Protein 1QE3 (pdb70)

Sequence (467 aa):
THQIVTTQYGKVKGTTENGVHKWKGIPYAKPPVGQWRFKAPEPPEVWEDVLDATAYGPICPQPSLPRQSEDCLYVNVFAPDTPSQNLPVMVWIHGGAFYLGAGSEPLYDGSKLAAQGEVIVVTLNYRLGPFGFLHLSSFDEAYSDNLGLLDQAAALKWVRENISAFGGDPDNVTVFGESAGGMSIAALLAMPAAKGLFQKAIMESGASRTMTKEQAASTAAAFLQVLGINESQLDRLHTVAAEDLLKAADQLRIAEKENIFQLFFQPALDPKTLPEEPEKSIAEGAASGIPLLIGTTRDEGYLFFTPDSDVHSQETLDAALEYLLGKPLAEKAADLYPRSLESQIHMMTDLLFWRPAVAYASAQSHYAPVWMYRFDWHPEKPPYNKAFHALELPFVFGNLDGLITDEVKQLSHTIQSAWITFAKTGNPSTEAVNWPAYHEETRETVILDSEITIENDPESEKRQKLF

Nearest PDB structures (foldseek):
  1qe3-assembly1_A  TM=1.002E+00  e=0.000E+00  Bacillus subtilis
  2ogt-assembly1_A  TM=9.017E-01  e=2.718E-53  Geobacillus stearothermophilus
  8s9j-assembly4_D  TM=8.820E-01  e=5.298E-42  Staphylococcus aureus USA300-CA-263
  5tym-assembly1_A  TM=8.853E-01  e=9.869E-39  Lucilia cuprina
  4fnm-assembly1_A  TM=8.679E-01  e=2.146E-38  Lucilia cuprina

Structure (mmCIF, N/CA/C/O backbone):
data_1QE3
#
_entry.id   1QE3
#
_cell.length_a   67.241
_cell.length_b   80.714
_cell.length_c   99.575
_cell.angle_alpha   90.00
_cell.angle_beta   90.00
_cell.angle_gamma   90.00
#
_symmetry.space_group_name_H-M   'P 21 21 21'
#
loop_
_entity.id
_entity.type
_entity.pdbx_description
1 polymer 'PARA-NITROBENZYL ESTERASE'
2 non-polymer 'SULFATE ION'
3 non-polymer 'ZINC ION'
4 water water
#
loop_
_atom_site.group_PDB
_atom_site.id
_atom_site.type_symbol
_atom_site.label_atom_id
_atom_site.label_alt_id
_atom_site.label_comp_id
_atom_site.label_asym_id
_atom_site.label_entity_id
_atom_site.label_seq_id
_atom_site.pdbx_PDB_ins_code
_atom_site.Cartn_x
_atom_site.Cartn_y
_atom_site.Cartn_z
_atom_site.occupancy
_atom_site.B_iso_or_equiv
_atom_site.auth_seq_id
_atom_site.auth_comp_id
_atom_site.auth_asym_id
_atom_site.auth_atom_id
_atom_site.pdbx_PDB_model_num
ATOM 1 N N . THR A 1 2 ? 19.108 37.695 20.470 1.00 16.39 2 THR A N 1
ATOM 2 C CA . THR A 1 2 ? 19.101 38.331 21.820 1.00 16.33 2 THR A CA 1
ATOM 3 C C . THR A 1 2 ? 18.117 39.505 22.062 1.00 16.38 2 THR A C 1
ATOM 4 O O . THR A 1 2 ? 18.214 40.163 23.090 1.00 16.54 2 THR A O 1
ATOM 8 N N . HIS A 1 3 ? 17.176 39.773 21.152 1.00 16.49 3 HIS A N 1
ATOM 9 C CA . HIS A 1 3 ? 16.227 40.873 21.343 1.00 16.53 3 HIS A CA 1
ATOM 10 C C . HIS A 1 3 ? 15.024 40.524 22.218 1.00 16.58 3 HIS A C 1
ATOM 11 O O . HIS A 1 3 ? 14.090 41.308 22.364 1.00 16.70 3 HIS A O 1
ATOM 18 N N . GLN A 1 4 ? 15.075 39.334 22.802 1.00 16.68 4 GLN A N 1
ATOM 19 C CA . GLN A 1 4 ? 14.074 38.863 23.758 1.00 16.54 4 GLN A CA 1
ATOM 20 C C . GLN A 1 4 ? 12.590 38.746 23.409 1.00 16.41 4 GLN A C 1
ATOM 21 O O . GLN A 1 4 ? 11.721 39.094 24.221 1.00 16.09 4 GLN A O 1
ATOM 27 N N . ILE A 1 5 ? 12.285 38.270 22.208 1.00 16.24 5 ILE A N 1
ATOM 28 C CA . ILE A 1 5 ? 10.893 38.049 21.859 1.00 16.19 5 ILE A CA 1
ATOM 29 C C . ILE A 1 5 ? 10.648 36.610 22.280 1.00 16.23 5 ILE A C 1
ATOM 30 O O . ILE A 1 5 ? 11.391 35.707 21.896 1.00 16.17 5 ILE A O 1
ATOM 35 N N . VAL A 1 6 ? 9.628 36.408 23.104 1.00 16.44 6 VAL A N 1
ATOM 36 C CA . VAL A 1 6 ? 9.295 35.080 23.599 1.00 16.46 6 VAL A CA 1
ATOM 37 C C . VAL A 1 6 ? 7.836 34.789 23.306 1.00 16.64 6 VAL A C 1
ATOM 38 O O . VAL A 1 6 ? 6.974 35.643 23.499 1.00 16.68 6 VAL A O 1
ATOM 42 N N . THR A 1 7 ? 7.556 33.580 22.840 1.00 16.91 7 THR A N 1
ATOM 43 C CA . THR A 1 7 ? 6.186 33.209 22.532 1.00 17.30 7 THR A CA 1
ATOM 44 C C . THR A 1 7 ? 5.506 32.543 23.720 1.00 17.48 7 THR A C 1
ATOM 45 O O . THR A 1 7 ? 5.914 31.461 24.142 1.00 17.66 7 THR A O 1
ATOM 49 N N . THR A 1 8 ? 4.486 33.199 24.265 1.00 17.71 8 THR A N 1
ATOM 50 C CA . THR A 1 8 ? 3.725 32.624 25.371 1.00 18.02 8 THR A CA 1
ATOM 51 C C . THR A 1 8 ? 2.571 31.892 24.701 1.00 18.43 8 THR A C 1
ATOM 52 O O . THR A 1 8 ? 2.331 32.071 23.503 1.00 18.58 8 THR A O 1
ATOM 56 N N . GLN A 1 9 ? 1.843 31.087 25.465 1.00 18.81 9 GLN A N 1
ATOM 57 C CA . GLN A 1 9 ? 0.730 30.326 24.906 1.00 19.27 9 GLN A CA 1
ATOM 58 C C . GLN A 1 9 ? -0.393 31.197 24.343 1.00 19.37 9 GLN A C 1
ATOM 59 O O . GLN A 1 9 ? -1.288 30.693 23.659 1.00 19.42 9 GLN A O 1
ATOM 65 N N . TYR A 1 10 ? -0.347 32.498 24.617 1.00 19.42 10 TYR A N 1
ATOM 66 C CA . TYR A 1 10 ? -1.380 33.409 24.129 1.00 19.61 10 TYR A CA 1
ATOM 67 C C . TYR A 1 10 ? -0.861 34.445 23.139 1.00 19.40 10 TYR A C 1
ATOM 68 O O . TYR A 1 10 ? -1.635 35.248 22.610 1.00 19.63 10 TYR A O 1
ATOM 77 N N . GLY A 1 11 ? 0.444 34.439 22.897 1.00 19.11 11 GLY A N 1
ATOM 78 C CA . GLY A 1 11 ? 1.010 35.397 21.963 1.00 18.86 11 GLY A CA 1
ATOM 79 C C . GLY A 1 11 ? 2.414 35.841 22.325 1.00 18.77 11 GLY A C 1
ATOM 80 O O . GLY A 1 11 ? 2.888 35.602 23.437 1.00 18.62 11 GLY A O 1
ATOM 81 N N . LYS A 1 12 ? 3.073 36.506 21.383 1.00 18.56 12 LYS A N 1
ATOM 82 C CA . LYS A 1 12 ? 4.439 36.982 21.574 1.00 18.47 12 LYS A CA 1
ATOM 83 C C . LYS A 1 12 ? 4.577 38.213 22.464 1.00 18.23 12 LYS A C 1
ATOM 84 O O . LYS A 1 12 ? 3.740 39.117 22.438 1.00 18.15 12 LYS A O 1
ATOM 90 N N . VAL A 1 13 ? 5.652 38.241 23.247 1.00 18.06 13 VAL A N 1
ATOM 91 C CA . VAL A 1 13 ? 5.945 39.375 24.119 1.00 17.84 13 VAL A CA 1
ATOM 92 C C . VAL A 1 13 ? 7.422 39.715 23.928 1.00 18.02 13 VAL A C 1
ATOM 93 O O . VAL A 1 13 ? 8.246 38.822 23.718 1.00 18.09 13 VAL A O 1
ATOM 97 N N . LYS A 1 14 ? 7.757 40.999 23.976 1.00 18.16 14 LYS A N 1
ATOM 98 C CA . LYS A 1 14 ? 9.147 41.403 23.816 1.00 18.30 14 LYS A CA 1
ATOM 99 C C . LYS A 1 14 ? 9.610 42.171 25.041 1.00 18.37 14 LYS A C 1
ATOM 100 O O . LYS A 1 14 ? 9.025 43.189 25.412 1.00 18.30 14 LYS A O 1
ATOM 106 N N . GLY A 1 15 ? 10.662 41.670 25.674 1.00 18.47 15 GLY A N 1
ATOM 107 C CA . GLY A 1 15 ? 11.177 42.331 26.852 1.00 18.60 15 GLY A CA 1
ATOM 108 C C . GLY A 1 15 ? 12.401 43.144 26.508 1.00 18.84 15 GLY A C 1
ATOM 109 O O . GLY A 1 15 ? 12.573 43.580 25.370 1.00 18.88 15 GLY A O 1
ATOM 110 N N . THR A 1 16 ? 13.252 43.354 27.501 1.00 19.06 16 THR A N 1
ATOM 111 C CA . THR A 1 16 ? 14.471 44.111 27.301 1.00 19.42 16 THR A CA 1
ATOM 112 C C . THR A 1 16 ? 15.577 43.551 28.183 1.00 19.64 16 THR A C 1
ATOM 113 O O . THR A 1 16 ? 15.327 42.721 29.057 1.00 19.59 16 THR A O 1
ATOM 117 N N . THR A 1 17 ? 16.802 43.999 27.942 1.00 19.85 17 THR A N 1
ATOM 118 C CA . THR A 1 17 ? 17.941 43.536 28.716 1.00 20.21 17 THR A CA 1
ATOM 119 C C . THR A 1 17 ? 18.649 44.728 29.347 1.00 20.69 17 THR A C 1
ATOM 120 O O . THR A 1 17 ? 18.980 45.697 28.666 1.00 20.71 17 THR A O 1
ATOM 124 N N . GLU A 1 18 ? 18.867 44.660 30.655 1.00 21.13 18 GLU A N 1
ATOM 125 C CA . GLU A 1 18 ? 19.550 45.739 31.346 1.00 21.73 18 GLU A CA 1
ATOM 126 C C . GLU A 1 18 ? 20.352 45.244 32.534 1.00 21.77 18 GLU A C 1
ATOM 127 O O . GLU A 1 18 ? 19.867 44.465 33.358 1.00 21.61 18 GLU A O 1
ATOM 133 N N . ASN A 1 19 ? 21.598 45.697 32.598 1.00 21.90 19 ASN A N 1
ATOM 134 C CA . ASN A 1 19 ? 22.516 45.330 33.666 1.00 21.80 19 ASN A CA 1
ATOM 135 C C . ASN A 1 19 ? 22.582 43.818 33.888 1.00 21.27 19 ASN A C 1
ATOM 136 O O . ASN A 1 19 ? 22.546 43.343 35.024 1.00 21.28 19 ASN A O 1
ATOM 141 N N . GLY A 1 20 ? 22.666 43.072 32.790 1.00 20.57 20 GLY A N 1
ATOM 142 C CA . GLY A 1 20 ? 22.775 41.624 32.860 1.00 19.65 20 GLY A CA 1
ATOM 143 C C . GLY A 1 20 ? 21.522 40.835 33.192 1.00 18.99 20 GLY A C 1
ATOM 144 O O . GLY A 1 20 ? 21.609 39.662 33.551 1.00 18.91 20 GLY A O 1
ATOM 145 N N . VAL A 1 21 ? 20.360 41.461 33.061 1.00 18.18 21 VAL A N 1
ATOM 146 C CA . VAL A 1 21 ? 19.102 40.788 33.365 1.00 17.57 21 VAL A CA 1
ATOM 147 C C . VAL A 1 21 ? 18.060 41.022 32.273 1.00 17.31 21 VAL A C 1
ATOM 148 O O . VAL A 1 21 ? 17.827 42.159 31.870 1.00 17.18 21 VAL A O 1
ATOM 152 N N . HIS A 1 22 ? 17.452 39.945 31.781 1.00 16.75 22 HIS A N 1
ATOM 153 C CA . HIS A 1 22 ? 16.403 40.066 30.770 1.00 16.57 22 HIS A CA 1
ATOM 154 C C . HIS A 1 22 ? 15.126 40.318 31.559 1.00 16.28 22 HIS A C 1
ATOM 155 O O . HIS A 1 22 ? 14.881 39.657 32.569 1.00 15.95 22 HIS A O 1
ATOM 162 N N . LYS A 1 23 ? 14.311 41.264 31.100 1.00 15.96 23 LYS A N 1
ATOM 163 C CA . LYS A 1 23 ? 13.087 41.605 31.809 1.00 16.00 23 LYS A CA 1
ATOM 164 C C . LYS A 1 23 ? 11.860 41.719 30.919 1.00 15.82 23 LYS A C 1
ATOM 165 O O . LYS A 1 23 ? 11.912 42.302 29.837 1.00 15.80 23 LYS A O 1
ATOM 171 N N . TRP A 1 24 ? 10.762 41.138 31.389 1.00 15.55 24 TRP A N 1
ATOM 172 C CA . TRP A 1 24 ? 9.481 41.190 30.695 1.00 15.49 24 TRP A CA 1
ATOM 173 C C . TRP A 1 24 ? 8.499 41.637 31.764 1.00 15.59 24 TRP A C 1
ATOM 174 O O . TRP A 1 24 ? 8.371 40.995 32.808 1.00 15.54 24 TRP A O 1
ATOM 185 N N . LYS A 1 25 ? 7.821 42.749 31.516 1.00 15.47 25 LYS A N 1
ATOM 186 C CA . LYS A 1 25 ? 6.865 43.270 32.480 1.00 15.54 25 LYS A CA 1
ATOM 187 C C . LYS A 1 25 ? 5.489 43.412 31.849 1.00 15.41 25 LYS A C 1
ATOM 188 O O . LYS A 1 25 ? 5.371 43.711 30.663 1.00 15.51 25 LYS A O 1
ATOM 194 N N . GLY A 1 26 ? 4.450 43.161 32.641 1.00 15.36 26 GLY A N 1
ATOM 195 C CA . GLY A 1 26 ? 3.094 43.309 32.143 1.00 15.16 26 GLY A CA 1
ATOM 196 C C . GLY A 1 26 ? 2.584 42.249 31.186 1.00 14.99 26 GLY A C 1
ATOM 197 O O . GLY A 1 26 ? 1.852 42.563 30.248 1.00 15.11 26 GLY A O 1
ATOM 198 N N . ILE A 1 27 ? 2.962 40.997 31.414 1.00 14.90 27 ILE A N 1
ATOM 199 C CA . ILE A 1 27 ? 2.499 39.899 30.573 1.00 14.72 27 ILE A CA 1
ATOM 200 C C . ILE A 1 27 ? 1.151 39.449 31.128 1.00 14.76 27 ILE A C 1
ATOM 201 O O . ILE A 1 27 ? 1.049 39.100 32.302 1.00 14.57 27 ILE A O 1
ATOM 206 N N . PRO A 1 28 ? 0.093 39.471 30.300 1.00 14.76 28 PRO A N 1
ATOM 207 C CA . PRO A 1 28 ? -1.231 39.049 30.771 1.00 14.81 28 PRO A CA 1
ATOM 208 C C . PRO A 1 28 ? -1.246 37.542 31.009 1.00 14.82 28 PRO A C 1
ATOM 209 O O . PRO A 1 28 ? -0.731 36.786 30.190 1.00 14.77 28 PRO A O 1
ATOM 213 N N . TYR A 1 29 ? -1.810 37.098 32.130 1.00 14.74 29 TYR A N 1
ATOM 214 C CA . TYR A 1 29 ? -1.879 35.661 32.371 1.00 14.75 29 TYR A CA 1
ATOM 215 C C . TYR A 1 29 ? -3.327 35.206 32.498 1.00 14.95 29 TYR A C 1
ATOM 216 O O . TYR A 1 29 ? -3.606 34.018 32.655 1.00 14.95 29 TYR A O 1
ATOM 225 N N . ALA A 1 30 ? -4.247 36.158 32.412 1.00 15.26 30 ALA A N 1
ATOM 226 C CA . ALA A 1 30 ? -5.665 35.857 32.514 1.00 15.87 30 ALA A CA 1
ATOM 227 C C . ALA A 1 30 ? -6.473 36.979 31.880 1.00 16.27 30 ALA A C 1
ATOM 228 O O . ALA A 1 30 ? -5.973 38.086 31.689 1.00 16.41 30 ALA A O 1
ATOM 230 N N . LYS A 1 31 ? -7.721 36.680 31.540 1.00 16.83 31 LYS A N 1
ATOM 231 C CA . LYS A 1 31 ? -8.604 37.677 30.950 1.00 17.19 31 LYS A CA 1
ATOM 232 C C . LYS A 1 31 ? -8.890 38.720 32.025 1.00 17.19 31 LYS A C 1
ATOM 233 O O . LYS A 1 31 ? -9.101 38.372 33.187 1.00 17.15 31 LYS A O 1
ATOM 239 N N . PRO A 1 32 ? -8.889 40.015 31.664 1.00 17.18 32 PRO A N 1
ATOM 240 C CA . PRO A 1 32 ? -9.169 41.029 32.686 1.00 17.18 32 PRO A CA 1
ATOM 241 C C . PRO A 1 32 ? -10.478 40.674 33.402 1.00 17.21 32 PRO A C 1
ATOM 242 O O . PRO A 1 32 ? -11.527 40.549 32.765 1.00 17.28 32 PRO A O 1
ATOM 246 N N . PRO A 1 33 ? -10.430 40.495 34.734 1.00 17.12 33 PRO A N 1
ATOM 247 C CA . PRO A 1 33 ? -11.627 40.145 35.511 1.00 17.18 33 PRO A CA 1
ATOM 248 C C . PRO A 1 33 ? -12.567 41.327 35.721 1.00 17.35 33 PRO A C 1
ATOM 249 O O . PRO A 1 33 ? -12.850 41.725 36.851 1.00 17.36 33 PRO A O 1
ATOM 253 N N . VAL A 1 34 ? -13.052 41.880 34.616 1.00 17.67 34 VAL A N 1
ATOM 254 C CA . VAL A 1 34 ? -13.947 43.030 34.654 1.00 18.18 34 VAL A CA 1
ATOM 255 C C . VAL A 1 34 ? -15.339 42.665 34.138 1.00 18.32 34 VAL A C 1
ATOM 256 O O . VAL A 1 34 ? -15.509 41.657 33.458 1.00 18.24 34 VAL A O 1
ATOM 260 N N . GLY A 1 35 ? -16.328 43.487 34.478 1.00 18.52 35 GLY A N 1
ATOM 261 C CA . GLY A 1 35 ? -17.688 43.248 34.024 1.00 18.84 35 GLY A CA 1
ATOM 262 C C . GLY A 1 35 ? -18.255 41.911 34.450 1.00 19.00 35 GLY A C 1
ATOM 263 O O . GLY A 1 35 ? -18.307 41.601 35.637 1.00 18.88 35 GLY A O 1
ATOM 264 N N . GLN A 1 36 ? -18.678 41.116 33.475 1.00 19.50 36 GLN A N 1
ATOM 265 C CA . GLN A 1 36 ? -19.250 39.810 33.760 1.00 19.90 36 GLN A CA 1
ATOM 266 C C . GLN A 1 36 ? -18.227 38.830 34.320 1.00 19.83 36 GLN A C 1
ATOM 267 O O . GLN A 1 36 ? -18.602 37.789 34.850 1.00 19.86 36 GLN A O 1
ATOM 273 N N . TRP A 1 37 ? -16.943 39.154 34.198 1.00 19.75 37 TRP A N 1
ATOM 274 C CA . TRP A 1 37 ? -15.902 38.264 34.702 1.00 19.58 37 TRP A CA 1
ATOM 275 C C . TRP A 1 37 ? -15.510 38.581 36.137 1.00 19.38 37 TRP A C 1
ATOM 276 O O . TRP A 1 37 ? -14.697 37.887 36.754 1.00 19.05 37 TRP A O 1
ATOM 287 N N . ARG A 1 38 ? -16.107 39.637 36.670 1.00 19.10 38 ARG A N 1
ATOM 288 C CA . ARG A 1 38 ? -15.874 40.014 38.049 1.00 18.94 38 ARG A CA 1
ATOM 289 C C . ARG A 1 38 ? -16.518 38.896 38.878 1.00 18.80 38 ARG A C 1
ATOM 290 O O . ARG A 1 38 ? -17.560 38.354 38.499 1.00 18.79 38 ARG A O 1
ATOM 298 N N . PHE A 1 39 ? -15.878 38.536 39.986 1.00 18.45 39 PHE A N 1
ATOM 299 C CA . PHE A 1 39 ? -16.361 37.497 40.892 1.00 18.17 39 PHE A CA 1
ATOM 300 C C . PHE A 1 39 ? -16.366 36.083 40.322 1.00 18.08 39 PHE A C 1
ATOM 301 O O . PHE A 1 39 ? -16.984 35.178 40.891 1.00 18.05 39 PHE A O 1
ATOM 309 N N . LYS A 1 40 ? -15.673 35.890 39.206 1.00 17.90 40 LYS A N 1
ATOM 310 C CA . LYS A 1 40 ? -15.588 34.575 38.600 1.00 17.81 40 LYS A CA 1
ATOM 311 C C . LYS A 1 40 ? -14.134 34.136 38.510 1.00 17.55 40 LYS A C 1
ATOM 312 O O . LYS A 1 40 ? -13.222 34.969 38.482 1.00 17.26 40 LYS A O 1
ATOM 318 N N . ALA A 1 41 ? -13.925 32.825 38.494 1.00 17.12 41 ALA A N 1
ATOM 319 C CA . ALA A 1 41 ? -12.588 32.258 38.420 1.00 17.03 41 ALA A CA 1
ATOM 320 C C . ALA A 1 41 ? -11.831 32.828 37.229 1.00 17.00 41 ALA A C 1
ATOM 321 O O . ALA A 1 41 ? -12.429 33.171 36.208 1.00 16.78 41 ALA A O 1
ATOM 323 N N . PRO A 1 42 ? -10.499 32.930 37.341 1.00 17.11 42 PRO A N 1
ATOM 324 C CA . PRO A 1 42 ? -9.702 33.472 36.238 1.00 17.47 42 PRO A CA 1
ATOM 325 C C . PRO A 1 42 ? -9.815 32.650 34.963 1.00 17.86 42 PRO A C 1
ATOM 326 O O . PRO A 1 42 ? -9.788 31.421 35.002 1.00 17.79 42 PRO A O 1
ATOM 330 N N . GLU A 1 43 ? -9.946 33.349 33.840 1.00 18.47 43 GLU A N 1
ATOM 331 C CA . GLU A 1 43 ? -10.065 32.731 32.521 1.00 19.23 43 GLU A CA 1
ATOM 332 C C . GLU A 1 43 ? -8.844 33.067 31.680 1.00 19.57 43 GLU A C 1
ATOM 333 O O . GLU A 1 43 ? -8.114 34.012 31.980 1.00 19.37 43 GLU A O 1
ATOM 339 N N . PRO A 1 44 ? -8.600 32.288 30.616 1.00 19.85 44 PRO A N 1
ATOM 340 C CA . PRO A 1 44 ? -7.447 32.555 29.753 1.00 20.23 44 PRO A CA 1
ATOM 341 C C . PRO A 1 44 ? -7.667 33.879 29.030 1.00 20.50 44 PRO A C 1
ATOM 342 O O . PRO A 1 44 ? -8.796 34.212 28.663 1.00 20.56 44 PRO A O 1
ATOM 346 N N . PRO A 1 45 ? -6.598 34.660 28.824 1.00 20.80 45 PRO A N 1
ATOM 347 C CA . PRO A 1 45 ? -6.786 35.931 28.124 1.00 21.15 45 PRO A CA 1
ATOM 348 C C . PRO A 1 45 ? -6.962 35.642 26.636 1.00 21.54 45 PRO A C 1
ATOM 349 O O . PRO A 1 45 ? -6.602 34.563 26.165 1.00 21.68 45 PRO A O 1
ATOM 353 N N . GLU A 1 46 ? -7.529 36.591 25.901 1.00 22.04 46 GLU A N 1
ATOM 354 C CA . GLU A 1 46 ? -7.702 36.409 24.465 1.00 22.64 46 GLU A CA 1
ATOM 355 C C . GLU A 1 46 ? -6.320 36.442 23.820 1.00 22.76 46 GLU A C 1
ATOM 356 O O . GLU A 1 46 ? -5.465 37.241 24.208 1.00 22.81 46 GLU A O 1
ATOM 362 N N . VAL A 1 47 ? -6.095 35.573 22.842 1.00 22.88 47 VAL A N 1
ATOM 363 C CA . VAL A 1 47 ? -4.802 35.529 22.173 1.00 23.13 47 VAL A CA 1
ATOM 364 C C . VAL A 1 47 ? -4.582 36.776 21.323 1.00 23.26 47 VAL A C 1
ATOM 365 O O . VAL A 1 47 ? -5.537 37.407 20.872 1.00 23.28 47 VAL A O 1
ATOM 369 N N . TRP A 1 48 ? -3.320 37.141 21.128 1.00 23.39 48 TRP A N 1
ATOM 370 C CA . TRP A 1 48 ? -2.977 38.291 20.301 1.00 23.63 48 TRP A CA 1
ATOM 371 C C . TRP A 1 48 ? -1.988 37.817 19.240 1.00 23.90 48 TRP A C 1
ATOM 372 O O . TRP A 1 48 ? -1.208 36.892 19.477 1.00 23.79 48 TRP A O 1
ATOM 383 N N . GLU A 1 49 ? -2.034 38.446 18.069 1.00 24.35 49 GLU A N 1
ATOM 384 C CA . GLU A 1 49 ? -1.180 38.056 16.952 1.00 24.78 49 GLU A CA 1
ATOM 385 C C . GLU A 1 49 ? 0.080 38.893 16.755 1.00 24.75 49 GLU A C 1
ATOM 386 O O . GLU A 1 49 ? 0.987 38.489 16.028 1.00 24.78 49 GLU A O 1
ATOM 392 N N . ASP A 1 50 ? 0.132 40.057 17.387 1.00 24.64 50 ASP A N 1
ATOM 393 C CA . ASP A 1 50 ? 1.286 40.940 17.252 1.00 24.62 50 ASP A CA 1
ATOM 394 C C . ASP A 1 50 ? 2.295 40.695 18.371 1.00 24.36 50 ASP A C 1
ATOM 395 O O . ASP A 1 50 ? 2.216 39.690 19.077 1.00 24.29 50 ASP A O 1
ATOM 400 N N . VAL A 1 51 ? 3.244 41.611 18.528 1.00 24.05 51 VAL A N 1
ATOM 401 C CA . VAL A 1 51 ? 4.254 41.475 19.571 1.00 23.79 51 VAL A CA 1
ATOM 402 C C . VAL A 1 51 ? 4.013 42.506 20.668 1.00 23.71 51 VAL A C 1
ATOM 403 O O . VAL A 1 51 ? 4.105 43.711 20.438 1.00 23.67 51 VAL A O 1
ATOM 407 N N . LEU A 1 52 ? 3.691 42.021 21.862 1.00 23.62 52 LEU A N 1
ATOM 408 C CA . LEU A 1 52 ? 3.429 42.898 22.999 1.00 23.61 52 LEU A CA 1
ATOM 409 C C . LEU A 1 52 ? 4.710 43.481 23.572 1.00 23.52 52 LEU A C 1
ATOM 410 O O . LEU A 1 52 ? 5.631 42.744 23.921 1.00 23.49 52 LEU A O 1
ATOM 415 N N . ASP A 1 53 ? 4.764 44.806 23.670 1.00 23.29 53 ASP A N 1
ATOM 416 C CA . ASP A 1 53 ? 5.928 45.487 24.225 1.00 23.14 53 ASP A CA 1
ATOM 417 C C . ASP A 1 53 ? 5.846 45.313 25.739 1.00 22.65 53 ASP A C 1
ATOM 418 O O . ASP A 1 53 ? 5.231 46.120 26.432 1.00 22.77 53 ASP A O 1
ATOM 423 N N . ALA A 1 54 ? 6.464 44.251 26.244 1.00 21.87 54 ALA A N 1
ATOM 424 C CA . ALA A 1 54 ? 6.434 43.952 27.672 1.00 21.18 54 ALA A CA 1
ATOM 425 C C . ALA A 1 54 ? 7.562 44.633 28.443 1.00 20.69 54 ALA A C 1
ATOM 426 O O . ALA A 1 54 ? 8.414 43.967 29.028 1.00 20.51 54 ALA A O 1
ATOM 428 N N . THR A 1 55 ? 7.561 45.961 28.453 1.00 20.28 55 THR A N 1
ATOM 429 C CA . THR A 1 55 ? 8.603 46.699 29.154 1.00 19.93 55 THR A CA 1
ATOM 430 C C . THR A 1 55 ? 8.035 47.634 30.213 1.00 19.51 55 THR A C 1
ATOM 431 O O . THR A 1 55 ? 8.747 48.482 30.749 1.00 19.43 55 THR A O 1
ATOM 435 N N . ALA A 1 56 ? 6.752 47.474 30.512 1.00 19.00 56 ALA A N 1
ATOM 436 C CA . ALA A 1 56 ? 6.101 48.302 31.519 1.00 18.48 56 ALA A CA 1
ATOM 437 C C . ALA A 1 56 ? 5.109 47.483 32.332 1.00 18.08 56 ALA A C 1
ATOM 438 O O . ALA A 1 56 ? 4.376 46.658 31.786 1.00 17.88 56 ALA A O 1
ATOM 440 N N . TYR A 1 57 ? 5.092 47.718 33.638 1.00 17.76 57 TYR A N 1
ATOM 441 C CA . TYR A 1 57 ? 4.182 47.008 34.526 1.00 17.51 57 TYR A CA 1
ATOM 442 C C . TYR A 1 57 ? 2.727 47.304 34.208 1.00 17.42 57 TYR A C 1
ATOM 443 O O . TYR A 1 57 ? 2.376 48.414 33.803 1.00 17.29 57 TYR A O 1
ATOM 452 N N . GLY A 1 58 ? 1.873 46.305 34.400 1.00 17.08 58 GLY A N 1
ATOM 453 C CA . GLY A 1 58 ? 0.462 46.511 34.161 1.00 17.10 58 GLY A CA 1
ATOM 454 C C . GLY A 1 58 ? -0.132 47.200 35.374 1.00 16.94 58 GLY A C 1
ATOM 455 O O . GLY A 1 58 ? 0.577 47.440 36.358 1.00 16.82 58 GLY A O 1
ATOM 456 N N . PRO A 1 59 ? -1.426 47.547 35.338 1.00 16.91 59 PRO A N 1
ATOM 457 C CA . PRO A 1 59 ? -2.069 48.209 36.476 1.00 16.91 59 PRO A CA 1
ATOM 458 C C . PRO A 1 59 ? -2.091 47.268 37.679 1.00 16.90 59 PRO A C 1
ATOM 459 O O . PRO A 1 59 ? -2.016 46.046 37.516 1.00 16.57 59 PRO A O 1
ATOM 463 N N . ILE A 1 60 ? -2.179 47.836 38.876 1.00 16.94 60 ILE A N 1
ATOM 464 C CA . ILE A 1 60 ? -2.251 47.031 40.085 1.00 16.95 60 ILE A CA 1
ATOM 465 C C . ILE A 1 60 ? -3.718 46.975 40.486 1.00 17.12 60 ILE A C 1
ATOM 466 O O . ILE A 1 60 ? -4.523 47.799 40.041 1.00 16.97 60 ILE A O 1
ATOM 471 N N . CYS A 1 61 ? -4.075 46.004 41.319 1.00 17.12 61 CYS A N 1
ATOM 472 C CA . CYS A 1 61 ? -5.461 45.867 41.732 1.00 17.46 61 CYS A CA 1
ATOM 473 C C . CYS A 1 61 ? -5.900 47.069 42.563 1.00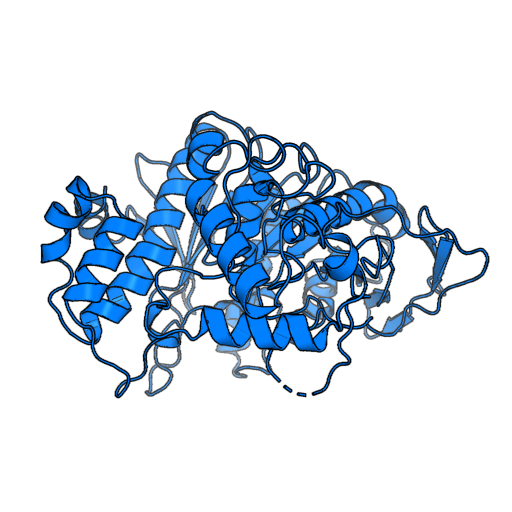 17.64 61 CYS A C 1
ATOM 474 O O . CYS A 1 61 ? -5.147 47.551 43.408 1.00 17.61 61 CYS A O 1
ATOM 477 N N . PRO A 1 62 ? -7.122 47.577 42.321 1.00 18.04 62 PRO A N 1
ATOM 478 C CA . PRO A 1 62 ? -7.629 48.730 43.073 1.00 18.48 62 PRO A CA 1
ATOM 479 C C . PRO A 1 62 ? -7.495 48.493 44.575 1.00 18.93 62 PRO A C 1
ATOM 480 O O . PRO A 1 62 ? -7.827 47.416 45.076 1.00 18.81 62 PRO A O 1
ATOM 484 N N . GLN A 1 63 ? -7.007 49.502 45.287 1.00 19.47 63 GLN A N 1
ATOM 485 C CA . GLN A 1 63 ? -6.786 49.386 46.720 1.00 20.27 63 GLN A CA 1
ATOM 486 C C . GLN A 1 63 ? -6.633 50.753 47.380 1.00 21.19 63 GLN A C 1
ATOM 487 O O . GLN A 1 63 ? -6.316 51.742 46.713 1.00 21.20 63 GLN A O 1
ATOM 493 N N . PRO A 1 64 ? -6.852 50.826 48.704 1.00 22.16 64 PRO A N 1
ATOM 494 C CA . PRO A 1 64 ? -6.722 52.098 49.420 1.00 23.16 64 PRO A CA 1
ATOM 495 C C . PRO A 1 64 ? -5.300 52.626 49.256 1.00 24.02 64 PRO A C 1
ATOM 496 O O . PRO A 1 64 ? -4.345 51.849 49.213 1.00 24.19 64 PRO A O 1
ATOM 500 N N . SER A 1 65 ? -5.162 53.943 49.159 1.00 25.03 65 SER A N 1
ATOM 501 C CA . SER A 1 65 ? -3.854 54.558 48.994 1.00 26.00 65 SER A CA 1
ATOM 502 C C . SER A 1 65 ? -3.532 55.495 50.153 1.00 26.36 65 SER A C 1
ATOM 503 O O . SER A 1 65 ? -3.516 56.723 49.931 1.00 26.87 65 SER A O 1
ATOM 506 N N . LEU A 1 75 ? 1.482 55.986 43.486 1.00 29.22 75 LEU A N 1
ATOM 507 C CA . LEU A 1 75 ? 1.441 56.631 42.145 1.00 29.08 75 LEU A CA 1
ATOM 508 C C . LEU A 1 75 ? 1.147 55.675 40.984 1.00 28.78 75 LEU A C 1
ATOM 509 O O . LEU A 1 75 ? 0.705 56.113 39.921 1.00 28.94 75 LEU A O 1
ATOM 514 N N . PRO A 1 76 ? 1.379 54.358 41.166 1.00 28.42 76 PRO A N 1
ATOM 515 C CA . PRO A 1 76 ? 1.104 53.427 40.067 1.00 27.96 76 PRO A CA 1
ATOM 516 C C . PRO A 1 76 ? -0.381 53.359 39.720 1.00 27.52 76 PRO A C 1
ATOM 517 O O . PRO A 1 76 ? -1.236 53.486 40.596 1.00 27.49 76 PRO A O 1
ATOM 521 N N . ARG A 1 77 ? -0.680 53.149 38.443 1.00 26.95 77 ARG A N 1
ATOM 522 C CA . ARG A 1 77 ? -2.062 53.069 37.994 1.00 26.40 77 ARG A CA 1
ATOM 523 C C . ARG A 1 77 ? -2.792 51.862 38.574 1.00 25.70 77 ARG A C 1
ATOM 524 O O . ARG A 1 77 ? -2.207 50.787 38.743 1.00 25.49 77 ARG A O 1
ATOM 532 N N . GLN A 1 78 ? -4.075 52.054 38.868 1.00 24.82 78 GLN A N 1
ATOM 533 C CA . GLN A 1 78 ? -4.922 50.999 39.419 1.00 23.97 78 GLN A CA 1
ATOM 534 C C . GLN A 1 78 ? -6.053 50.648 38.458 1.00 23.28 78 GLN A C 1
ATOM 535 O O . GLN A 1 78 ? -6.583 51.517 37.764 1.00 23.28 78 GLN A O 1
ATOM 541 N N . SER A 1 79 ? -6.423 49.371 38.426 1.00 22.31 79 SER A N 1
ATOM 542 C CA . SER A 1 79 ? -7.498 48.898 37.562 1.00 21.31 79 SER A CA 1
ATOM 543 C C . SER A 1 79 ? -7.806 47.435 37.856 1.00 20.74 79 SER A C 1
ATOM 544 O O . SER A 1 79 ? -6.909 46.673 38.213 1.00 20.41 79 SER A O 1
ATOM 547 N N . GLU A 1 80 ? -9.071 47.047 37.720 1.00 20.19 80 GLU A N 1
ATOM 548 C CA . GLU A 1 80 ? -9.445 45.655 37.941 1.00 19.59 80 GLU A CA 1
ATOM 549 C C . GLU A 1 80 ? -8.698 44.813 36.913 1.00 19.01 80 GLU A C 1
ATOM 550 O O . GLU A 1 80 ? -8.511 43.610 37.094 1.00 18.99 80 GLU A O 1
ATOM 556 N N . ASP A 1 81 ? -8.287 45.460 35.826 1.00 18.38 81 ASP A N 1
ATOM 557 C CA . ASP A 1 81 ? -7.517 44.824 34.760 1.00 17.78 81 ASP A CA 1
ATOM 558 C C . ASP A 1 81 ? -6.102 44.848 35.332 1.00 17.14 81 ASP A C 1
ATOM 559 O O . ASP A 1 81 ? -5.307 45.737 35.019 1.00 17.04 81 ASP A O 1
ATOM 564 N N . CYS A 1 82 ? -5.801 43.867 36.176 1.00 16.40 82 CYS A N 1
ATOM 565 C CA . CYS A 1 82 ? -4.513 43.813 36.858 1.00 15.72 82 CYS A CA 1
ATOM 566 C C . CYS A 1 82 ? -3.821 42.455 36.869 1.00 15.23 82 CYS A C 1
ATOM 567 O O . CYS A 1 82 ? -2.795 42.299 37.531 1.00 15.00 82 CYS A O 1
ATOM 570 N N . LEU A 1 83 ? -4.362 41.473 36.161 1.00 14.72 83 LEU A N 1
ATOM 571 C CA . LEU A 1 83 ? -3.750 40.150 36.202 1.00 14.36 83 LEU A CA 1
ATOM 572 C C . LEU A 1 83 ? -2.563 39.992 35.257 1.00 14.11 83 LEU A C 1
ATOM 573 O O . LEU A 1 83 ? -2.685 39.505 34.130 1.00 14.11 83 LEU A O 1
ATOM 578 N N . TYR A 1 84 ? -1.401 40.412 35.749 1.00 13.94 84 TYR A N 1
ATOM 579 C CA . TYR A 1 84 ? -0.166 40.361 34.982 1.00 14.00 84 TYR A CA 1
ATOM 580 C C . TYR A 1 84 ? 0.979 39.753 35.764 1.00 13.66 84 TYR A C 1
ATOM 581 O O . TYR A 1 84 ? 1.018 39.844 36.992 1.00 13.73 84 TYR A O 1
ATOM 590 N N . VAL A 1 85 ? 1.902 39.128 35.036 1.00 13.65 85 VAL A N 1
ATOM 591 C CA . VAL A 1 85 ? 3.099 38.542 35.623 1.00 13.47 85 VAL A CA 1
ATOM 592 C C . VAL A 1 85 ? 4.290 39.281 35.032 1.00 13.38 85 VAL A C 1
ATOM 593 O O . VAL A 1 85 ? 4.198 39.853 33.937 1.00 13.09 85 VAL A O 1
ATOM 597 N N . ASN A 1 86 ? 5.402 39.267 35.760 1.00 13.23 86 ASN A N 1
ATOM 598 C CA . ASN A 1 86 ? 6.638 39.915 35.327 1.00 13.16 86 ASN A CA 1
ATOM 599 C C . ASN A 1 86 ? 7.737 38.876 35.469 1.00 13.28 86 ASN A C 1
ATOM 600 O O . ASN A 1 86 ? 7.747 38.113 36.437 1.00 13.45 86 ASN A O 1
ATOM 605 N N . VAL A 1 87 ? 8.659 38.849 34.513 1.00 13.25 87 VAL A N 1
ATOM 606 C CA . VAL A 1 87 ? 9.739 37.874 34.533 1.00 13.43 87 VAL A CA 1
ATOM 607 C C . VAL A 1 87 ? 11.122 38.507 34.507 1.00 13.64 87 VAL A C 1
ATOM 608 O O . VAL A 1 87 ? 11.396 39.387 33.690 1.00 13.52 87 VAL A O 1
ATOM 612 N N . PHE A 1 88 ? 11.984 38.059 35.417 1.00 13.82 88 PHE A N 1
ATOM 613 C CA . PHE A 1 88 ? 13.363 38.538 35.487 1.00 14.22 88 PHE A CA 1
ATOM 614 C C . PHE A 1 88 ? 14.255 37.318 35.317 1.00 14.67 88 PHE A C 1
ATOM 615 O O . PHE A 1 88 ? 14.156 36.369 36.093 1.00 14.58 88 PHE A O 1
ATOM 623 N N . ALA A 1 89 ? 15.123 37.339 34.310 1.00 15.20 89 ALA A N 1
ATOM 624 C CA . ALA A 1 89 ? 16.024 36.216 34.057 1.00 16.14 89 ALA A CA 1
ATOM 625 C C . ALA A 1 89 ? 17.450 36.710 33.832 1.00 16.79 89 ALA A C 1
ATOM 626 O O . ALA A 1 89 ? 17.666 37.752 33.215 1.00 16.82 89 ALA A O 1
ATOM 628 N N . PRO A 1 90 ? 18.446 35.966 34.334 1.00 17.54 90 PRO A N 1
ATOM 629 C CA . PRO A 1 90 ? 19.842 36.374 34.160 1.00 18.39 90 PRO A CA 1
ATOM 630 C C . PRO A 1 90 ? 20.298 36.209 32.714 1.00 19.35 90 PRO A C 1
ATOM 631 O O . PRO A 1 90 ? 19.929 35.240 32.053 1.00 19.36 90 PRO A O 1
ATOM 635 N N . ASP A 1 91 ? 21.099 37.155 32.232 1.00 20.55 91 ASP A N 1
ATOM 636 C CA . ASP A 1 91 ? 21.609 37.089 30.867 1.00 21.92 91 ASP A CA 1
ATOM 637 C C . ASP A 1 91 ? 22.858 36.223 30.884 1.00 22.81 91 ASP A C 1
ATOM 638 O O . ASP A 1 91 ? 23.984 36.723 30.951 1.00 23.11 91 ASP A O 1
ATOM 643 N N . THR A 1 92 ? 22.638 34.918 30.832 1.00 23.86 92 THR A N 1
ATOM 644 C CA . THR A 1 92 ? 23.716 33.945 30.866 1.00 24.95 92 THR A CA 1
ATOM 645 C C . THR A 1 92 ? 23.360 32.799 29.925 1.00 25.41 92 THR A C 1
ATOM 646 O O . THR A 1 92 ? 22.190 32.590 29.612 1.00 25.60 92 THR A O 1
ATOM 650 N N . PRO A 1 93 ? 24.371 32.063 29.433 1.00 25.91 93 PRO A N 1
ATOM 651 C CA . PRO A 1 93 ? 24.112 30.940 28.526 1.00 26.17 93 PRO A CA 1
ATOM 652 C C . PRO A 1 93 ? 23.417 29.758 29.210 1.00 26.30 93 PRO A C 1
ATOM 653 O O . PRO A 1 93 ? 22.914 28.854 28.544 1.00 26.54 93 PRO A O 1
ATOM 657 N N . SER A 1 94 ? 23.388 29.772 30.538 1.00 26.40 94 SER A N 1
ATOM 658 C CA . SER A 1 94 ? 22.764 28.692 31.304 1.00 26.36 94 SER A CA 1
ATOM 659 C C . SER A 1 94 ? 21.269 28.536 31.013 1.00 26.17 94 SER A C 1
ATOM 660 O O . SER A 1 94 ? 20.519 29.512 31.028 1.00 26.25 94 SER A O 1
ATOM 663 N N . GLN A 1 95 ? 20.844 27.299 30.760 1.00 25.91 95 GLN A N 1
ATOM 664 C CA . GLN A 1 95 ? 19.443 26.993 30.462 1.00 25.44 95 GLN A CA 1
ATOM 665 C C . GLN A 1 95 ? 18.758 26.194 31.582 1.00 24.68 95 GLN A C 1
ATOM 666 O O . GLN A 1 95 ? 19.408 25.755 32.533 1.00 24.65 95 GLN A O 1
ATOM 672 N N . ASN A 1 96 ? 17.444 26.016 31.451 1.00 23.67 96 ASN A N 1
ATOM 673 C CA . ASN A 1 96 ? 16.634 25.264 32.413 1.00 22.51 96 ASN A CA 1
ATOM 674 C C . ASN A 1 96 ? 16.913 25.687 33.856 1.00 21.25 96 ASN A C 1
ATOM 675 O O . ASN A 1 96 ? 17.268 24.872 34.708 1.00 20.98 96 ASN A O 1
ATOM 680 N N . LEU A 1 97 ? 16.716 26.972 34.121 1.00 19.65 97 LEU A N 1
ATOM 681 C CA . LEU A 1 97 ? 16.983 27.548 35.434 1.00 18.29 97 LEU A CA 1
ATOM 682 C C . LEU A 1 97 ? 15.883 27.385 36.470 1.00 17.26 97 LEU A C 1
ATOM 683 O O . LEU A 1 97 ? 14.703 27.278 36.133 1.00 16.90 97 LEU A O 1
ATOM 688 N N . PRO A 1 98 ? 16.263 27.361 37.759 1.00 16.43 98 PRO A N 1
ATOM 689 C CA . PRO A 1 98 ? 15.264 27.228 38.822 1.00 15.69 98 PRO A CA 1
ATOM 690 C C . PRO A 1 98 ? 14.406 28.482 38.699 1.00 14.89 98 PRO A C 1
ATOM 691 O O . PRO A 1 98 ? 14.909 29.529 38.288 1.00 14.79 98 PRO A O 1
ATOM 695 N N . VAL A 1 99 ? 13.131 28.378 39.054 1.00 13.91 99 VAL A N 1
ATOM 696 C CA . VAL A 1 99 ? 12.212 29.507 38.961 1.00 13.24 99 VAL A CA 1
ATOM 697 C C . VAL A 1 99 ? 11.627 29.824 40.330 1.00 12.87 99 VAL A C 1
ATOM 698 O O . VAL A 1 99 ? 11.119 28.939 40.998 1.00 12.75 99 VAL A O 1
ATOM 702 N N . MET A 1 100 ? 11.700 31.088 40.742 1.00 12.42 100 MET A N 1
ATOM 703 C CA . MET A 1 100 ? 11.160 31.503 42.039 1.00 11.95 100 MET A CA 1
ATOM 704 C C . MET A 1 100 ? 9.980 32.440 41.789 1.00 11.69 100 MET A C 1
ATOM 705 O O . MET A 1 100 ? 10.142 33.505 41.204 1.00 11.76 100 MET A O 1
ATOM 710 N N . VAL A 1 101 ? 8.798 32.035 42.234 1.00 11.17 101 VAL A N 1
ATOM 711 C CA . VAL A 1 101 ? 7.577 32.818 42.019 1.00 10.83 101 VAL A CA 1
ATOM 712 C C . VAL A 1 101 ? 7.133 33.513 43.301 1.00 10.80 101 VAL A C 1
ATOM 713 O O . VAL A 1 101 ? 6.816 32.865 44.298 1.00 10.35 101 VAL A O 1
ATOM 717 N N . TRP A 1 102 ? 7.087 34.842 43.251 1.00 10.73 102 TRP A N 1
ATOM 718 C CA . TRP A 1 102 ? 6.741 35.656 44.412 1.00 11.01 102 TRP A CA 1
ATOM 719 C C . TRP A 1 102 ? 5.271 36.029 44.565 1.00 11.00 102 TRP A C 1
ATOM 720 O O . TRP A 1 102 ? 4.639 36.502 43.625 1.00 11.46 102 TRP A O 1
ATOM 731 N N . ILE A 1 103 ? 4.742 35.825 45.770 1.00 11.35 103 ILE A N 1
ATOM 732 C CA . ILE A 1 103 ? 3.363 36.191 46.073 1.00 11.63 103 ILE A CA 1
ATOM 733 C C . ILE A 1 103 ? 3.441 37.223 47.197 1.00 11.96 103 ILE A C 1
ATOM 734 O O . ILE A 1 103 ? 3.759 36.895 48.350 1.00 11.56 103 ILE A O 1
ATOM 739 N N . HIS A 1 104 ? 3.152 38.475 46.851 1.00 12.15 104 HIS A N 1
ATOM 740 C CA . HIS A 1 104 ? 3.224 39.576 47.807 1.00 12.55 104 HIS A CA 1
ATOM 741 C C . HIS A 1 104 ? 2.169 39.540 48.901 1.00 12.88 104 HIS A C 1
ATOM 742 O O . HIS A 1 104 ? 1.104 38.932 48.747 1.00 12.89 104 HIS A O 1
ATOM 749 N N . GLY A 1 105 ? 2.481 40.214 50.003 1.00 13.15 105 GLY A N 1
ATOM 750 C CA . GLY A 1 105 ? 1.570 40.293 51.128 1.00 13.65 105 GLY A CA 1
ATOM 751 C C . GLY A 1 105 ? 0.801 41.599 51.104 1.00 13.79 105 GLY A C 1
ATOM 752 O O . GLY A 1 105 ? 0.821 42.310 50.104 1.00 14.01 105 GLY A O 1
ATOM 753 N N . GLY A 1 106 ? 0.134 41.921 52.207 1.00 14.05 106 GLY A N 1
ATOM 754 C CA . GLY A 1 106 ? -0.643 43.147 52.265 1.00 14.26 106 GLY A CA 1
ATOM 755 C C . GLY A 1 106 ? -2.042 42.928 52.820 1.00 14.35 106 GLY A C 1
ATOM 756 O O . GLY A 1 106 ? -3.004 43.561 52.378 1.00 14.39 106 GLY A O 1
ATOM 757 N N . ALA A 1 107 ? -2.153 42.012 53.778 1.00 14.60 107 ALA A N 1
ATOM 758 C CA . ALA A 1 107 ? -3.420 41.704 54.444 1.00 14.61 107 ALA A CA 1
ATOM 759 C C . ALA A 1 107 ? -4.590 41.404 53.511 1.00 14.61 107 ALA A C 1
ATOM 760 O O . ALA A 1 107 ? -5.754 41.597 53.874 1.00 14.58 107 ALA A O 1
ATOM 762 N N . PHE A 1 108 ? -4.270 40.933 52.311 1.00 14.60 108 PHE A N 1
ATOM 763 C CA . PHE A 1 108 ? -5.264 40.566 51.309 1.00 14.51 108 PHE A CA 1
ATOM 764 C C . PHE A 1 108 ? -6.053 41.707 50.670 1.00 14.77 108 PHE A C 1
ATOM 765 O O . PHE A 1 108 ? -7.041 41.462 49.983 1.00 14.88 108 PHE A O 1
ATOM 773 N N . TYR A 1 109 ? -5.624 42.950 50.889 1.00 15.16 109 TYR A N 1
ATOM 774 C CA . TYR A 1 109 ? -6.298 44.083 50.248 1.00 15.42 109 TYR A CA 1
ATOM 775 C C . TYR A 1 109 ? -5.316 45.151 49.769 1.00 15.34 109 TYR A C 1
ATOM 776 O O . TYR A 1 109 ? -5.723 46.148 49.171 1.00 15.51 109 TYR A O 1
ATOM 785 N N . LEU A 1 110 ? -4.025 44.926 50.010 1.00 15.18 110 LEU A N 1
ATOM 786 C CA . LEU A 1 110 ? -2.977 45.862 49.596 1.00 14.98 110 LEU A CA 1
ATOM 787 C C . LEU A 1 110 ? -1.822 45.152 48.889 1.00 14.76 110 LEU A C 1
ATOM 788 O O . LEU A 1 110 ? -1.642 43.943 49.034 1.00 14.53 110 LEU A O 1
ATOM 793 N N . GLY A 1 111 ? -1.045 45.915 48.126 1.00 14.24 111 GLY A N 1
ATOM 794 C CA . GLY A 1 111 ? 0.114 45.353 47.456 1.00 13.90 111 GLY A CA 1
ATOM 795 C C . GLY A 1 111 ? 0.050 45.100 45.964 1.00 13.76 111 GLY A C 1
ATOM 796 O O . GLY A 1 111 ? -0.989 45.234 45.321 1.00 13.61 111 GLY A O 1
ATOM 797 N N . ALA A 1 112 ? 1.201 44.720 45.422 1.00 13.70 112 ALA A N 1
ATOM 798 C CA . ALA A 1 112 ? 1.335 44.418 44.005 1.00 13.76 112 ALA A CA 1
ATOM 799 C C . ALA A 1 112 ? 2.673 43.727 43.806 1.00 13.76 112 ALA A C 1
ATOM 800 O O . ALA A 1 112 ? 3.618 43.967 44.554 1.00 13.67 112 ALA A O 1
ATOM 802 N N . GLY A 1 113 ? 2.755 42.861 42.804 1.00 13.84 113 GLY A N 1
ATOM 803 C CA . GLY A 1 113 ? 4.006 42.176 42.558 1.00 14.02 113 GLY A CA 1
ATOM 804 C C . GLY A 1 113 ? 5.022 43.130 41.965 1.00 14.27 113 GLY A C 1
ATOM 805 O O . GLY A 1 113 ? 6.224 42.862 41.969 1.00 14.20 113 GLY A O 1
ATOM 806 N N . SER A 1 114 ? 4.526 44.260 41.470 1.00 14.58 114 SER A N 1
ATOM 807 C CA . SER A 1 114 ? 5.373 45.259 40.838 1.00 15.03 114 SER A CA 1
ATOM 808 C C . SER A 1 114 ? 5.907 46.337 41.769 1.00 15.26 114 SER A C 1
ATOM 809 O O . SER A 1 114 ? 6.475 47.325 41.303 1.00 15.43 114 SER A O 1
ATOM 812 N N . GLU A 1 115 ? 5.727 46.174 43.077 1.00 15.64 115 GLU A N 1
ATOM 813 C CA . GLU A 1 115 ? 6.262 47.164 44.003 1.00 16.00 115 GLU A CA 1
ATOM 814 C C . GLU A 1 115 ? 7.785 47.115 43.882 1.00 16.03 115 GLU A C 1
ATOM 815 O O . GLU A 1 115 ? 8.361 46.049 43.662 1.00 16.04 115 GLU A O 1
ATOM 821 N N . PRO A 1 116 ? 8.459 48.269 44.017 1.00 15.97 116 PRO A N 1
ATOM 822 C CA . PRO A 1 116 ? 9.921 48.339 43.918 1.00 15.74 116 PRO A CA 1
ATOM 823 C C . PRO A 1 116 ? 10.682 47.334 44.788 1.00 15.39 116 PRO A C 1
ATO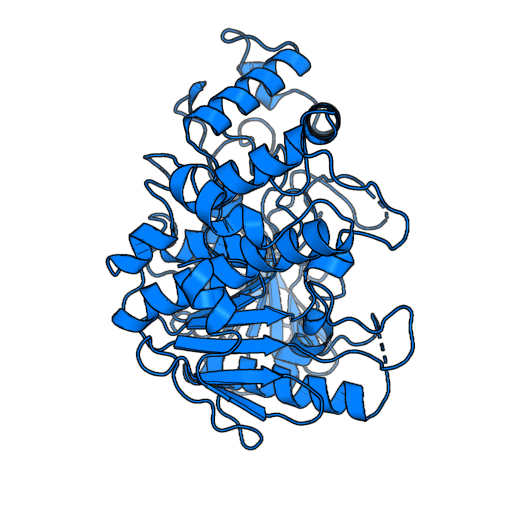M 824 O O . PRO A 1 116 ? 11.716 46.796 44.380 1.00 15.27 116 PRO A O 1
ATOM 828 N N . LEU A 1 117 ? 10.169 47.087 45.987 1.00 15.09 117 LEU A N 1
ATOM 829 C CA . LEU A 1 117 ? 10.804 46.156 46.909 1.00 14.74 117 LEU A CA 1
ATOM 830 C C . LEU A 1 117 ? 10.945 44.763 46.305 1.00 14.60 117 LEU A C 1
ATOM 831 O O . LEU A 1 117 ? 11.882 44.033 46.627 1.00 14.29 117 LEU A O 1
ATOM 836 N N . TYR A 1 118 ? 10.024 44.405 45.414 1.00 14.40 118 TYR A N 1
ATOM 837 C CA . TYR A 1 118 ? 10.048 43.078 44.808 1.00 14.32 118 TYR A CA 1
ATOM 838 C C . TYR A 1 118 ? 10.706 42.990 43.435 1.00 14.52 118 TYR A C 1
ATOM 839 O O . TYR A 1 118 ? 10.548 41.991 42.734 1.00 14.73 118 TYR A O 1
ATOM 848 N N . ASP A 1 119 ? 11.428 44.029 43.030 1.00 14.48 119 ASP A N 1
ATOM 849 C CA . ASP A 1 119 ? 12.097 43.971 41.740 1.00 14.61 119 ASP A CA 1
ATOM 850 C C . ASP A 1 119 ? 13.039 42.772 41.815 1.00 14.59 119 ASP A C 1
ATOM 851 O O . ASP A 1 119 ? 13.891 42.701 42.697 1.00 14.46 119 ASP A O 1
ATOM 856 N N . GLY A 1 120 ? 12.887 41.829 40.892 1.00 14.58 120 GLY A N 1
ATOM 857 C CA . GLY A 1 120 ? 13.704 40.627 40.949 1.00 14.71 120 GLY A CA 1
ATOM 858 C C . GLY A 1 120 ? 15.029 40.598 40.220 1.00 14.74 120 GLY A C 1
ATOM 859 O O . GLY A 1 120 ? 15.638 39.534 40.106 1.00 14.63 120 GLY A O 1
ATOM 860 N N . SER A 1 121 ? 15.492 41.749 39.747 1.00 14.95 121 SER A N 1
ATOM 861 C CA . SER A 1 121 ? 16.753 41.815 39.012 1.00 15.06 121 SER A CA 1
ATOM 862 C C . SER A 1 121 ? 17.976 41.347 39.791 1.00 15.16 121 SER A C 1
ATOM 863 O O . SER A 1 121 ? 18.758 40.547 39.287 1.00 15.13 121 SER A O 1
ATOM 866 N N . LYS A 1 122 ? 18.150 41.839 41.014 1.00 15.36 122 LYS A N 1
ATOM 867 C CA . LYS A 1 122 ? 19.312 41.443 41.804 1.00 15.64 122 LYS A CA 1
ATOM 868 C C . LYS A 1 122 ? 19.316 39.960 42.157 1.00 15.46 122 LYS A C 1
ATOM 869 O O . LYS A 1 122 ? 20.351 39.301 42.083 1.00 15.40 122 LYS A O 1
ATOM 875 N N . LEU A 1 123 ? 18.155 39.434 42.528 1.00 15.21 123 LEU A N 1
ATOM 876 C CA . LEU A 1 123 ? 18.034 38.022 42.871 1.00 15.15 123 LEU A CA 1
ATOM 877 C C . LEU A 1 123 ? 18.313 37.160 41.643 1.00 15.27 123 LEU A C 1
ATOM 878 O O . LEU A 1 123 ? 19.014 36.148 41.720 1.00 14.84 123 LEU A O 1
ATOM 883 N N . ALA A 1 124 ? 17.764 37.566 40.504 1.00 15.54 124 ALA A N 1
ATOM 884 C CA . ALA A 1 124 ? 17.963 36.826 39.266 1.00 15.96 124 ALA A CA 1
ATOM 885 C C . ALA A 1 124 ? 19.439 36.760 38.879 1.00 16.36 124 ALA A C 1
ATOM 886 O O . ALA A 1 124 ? 19.960 35.685 38.576 1.00 16.52 124 ALA A O 1
ATOM 888 N N . ALA A 1 125 ? 20.112 37.907 38.902 1.00 16.80 125 ALA A N 1
ATOM 889 C CA . ALA A 1 125 ? 21.522 37.965 38.529 1.00 17.27 125 ALA A CA 1
ATOM 890 C C . ALA A 1 125 ? 22.434 37.233 39.507 1.00 17.62 125 ALA A C 1
ATOM 891 O O . ALA A 1 125 ? 23.297 36.452 39.103 1.00 17.85 125 ALA A O 1
ATOM 893 N N . GLN A 1 126 ? 22.238 37.479 40.795 1.00 17.94 126 GLN A N 1
ATOM 894 C CA . GLN A 1 126 ? 23.072 36.859 41.818 1.00 18.44 126 GLN A CA 1
ATOM 895 C C . GLN A 1 126 ? 22.893 35.348 41.924 1.00 18.37 126 GLN A C 1
ATOM 896 O O . GLN A 1 126 ? 23.871 34.606 42.032 1.00 18.53 126 GLN A O 1
ATOM 902 N N . GLY A 1 127 ? 21.648 34.886 41.882 1.00 18.30 127 GLY A N 1
ATOM 903 C CA . GLY A 1 127 ? 21.413 33.460 42.007 1.00 18.19 127 GLY A CA 1
ATOM 904 C C . GLY A 1 127 ? 21.354 32.684 40.709 1.00 18.20 127 GLY A C 1
ATOM 905 O O . GLY A 1 127 ? 21.369 31.450 40.720 1.00 18.19 127 GLY A O 1
ATOM 906 N N . GLU A 1 128 ? 21.312 33.404 39.592 1.00 18.12 128 GLU A N 1
ATOM 907 C CA . GLU A 1 128 ? 21.207 32.795 38.274 1.00 18.12 128 GLU A CA 1
ATOM 908 C C . GLU A 1 128 ? 19.956 31.924 38.278 1.00 17.45 128 GLU A C 1
ATOM 909 O O . GLU A 1 128 ? 19.985 30.735 37.954 1.00 17.46 128 GLU A O 1
ATOM 915 N N . VAL A 1 129 ? 18.857 32.543 38.688 1.00 16.62 129 VAL A N 1
ATOM 916 C CA . VAL A 1 129 ? 17.558 31.893 38.742 1.00 15.81 129 VAL A CA 1
ATOM 917 C C . VAL A 1 129 ? 16.577 32.855 38.093 1.00 15.31 129 VAL A C 1
ATOM 918 O O . VAL A 1 129 ? 16.881 34.033 37.910 1.00 15.34 129 VAL A O 1
ATOM 922 N N . ILE A 1 130 ? 15.412 32.356 37.719 1.00 14.69 130 ILE A N 1
ATOM 923 C CA . ILE A 1 130 ? 14.408 33.220 37.121 1.00 14.26 130 ILE A CA 1
ATOM 924 C C . ILE A 1 130 ? 13.443 33.611 38.231 1.00 13.89 130 ILE A C 1
ATOM 925 O O . ILE A 1 130 ? 13.047 32.775 39.041 1.00 13.81 130 ILE A O 1
ATOM 930 N N . VAL A 1 131 ? 13.092 34.891 38.280 1.00 13.20 131 VAL A N 1
ATOM 931 C CA . VAL A 1 131 ? 12.176 35.397 39.292 1.00 12.98 131 VAL A CA 1
ATOM 932 C C . VAL A 1 131 ? 10.917 35.907 38.613 1.00 12.74 131 VAL A C 1
ATOM 933 O O . VAL A 1 131 ? 10.984 36.683 37.663 1.00 12.85 131 VAL A O 1
ATOM 937 N N . VAL A 1 132 ? 9.770 35.453 39.105 1.00 12.50 132 VAL A N 1
ATOM 938 C CA . VAL A 1 132 ? 8.485 35.854 38.564 1.00 12.18 132 VAL A CA 1
ATOM 939 C C . VAL A 1 132 ? 7.683 36.573 39.645 1.00 12.11 132 VAL A C 1
ATOM 940 O O . VAL A 1 132 ? 7.558 36.071 40.758 1.00 12.25 132 VAL A O 1
ATOM 944 N N . THR A 1 133 ? 7.175 37.760 39.334 1.00 12.02 133 THR A N 1
ATOM 945 C CA . THR A 1 133 ? 6.333 38.477 40.288 1.00 12.06 133 THR A CA 1
ATOM 946 C C . THR A 1 133 ? 4.965 38.597 39.631 1.00 11.98 133 THR A C 1
ATOM 947 O O . THR A 1 133 ? 4.847 38.465 38.406 1.00 11.90 133 THR A O 1
ATOM 951 N N . LEU A 1 134 ? 3.931 38.838 40.426 1.00 11.95 134 LEU A N 1
ATOM 952 C CA . LEU A 1 134 ? 2.583 38.870 39.871 1.00 11.99 134 LEU A CA 1
ATOM 953 C C . LEU A 1 134 ? 1.573 39.595 40.743 1.00 12.07 134 LEU A C 1
ATOM 954 O O . LEU A 1 134 ? 1.821 39.857 41.918 1.00 12.19 134 LEU A O 1
ATOM 959 N N . ASN A 1 135 ? 0.428 39.912 40.147 1.00 12.22 135 ASN A N 1
ATOM 960 C CA . ASN A 1 135 ? -0.663 40.539 40.881 1.00 12.14 135 ASN A CA 1
ATOM 961 C C . ASN A 1 135 ? -1.795 39.528 40.926 1.00 12.07 135 ASN A C 1
ATOM 962 O O . ASN A 1 135 ? -1.936 38.701 40.019 1.00 12.13 135 ASN A O 1
ATOM 967 N N . TYR A 1 136 ? -2.585 39.595 41.990 1.00 11.84 136 TYR A N 1
ATOM 968 C CA . TYR A 1 136 ? -3.753 38.735 42.144 1.00 11.85 136 TYR A CA 1
ATOM 969 C C . TYR A 1 136 ? -4.864 39.622 42.701 1.00 12.21 136 TYR A C 1
ATOM 970 O O . TYR A 1 136 ? -4.583 40.625 43.350 1.00 12.14 136 TYR A O 1
ATOM 979 N N . ARG A 1 137 ? -6.120 39.270 42.448 1.00 12.33 137 ARG A N 1
ATOM 980 C CA . ARG A 1 137 ? -7.217 40.096 42.941 1.00 12.79 137 ARG A CA 1
ATOM 981 C C . ARG A 1 137 ? -7.199 40.276 44.452 1.00 13.03 137 ARG A C 1
ATOM 982 O O . ARG A 1 137 ? -7.021 39.322 45.206 1.00 12.96 137 ARG A O 1
ATOM 990 N N . LEU A 1 138 ? -7.409 41.519 44.877 1.00 13.42 138 LEU A N 1
ATOM 991 C CA . LEU A 1 138 ? -7.382 41.898 46.287 1.00 13.94 138 LEU A CA 1
ATOM 992 C C . LEU A 1 138 ? -8.703 42.464 46.797 1.00 14.05 138 LEU A C 1
ATOM 993 O O . LEU A 1 138 ? -9.597 42.792 46.021 1.00 13.97 138 LEU A O 1
ATOM 998 N N . GLY A 1 139 ? -8.786 42.594 48.118 1.00 14.36 139 GLY A N 1
ATOM 999 C CA . GLY A 1 139 ? -9.955 43.170 48.756 1.00 14.67 139 GLY A CA 1
ATOM 1000 C C . GLY A 1 139 ? -11.297 42.684 48.262 1.00 14.94 139 GLY A C 1
ATOM 1001 O O . GLY A 1 139 ? -11.534 41.484 48.200 1.00 14.90 139 GLY A O 1
ATOM 1002 N N . PRO A 1 140 ? -12.206 43.603 47.900 1.00 15.09 140 PRO A N 1
ATOM 1003 C CA . PRO A 1 140 ? -13.531 43.214 47.419 1.00 15.12 140 PRO A CA 1
ATOM 1004 C C . PRO A 1 140 ? -13.523 42.508 46.068 1.00 15.11 140 PRO A C 1
ATOM 1005 O O . PRO A 1 140 ? -14.528 41.917 45.667 1.00 15.44 140 PRO A O 1
ATOM 1009 N N . PHE A 1 141 ? -12.393 42.558 45.367 1.00 14.96 141 PHE A N 1
ATOM 1010 C CA . PHE A 1 141 ? -12.311 41.913 44.066 1.00 14.88 141 PHE A CA 1
ATOM 1011 C C . PHE A 1 141 ? -11.824 40.478 44.173 1.00 14.78 141 PHE A C 1
ATOM 1012 O O . PHE A 1 141 ? -12.231 39.620 43.390 1.00 14.73 141 PHE A O 1
ATOM 1020 N N . GLY A 1 142 ? -10.965 40.216 45.152 1.00 14.56 142 GLY A N 1
ATOM 1021 C CA . GLY A 1 142 ? -10.418 38.879 45.298 1.00 14.51 142 GLY A CA 1
ATOM 1022 C C . GLY A 1 142 ? -10.751 38.121 46.565 1.00 14.55 142 GLY A C 1
ATOM 1023 O O . GLY A 1 142 ? -10.611 36.896 46.595 1.00 14.47 142 GLY A O 1
ATOM 1024 N N . PHE A 1 143 ? -11.191 38.817 47.609 1.00 14.45 143 PHE A N 1
ATOM 1025 C CA . PHE A 1 143 ? -11.499 38.117 48.845 1.00 14.61 143 PHE A CA 1
ATOM 1026 C C . PHE A 1 143 ? -12.848 38.407 49.470 1.00 14.87 143 PHE A C 1
ATOM 1027 O O . PHE A 1 143 ? -13.003 38.403 50.689 1.00 14.89 143 PHE A O 1
ATOM 1035 N N . LEU A 1 144 ? -13.813 38.659 48.593 1.00 15.29 144 LEU A N 1
ATOM 1036 C CA . LEU A 1 144 ? -15.207 38.875 48.956 1.00 15.84 144 LEU A CA 1
ATOM 1037 C C . LEU A 1 144 ? -15.789 37.591 48.370 1.00 16.01 144 LEU A C 1
ATOM 1038 O O . LEU A 1 144 ? -15.855 37.428 47.151 1.00 15.99 144 LEU A O 1
ATOM 1043 N N . HIS A 1 145 ? -16.188 36.678 49.246 1.00 16.20 145 HIS A N 1
ATOM 1044 C CA . HIS A 1 145 ? -16.690 35.369 48.841 1.00 16.42 145 HIS A CA 1
ATOM 1045 C C . HIS A 1 145 ? -18.206 35.348 48.653 1.00 16.66 145 HIS A C 1
ATOM 1046 O O . HIS A 1 145 ? -18.956 35.285 49.622 1.00 16.74 145 HIS A O 1
ATOM 1053 N N . LEU A 1 146 ? -18.641 35.380 47.392 1.00 17.01 146 LEU A N 1
ATOM 1054 C CA . LEU A 1 146 ? -20.064 35.416 47.056 1.00 17.50 146 LEU A CA 1
ATOM 1055 C C . LEU A 1 146 ? -20.713 34.096 46.624 1.00 17.88 146 LEU A C 1
ATOM 1056 O O . LEU A 1 146 ? -21.811 34.103 46.062 1.00 17.86 146 LEU A O 1
ATOM 1061 N N . SER A 1 147 ? -20.056 32.972 46.885 1.00 18.31 147 SER A N 1
ATOM 1062 C CA . SER A 1 147 ? -20.606 31.675 46.492 1.00 18.84 147 SER A CA 1
ATOM 1063 C C . SER A 1 147 ? -22.022 31.437 47.019 1.00 19.14 147 SER A C 1
ATOM 1064 O O . SER A 1 147 ? -22.850 30.818 46.342 1.00 19.30 147 SER A O 1
ATOM 1067 N N . SER A 1 148 ? -22.294 31.924 48.226 1.00 19.51 148 SER A N 1
ATOM 1068 C CA . SER A 1 148 ? -23.606 31.745 48.840 1.00 19.88 148 SER A CA 1
ATOM 1069 C C . SER A 1 148 ? -24.717 32.450 48.067 1.00 20.06 148 SER A C 1
ATOM 1070 O O . SER A 1 148 ? -25.895 32.159 48.271 1.00 20.11 148 SER A O 1
ATOM 1073 N N . PHE A 1 149 ? -24.351 33.367 47.176 1.00 20.20 149 PHE A N 1
ATOM 1074 C CA . PHE A 1 149 ? -25.357 34.079 46.390 1.00 20.32 149 PHE A CA 1
ATOM 1075 C C . PHE A 1 149 ? -25.544 33.531 44.981 1.00 20.16 149 PHE A C 1
ATOM 1076 O O . PHE A 1 149 ? -26.637 33.619 44.411 1.00 20.24 149 PHE A O 1
ATOM 1084 N N . ASP A 1 150 ? -24.485 32.966 44.414 1.00 19.93 150 ASP A N 1
ATOM 1085 C CA . ASP A 1 150 ? -24.561 32.409 43.072 1.00 19.77 150 ASP A CA 1
ATOM 1086 C C . ASP A 1 150 ? -23.467 31.368 42.900 1.00 19.48 150 ASP A C 1
ATOM 1087 O O . ASP A 1 150 ? -22.288 31.661 43.096 1.00 19.20 150 ASP A O 1
ATOM 1092 N N . GLU A 1 151 ? -23.859 30.152 42.532 1.00 19.18 151 GLU A N 1
ATOM 1093 C CA . GLU A 1 151 ? -22.889 29.082 42.336 1.00 18.97 151 GLU A CA 1
ATOM 1094 C C . GLU A 1 151 ? -21.932 29.386 41.192 1.00 18.78 151 GLU A C 1
ATOM 1095 O O . GLU A 1 151 ? -20.895 28.740 41.059 1.00 18.78 151 GLU A O 1
ATOM 1101 N N . ALA A 1 152 ? -22.286 30.359 40.358 1.00 18.42 152 ALA A N 1
ATOM 1102 C CA . ALA A 1 152 ? -21.441 30.730 39.228 1.00 18.07 152 ALA A CA 1
ATOM 1103 C C . ALA A 1 152 ? -20.211 31.480 39.722 1.00 17.66 152 ALA A C 1
ATOM 1104 O O . ALA A 1 152 ? -19.183 31.522 39.049 1.00 17.82 152 ALA A O 1
ATOM 1106 N N . TYR A 1 153 ? -20.326 32.078 40.902 1.00 17.23 153 TYR A N 1
ATOM 1107 C CA . TYR A 1 153 ? -19.214 32.823 41.474 1.00 16.75 153 TYR A CA 1
ATOM 1108 C C . TYR A 1 153 ? -18.283 31.873 42.196 1.00 16.42 153 TYR A C 1
ATOM 1109 O O . TYR A 1 153 ? -18.696 30.807 42.647 1.00 16.33 153 TYR A O 1
ATOM 1118 N N . SER A 1 154 ? -17.020 32.265 42.303 1.00 15.83 154 SER A N 1
ATOM 1119 C CA . SER A 1 154 ? -16.042 31.450 43.006 1.00 15.36 154 SER A CA 1
ATOM 1120 C C . SER A 1 154 ? -15.534 32.198 44.221 1.00 15.02 154 SER A C 1
ATOM 1121 O O . SER A 1 154 ? -15.408 33.425 44.205 1.00 14.78 154 SER A O 1
ATOM 1124 N N . ASP A 1 155 ? -15.266 31.453 45.287 1.00 14.58 155 ASP A N 1
ATOM 1125 C CA . ASP A 1 155 ? -14.715 32.041 46.497 1.00 14.24 155 ASP A CA 1
ATOM 1126 C C . ASP A 1 155 ? -13.198 31.978 46.341 1.00 13.66 155 ASP A C 1
ATOM 1127 O O . ASP A 1 155 ? -12.693 31.328 45.423 1.00 13.51 155 ASP A O 1
ATOM 1132 N N . ASN A 1 156 ? -12.479 32.666 47.220 1.00 13.15 156 ASN A N 1
ATOM 1133 C CA . ASN A 1 156 ? -11.015 32.675 47.184 1.00 12.58 156 ASN A CA 1
ATOM 1134 C C . ASN A 1 156 ? -10.446 33.031 45.817 1.00 12.43 156 ASN A C 1
ATOM 1135 O O . ASN A 1 156 ? -9.455 32.454 45.373 1.00 12.41 156 ASN A O 1
ATOM 1140 N N . LEU A 1 157 ? -11.067 34.006 45.164 1.00 12.29 157 LEU A N 1
ATOM 1141 C CA . LEU A 1 157 ? -10.635 34.434 43.840 1.00 12.21 157 LEU A CA 1
ATOM 1142 C C . LEU A 1 157 ? -9.159 34.812 43.759 1.00 12.06 157 LEU A C 1
ATOM 1143 O O . LEU A 1 157 ? -8.479 34.460 42.800 1.00 11.93 157 LEU A O 1
ATOM 1148 N N . GLY A 1 158 ? -8.664 35.518 44.770 1.00 11.93 158 GLY A N 1
ATOM 1149 C CA . GLY A 1 158 ? -7.266 35.914 44.772 1.00 11.81 158 GLY A CA 1
ATOM 1150 C C . GLY A 1 158 ? -6.345 34.707 44.735 1.00 11.62 158 GLY A C 1
ATOM 1151 O O . GLY A 1 158 ? -5.302 34.727 44.078 1.00 11.80 158 GLY A O 1
ATOM 1152 N N . LEU A 1 159 ? -6.725 33.653 45.450 1.00 11.45 159 LEU A N 1
ATOM 1153 C CA . LEU A 1 159 ? -5.919 32.442 45.480 1.00 11.42 159 LEU A CA 1
ATOM 1154 C C . LEU A 1 159 ? -6.010 31.725 44.133 1.00 11.35 159 LEU A C 1
ATOM 1155 O O . LEU A 1 159 ? -5.026 31.154 43.664 1.00 11.18 159 LEU A O 1
ATOM 1160 N N . LEU A 1 160 ? -7.189 31.757 43.513 1.00 11.30 160 LEU A N 1
ATOM 1161 C CA . LEU A 1 160 ? -7.362 31.128 42.205 1.00 11.61 160 LEU A CA 1
ATOM 1162 C C . LEU A 1 160 ? -6.494 31.862 41.184 1.00 11.64 160 LEU A C 1
ATOM 1163 O O . LEU A 1 160 ? -5.939 31.245 40.269 1.00 11.69 160 LEU A O 1
ATOM 1168 N N . ASP A 1 161 ? -6.378 33.181 41.340 1.00 11.63 161 ASP A N 1
ATOM 1169 C CA . ASP A 1 161 ? -5.542 33.965 40.440 1.00 11.68 161 ASP A CA 1
ATOM 1170 C C . ASP A 1 161 ? -4.095 33.523 40.607 1.00 11.47 161 ASP A C 1
ATOM 1171 O O 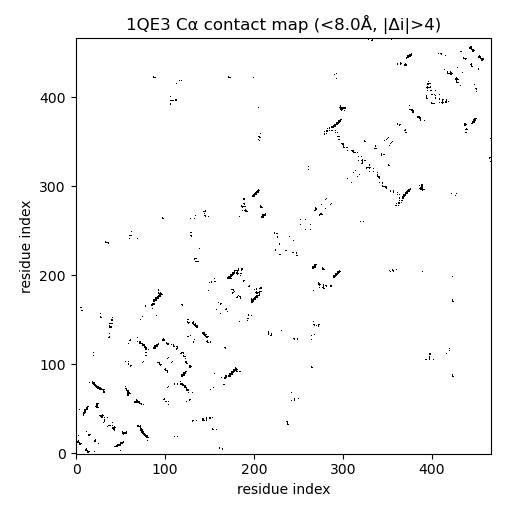. ASP A 1 161 ? -3.397 33.303 39.627 1.00 11.53 161 ASP A O 1
ATOM 1176 N N . GLN A 1 162 ? -3.650 33.386 41.851 1.00 11.17 162 GLN A N 1
ATOM 1177 C CA . GLN A 1 162 ? -2.287 32.950 42.107 1.00 11.16 162 GLN A CA 1
ATOM 1178 C C . GLN A 1 162 ? -2.054 31.596 41.458 1.00 11.20 162 GLN A C 1
ATOM 1179 O O . GLN A 1 162 ? -1.017 31.370 40.840 1.00 11.17 162 GLN A O 1
ATOM 1185 N N . ALA A 1 163 ? -3.029 30.698 41.592 1.00 11.25 163 ALA A N 1
ATOM 1186 C CA . ALA A 1 163 ? -2.894 29.368 41.008 1.00 11.20 163 ALA A CA 1
ATOM 1187 C C . ALA A 1 163 ? -2.805 29.453 39.493 1.00 11.19 163 ALA A C 1
ATOM 1188 O O . ALA A 1 163 ? -2.030 28.726 38.872 1.00 11.55 163 ALA A O 1
ATOM 1190 N N . ALA A 1 164 ? -3.603 30.337 38.900 1.00 11.33 164 ALA A N 1
ATOM 1191 C CA . ALA A 1 164 ? -3.588 30.520 37.452 1.00 11.51 164 ALA A CA 1
ATOM 1192 C C . ALA A 1 164 ? -2.229 31.064 37.007 1.00 11.61 164 ALA A C 1
ATOM 1193 O O . ALA A 1 164 ? -1.738 30.726 35.928 1.00 11.74 164 ALA A O 1
ATOM 1195 N N . ALA A 1 165 ? -1.627 31.917 37.831 1.00 11.83 165 ALA A N 1
ATOM 1196 C CA . ALA A 1 165 ? -0.319 32.470 37.509 1.00 11.72 165 ALA A CA 1
ATOM 1197 C C . ALA A 1 165 ? 0.720 31.353 37.565 1.00 11.86 165 ALA A C 1
ATOM 1198 O O . ALA A 1 165 ? 1.627 31.286 36.732 1.00 11.59 165 ALA A O 1
ATOM 1200 N N . LEU A 1 166 ? 0.584 30.471 38.555 1.00 12.01 166 LEU A N 1
ATOM 1201 C CA . LEU A 1 166 ? 1.511 29.355 38.694 1.00 12.45 166 LEU A CA 1
ATOM 1202 C C . LEU A 1 166 ? 1.348 28.393 37.522 1.00 12.83 166 LEU A C 1
ATOM 1203 O O . LEU A 1 166 ? 2.321 27.802 37.059 1.00 12.53 166 LEU A O 1
ATOM 1208 N N . LYS A 1 167 ? 0.117 28.241 37.044 1.00 13.24 167 LYS A N 1
ATOM 1209 C CA . LYS A 1 167 ? -0.139 27.371 35.902 1.00 13.94 167 LYS A CA 1
ATOM 1210 C C . LYS A 1 167 ? 0.492 28.019 34.671 1.00 13.96 167 LYS A C 1
ATOM 1211 O O . LYS A 1 167 ? 1.032 27.334 33.809 1.00 14.10 167 LYS A O 1
ATOM 1217 N N . TRP A 1 168 ? 0.415 29.344 34.593 1.00 13.83 168 TRP A N 1
ATOM 1218 C CA . TRP A 1 168 ? 1.021 30.066 33.480 1.00 13.88 168 TRP A CA 1
ATOM 1219 C C . TRP A 1 168 ? 2.528 29.795 33.504 1.00 13.84 168 TRP A C 1
ATOM 1220 O O . TRP A 1 168 ? 3.146 29.555 32.471 1.00 13.87 168 TRP A O 1
ATOM 1231 N N . VAL A 1 169 ? 3.122 29.834 34.692 1.00 13.98 169 VAL A N 1
ATOM 1232 C CA . VAL A 1 169 ? 4.550 29.576 34.806 1.00 14.12 169 VAL A CA 1
ATOM 1233 C C . VAL A 1 169 ? 4.873 28.160 34.326 1.00 14.68 169 VAL A C 1
ATOM 1234 O O . VAL A 1 169 ? 5.817 27.954 33.566 1.00 14.51 169 VAL A O 1
ATOM 1238 N N . ARG A 1 170 ? 4.080 27.185 34.759 1.00 15.22 170 ARG A N 1
ATOM 1239 C CA . ARG A 1 170 ? 4.310 25.803 34.348 1.00 15.88 170 ARG A CA 1
ATOM 1240 C C . ARG A 1 170 ? 4.271 25.641 32.825 1.00 16.00 170 ARG A C 1
ATOM 1241 O O . ARG A 1 170 ? 5.094 24.934 32.243 1.00 16.01 170 ARG A O 1
ATOM 1249 N N . GLU A 1 171 ? 3.315 26.306 32.186 1.00 16.15 171 GLU A N 1
ATOM 1250 C CA . GLU A 1 171 ? 3.135 26.197 30.742 1.00 16.46 171 GLU A CA 1
ATOM 1251 C C . GLU A 1 171 ? 4.003 27.098 29.872 1.00 16.21 171 GLU A C 1
ATOM 1252 O O . GLU A 1 171 ? 4.191 26.814 28.686 1.00 16.44 171 GLU A O 1
ATOM 1258 N N . ASN A 1 172 ? 4.550 28.163 30.450 1.00 15.71 172 ASN A N 1
ATOM 1259 C CA . ASN A 1 172 ? 5.328 29.116 29.660 1.00 15.34 172 ASN A CA 1
ATOM 1260 C C . ASN A 1 172 ? 6.764 29.414 30.046 1.00 15.10 172 ASN A C 1
ATOM 1261 O O . ASN A 1 172 ? 7.535 29.887 29.214 1.00 14.93 172 ASN A O 1
ATOM 1266 N N . ILE A 1 173 ? 7.142 29.144 31.287 1.00 14.83 173 ILE A N 1
ATOM 1267 C CA . ILE A 1 173 ? 8.482 29.510 31.709 1.00 14.66 173 ILE A CA 1
ATOM 1268 C C . ILE A 1 173 ? 9.658 28.893 30.951 1.00 14.83 173 ILE A C 1
ATOM 1269 O O . ILE A 1 173 ? 10.744 29.474 30.917 1.00 14.69 173 ILE A O 1
ATOM 1274 N N . SER A 1 174 ? 9.453 27.741 30.324 1.00 15.09 174 SER A N 1
ATOM 1275 C CA . SER A 1 174 ? 10.540 27.121 29.578 1.00 15.60 174 SER A CA 1
ATOM 1276 C C . SER A 1 174 ? 10.945 28.029 28.415 1.00 15.59 174 SER A C 1
ATOM 1277 O O . SER A 1 174 ? 12.111 28.063 28.027 1.00 15.70 174 SER A O 1
ATOM 1280 N N . ALA A 1 175 ? 9.985 28.782 27.880 1.00 15.65 175 ALA A N 1
ATOM 1281 C CA . ALA A 1 175 ? 10.260 29.689 26.763 1.00 15.67 175 ALA A CA 1
ATOM 1282 C C . ALA A 1 175 ? 11.109 30.880 27.207 1.00 15.64 175 ALA A C 1
ATOM 1283 O O . ALA A 1 175 ? 11.694 31.585 26.379 1.00 15.74 175 ALA A O 1
ATOM 1285 N N . PHE A 1 176 ? 11.168 31.104 28.516 1.00 15.58 176 PHE A N 1
ATOM 1286 C CA . PHE A 1 176 ? 11.960 32.194 29.077 1.00 15.57 176 PHE A CA 1
ATOM 1287 C C . PHE A 1 176 ? 13.262 31.653 29.656 1.00 15.78 176 PHE A C 1
ATOM 1288 O O . PHE A 1 176 ? 14.046 32.396 30.253 1.00 15.98 176 PHE A O 1
ATOM 1296 N N . GLY A 1 177 ? 13.481 30.353 29.483 1.00 15.88 177 GLY A N 1
ATOM 1297 C CA . GLY A 1 177 ? 14.699 29.732 29.971 1.00 16.01 177 GLY A CA 1
ATOM 1298 C C . GLY A 1 177 ? 14.611 29.087 31.342 1.00 16.05 177 GLY A C 1
ATOM 1299 O O . GLY A 1 177 ? 15.639 28.762 31.934 1.00 16.33 177 GLY A O 1
ATOM 1300 N N . GLY A 1 178 ? 13.396 28.893 31.846 1.00 15.90 178 GLY A N 1
ATOM 1301 C CA . GLY A 1 178 ? 13.241 28.283 33.156 1.00 15.79 178 GLY A CA 1
ATOM 1302 C C . GLY A 1 178 ? 12.853 26.813 33.127 1.00 15.84 178 GLY A C 1
ATOM 1303 O O . GLY A 1 178 ? 12.432 26.283 32.103 1.00 15.93 178 GLY A O 1
ATOM 1304 N N . ASP A 1 179 ? 13.009 26.158 34.269 1.00 15.88 179 ASP A N 1
ATOM 1305 C CA . ASP A 1 179 ? 12.671 24.746 34.429 1.00 16.17 179 ASP A CA 1
ATOM 1306 C C . ASP A 1 179 ? 11.307 24.691 35.127 1.00 16.05 179 ASP A C 1
ATOM 1307 O O . ASP A 1 179 ? 11.203 24.970 36.319 1.00 15.92 179 ASP A O 1
ATOM 1312 N N . PRO A 1 180 ? 10.243 24.337 34.391 1.00 16.03 180 PRO A N 1
ATOM 1313 C CA . PRO A 1 180 ? 8.899 24.262 34.976 1.00 16.18 180 PRO A CA 1
ATOM 1314 C C . PRO A 1 180 ? 8.757 23.177 36.040 1.00 16.43 180 PRO A C 1
ATOM 1315 O O . PRO A 1 180 ? 7.751 23.121 36.749 1.00 16.44 180 PRO A O 1
ATOM 1319 N N . ASP A 1 181 ? 9.764 22.314 36.147 1.00 16.81 181 ASP A N 1
ATOM 1320 C CA . ASP A 1 181 ? 9.734 21.247 37.136 1.00 17.18 181 ASP A CA 1
ATOM 1321 C C . ASP A 1 181 ? 10.545 21.562 38.385 1.00 16.88 181 ASP A C 1
ATOM 1322 O O . ASP A 1 181 ? 10.697 20.712 39.264 1.00 16.98 181 ASP A O 1
ATOM 1327 N N . ASN A 1 182 ? 11.080 22.777 38.454 1.00 16.29 182 ASN A N 1
ATOM 1328 C CA . ASN A 1 182 ? 11.817 23.214 39.634 1.00 15.71 182 ASN A CA 1
ATOM 1329 C C . ASN A 1 182 ? 11.339 24.620 39.965 1.00 14.88 182 ASN A C 1
ATOM 1330 O O . ASN A 1 182 ? 12.095 25.586 39.862 1.00 14.73 182 ASN A O 1
ATOM 1335 N N . VAL A 1 183 ? 10.072 24.722 40.345 1.00 14.15 183 VAL A N 1
ATOM 1336 C CA . VAL A 1 183 ? 9.471 26.001 40.694 1.00 13.48 183 VAL A CA 1
ATOM 1337 C C . VAL A 1 183 ? 9.318 26.126 42.206 1.00 13.15 183 VAL A C 1
ATOM 1338 O O . VAL A 1 183 ? 8.758 25.243 42.855 1.00 13.07 183 VAL A O 1
ATOM 1342 N N . THR A 1 184 ? 9.835 27.219 42.755 1.00 12.77 184 THR A N 1
ATOM 1343 C CA . THR A 1 184 ? 9.728 27.488 44.185 1.00 12.56 184 THR A CA 1
ATOM 1344 C C . THR A 1 184 ? 8.808 28.681 44.342 1.00 12.51 184 THR A C 1
ATOM 1345 O O . THR A 1 184 ? 9.061 29.736 43.766 1.00 12.82 184 THR A O 1
ATOM 1349 N N . VAL A 1 185 ? 7.730 28.515 45.096 1.00 12.11 185 VAL A N 1
ATOM 1350 C CA . VAL A 1 185 ? 6.832 29.633 45.324 1.00 11.85 185 VAL A CA 1
ATOM 1351 C C . VAL A 1 185 ? 7.239 30.226 46.665 1.00 11.86 185 VAL A C 1
ATOM 1352 O O . VAL A 1 185 ? 7.468 29.488 47.622 1.00 12.00 185 VAL A O 1
ATOM 1356 N N . PHE A 1 186 ? 7.396 31.546 46.730 1.00 11.37 186 PHE A N 1
ATOM 1357 C CA . PHE A 1 186 ? 7.749 32.171 48.000 1.00 11.27 186 PHE A CA 1
ATOM 1358 C C . PHE A 1 186 ? 6.905 33.421 48.202 1.00 11.07 186 PHE A C 1
ATOM 1359 O O . PHE A 1 186 ? 6.460 34.042 47.244 1.00 11.23 186 PHE A O 1
ATOM 1367 N N . GLY A 1 187 ? 6.638 33.757 49.455 1.00 11.10 187 GLY A N 1
ATOM 1368 C CA . GLY A 1 187 ? 5.803 34.914 49.721 1.00 11.05 187 GLY A CA 1
ATOM 1369 C C . GLY A 1 187 ? 5.866 35.285 51.182 1.00 11.22 187 GLY A C 1
ATOM 1370 O O . GLY A 1 187 ? 6.274 34.475 52.020 1.00 11.24 187 GLY A O 1
ATOM 1371 N N . GLU A 1 188 ? 5.433 36.499 51.501 1.00 11.35 188 GLU A N 1
ATOM 1372 C CA . GLU A 1 188 ? 5.504 36.979 52.873 1.00 11.68 188 GLU A CA 1
ATOM 1373 C C . GLU A 1 188 ? 4.177 37.569 53.341 1.00 11.72 188 GLU A C 1
ATOM 1374 O O . GLU A 1 188 ? 3.420 38.111 52.543 1.00 11.87 188 GLU A O 1
ATOM 1380 N N . SER A 1 189 ? 3.907 37.451 54.639 1.00 12.08 189 SER A N 1
ATOM 1381 C CA . SER A 1 189 ? 2.669 37.957 55.229 1.00 12.21 189 SER A CA 1
ATOM 1382 C C . SER A 1 189 ? 1.472 37.313 54.525 1.00 12.16 189 SER A C 1
ATOM 1383 O O . SER A 1 189 ? 1.370 36.095 54.506 1.00 12.00 189 SER A O 1
ATOM 1386 N N . ALA A 1 190 ? 0.566 38.104 53.952 1.00 12.00 190 ALA A N 1
ATOM 1387 C CA . ALA A 1 190 ? -0.584 37.517 53.263 1.00 11.85 190 ALA A CA 1
ATOM 1388 C C . ALA A 1 190 ? -0.110 36.575 52.158 1.00 11.81 190 ALA A C 1
ATOM 1389 O O . ALA A 1 190 ? -0.821 35.641 51.775 1.00 11.73 190 ALA A O 1
ATOM 1391 N N . GLY A 1 191 ? 1.094 36.820 51.651 1.00 11.63 191 GLY A N 1
ATOM 1392 C CA . GLY A 1 191 ? 1.641 35.960 50.617 1.00 11.62 191 GLY A CA 1
ATOM 1393 C C . GLY A 1 191 ? 2.020 34.612 51.209 1.00 11.51 191 GLY A C 1
ATOM 1394 O O . GLY A 1 191 ? 1.898 33.580 50.546 1.00 11.52 191 GLY A O 1
ATOM 1395 N N . GLY A 1 192 ? 2.492 34.621 52.453 1.00 11.65 192 GLY A N 1
ATOM 1396 C CA . GLY A 1 192 ? 2.859 33.379 53.115 1.00 11.69 192 GLY A CA 1
ATOM 1397 C C . GLY A 1 192 ? 1.599 32.597 53.446 1.00 11.61 192 GLY A C 1
ATOM 1398 O O . GLY A 1 192 ? 1.550 31.374 53.313 1.00 11.47 192 GLY A O 1
ATOM 1399 N N . MET A 1 193 ? 0.567 33.319 53.870 1.00 11.57 193 MET A N 1
ATOM 1400 C CA . MET A 1 193 ? -0.713 32.717 54.223 1.00 11.61 193 MET A CA 1
ATOM 1401 C C . MET A 1 193 ? -1.370 32.150 52.964 1.00 11.41 193 MET A C 1
ATOM 1402 O O . MET A 1 193 ? -2.101 31.160 53.022 1.00 11.27 193 MET A O 1
ATOM 1407 N N . SER A 1 194 ? -1.111 32.785 51.824 1.00 11.28 194 SER A N 1
ATOM 1408 C CA . SER A 1 194 ? -1.655 32.319 50.552 1.00 11.10 194 SER A CA 1
ATOM 1409 C C . SER A 1 194 ? -0.982 30.999 50.193 1.00 11.07 194 SER A C 1
ATOM 1410 O O . SER A 1 194 ? -1.643 30.040 49.795 1.00 10.97 194 SER A O 1
ATOM 1413 N N . ILE A 1 195 ? 0.338 30.957 50.333 1.00 11.06 195 ILE A N 1
ATOM 1414 C CA . ILE A 1 195 ? 1.074 29.743 50.029 1.00 11.13 195 ILE A CA 1
ATOM 1415 C C . ILE A 1 195 ? 0.616 28.603 50.942 1.00 11.29 195 ILE A C 1
ATOM 1416 O O . ILE A 1 195 ? 0.515 27.455 50.499 1.00 11.28 195 ILE A O 1
ATOM 1421 N N . ALA A 1 196 ? 0.304 28.912 52.198 1.00 11.23 196 ALA A N 1
ATOM 1422 C CA . ALA A 1 196 ? -0.167 27.881 53.121 1.00 11.56 196 ALA A CA 1
ATOM 1423 C C . ALA A 1 196 ? -1.377 27.187 52.504 1.00 11.71 196 ALA A C 1
ATOM 1424 O O . ALA A 1 196 ? -1.521 25.966 52.587 1.00 11.88 196 ALA A O 1
ATOM 1426 N N . ALA A 1 197 ? -2.241 27.980 51.875 1.00 11.93 197 ALA A N 1
ATOM 1427 C CA . ALA A 1 197 ? -3.438 27.459 51.229 1.00 12.26 197 ALA A CA 1
ATOM 1428 C C . ALA A 1 197 ? -3.104 26.781 49.898 1.00 12.52 197 ALA A C 1
ATOM 1429 O O . ALA A 1 197 ? -3.620 25.708 49.597 1.00 12.79 197 ALA A O 1
ATOM 1431 N N . LEU A 1 198 ? -2.241 27.399 49.099 1.00 12.75 198 LEU A N 1
ATOM 1432 C CA . LEU A 1 198 ? -1.894 26.816 47.805 1.00 13.12 198 LEU A CA 1
ATOM 1433 C C . LEU A 1 198 ? -1.281 25.428 47.942 1.00 13.66 198 LEU A C 1
ATOM 1434 O O . LEU A 1 198 ? -1.436 24.584 47.057 1.00 14.20 198 LEU A O 1
ATOM 1439 N N . LEU A 1 199 ? -0.582 25.192 49.046 1.00 14.21 199 LEU A N 1
ATOM 1440 C CA . LEU A 1 199 ? 0.048 23.895 49.277 1.00 14.79 199 LEU A CA 1
ATOM 1441 C C . LEU A 1 199 ? -0.982 22.792 49.485 1.00 15.30 199 LEU A C 1
ATOM 1442 O O . LEU A 1 199 ? -0.639 21.610 49.448 1.00 15.43 199 LEU A O 1
ATOM 1447 N N . ALA A 1 200 ? -2.239 23.175 49.693 1.00 15.84 200 ALA A N 1
ATOM 1448 C CA . ALA A 1 200 ? -3.303 22.199 49.918 1.00 16.48 200 ALA A CA 1
ATOM 1449 C C . ALA A 1 200 ? -4.492 22.273 48.954 1.00 16.95 200 ALA A C 1
ATOM 1450 O O . ALA A 1 200 ? -5.234 21.299 48.811 1.00 17.14 200 ALA A O 1
ATOM 1452 N N . MET A 1 201 ? -4.663 23.412 48.290 1.00 17.20 201 MET A N 1
ATOM 1453 C CA . MET A 1 201 ? -5.779 23.638 47.363 1.00 17.69 201 MET A CA 1
ATOM 1454 C C . MET A 1 201 ? -5.827 22.801 46.093 1.00 17.64 201 MET A C 1
ATOM 1455 O O . MET A 1 201 ? -4.806 22.581 45.445 1.00 17.70 201 MET A O 1
ATOM 1460 N N . PRO A 1 202 ? -7.030 22.349 45.705 1.00 17.67 202 PRO A N 1
ATOM 1461 C CA . PRO A 1 202 ? -7.181 21.548 44.486 1.00 17.62 202 PRO A CA 1
ATOM 1462 C C . PRO A 1 202 ? -6.652 22.294 43.252 1.00 17.63 202 PRO A C 1
ATOM 1463 O O . PRO A 1 202 ? -6.000 21.715 42.387 1.00 17.56 202 PRO A O 1
ATOM 1467 N N . ALA A 1 203 ? -6.936 23.590 43.183 1.00 17.53 203 ALA A N 1
ATOM 1468 C CA . ALA A 1 203 ? -6.522 24.399 42.041 1.00 17.58 203 ALA A CA 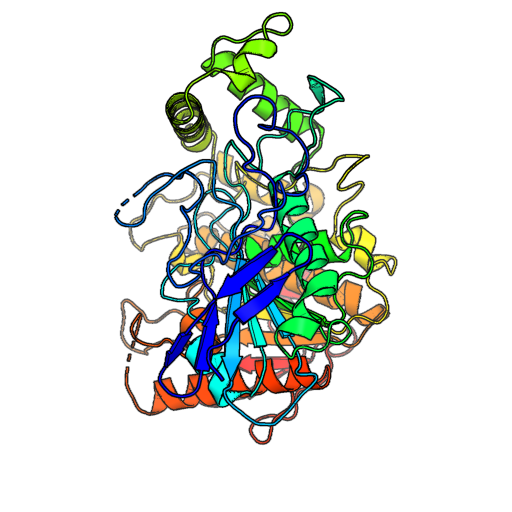1
ATOM 1469 C C . ALA A 1 203 ? -5.012 24.505 41.834 1.00 17.50 203 ALA A C 1
ATOM 1470 O O . ALA A 1 203 ? -4.557 24.759 40.717 1.00 17.56 203 ALA A O 1
ATOM 1472 N N . ALA A 1 204 ? -4.235 24.295 42.892 1.00 17.44 204 ALA A N 1
ATOM 1473 C CA . ALA A 1 204 ? -2.782 24.418 42.786 1.00 17.37 204 ALA A CA 1
ATOM 1474 C C . ALA A 1 204 ? -2.009 23.103 42.811 1.00 17.37 204 ALA A C 1
ATOM 1475 O O . ALA A 1 204 ? -0.783 23.100 42.929 1.00 17.36 204 ALA A O 1
ATOM 1477 N N . LYS A 1 205 ? -2.713 21.985 42.688 1.00 17.49 205 LYS A N 1
ATOM 1478 C CA . LYS A 1 205 ? -2.047 20.692 42.703 1.00 17.69 205 LYS A CA 1
ATOM 1479 C C . LYS A 1 205 ? -0.984 20.564 41.612 1.00 17.58 205 LYS A C 1
ATOM 1480 O O . LYS A 1 205 ? -1.257 20.791 40.429 1.00 17.65 205 LYS A O 1
ATOM 1486 N N . GLY A 1 206 ? 0.230 20.213 42.032 1.00 17.53 206 GLY A N 1
ATOM 1487 C CA . GLY A 1 206 ? 1.337 20.027 41.113 1.00 17.36 206 GLY A CA 1
ATOM 1488 C C . GLY A 1 206 ? 1.877 21.263 40.414 1.00 17.16 206 GLY A C 1
ATOM 1489 O O . GLY A 1 206 ? 2.572 21.140 39.403 1.00 17.44 206 GLY A O 1
ATOM 1490 N N . LEU A 1 207 ? 1.584 22.450 40.938 1.00 16.85 207 LEU A N 1
ATOM 1491 C CA . LEU A 1 207 ? 2.057 23.673 40.298 1.00 16.49 207 LEU A CA 1
ATOM 1492 C C . LEU A 1 207 ? 3.393 24.210 40.784 1.00 16.32 207 LEU A C 1
ATOM 1493 O O . LEU A 1 207 ? 3.883 25.213 40.270 1.00 16.63 207 LEU A O 1
ATOM 1498 N N . PHE A 1 208 ? 3.975 23.563 41.785 1.00 15.80 208 PHE A N 1
ATOM 1499 C CA . PHE A 1 208 ? 5.283 23.965 42.279 1.00 15.30 208 PHE A CA 1
ATOM 1500 C C . PHE A 1 208 ? 5.892 22.849 43.098 1.00 14.92 208 PHE A C 1
ATOM 1501 O O . PHE A 1 208 ? 5.182 21.989 43.622 1.00 14.85 208 PHE A O 1
ATOM 1509 N N . GLN A 1 209 ? 7.212 22.861 43.194 1.00 14.35 209 GLN A N 1
ATOM 1510 C CA . GLN A 1 209 ? 7.923 21.797 43.875 1.00 13.90 209 GLN A CA 1
ATOM 1511 C C . GLN A 1 209 ? 8.581 22.123 45.208 1.00 13.58 209 GLN A C 1
ATOM 1512 O O . GLN A 1 209 ? 9.009 21.216 45.916 1.00 13.51 209 GLN A O 1
ATOM 1518 N N . LYS A 1 210 ? 8.666 23.409 45.541 1.00 12.88 210 LYS A N 1
ATOM 1519 C CA . LYS A 1 210 ? 9.275 23.858 46.798 1.00 12.43 210 LYS A CA 1
ATOM 1520 C C . LYS A 1 210 ? 8.501 25.090 47.246 1.00 11.95 210 LYS A C 1
ATOM 1521 O O . LYS A 1 210 ? 7.870 25.750 46.425 1.00 11.81 210 LYS A O 1
ATOM 1527 N N . ALA A 1 211 ? 8.551 25.399 48.540 1.00 11.44 211 ALA A N 1
ATOM 1528 C CA . ALA A 1 211 ? 7.827 26.554 49.062 1.00 11.18 211 ALA A CA 1
ATOM 1529 C C . ALA A 1 211 ? 8.592 27.283 50.154 1.00 11.11 211 ALA A C 1
ATOM 1530 O O . ALA A 1 211 ? 9.302 26.665 50.945 1.00 10.91 211 ALA A O 1
ATOM 1532 N N . ILE A 1 212 ? 8.447 28.605 50.183 1.00 10.91 212 ILE A N 1
ATOM 1533 C CA . ILE A 1 212 ? 9.062 29.425 51.222 1.00 10.83 212 ILE A CA 1
ATOM 1534 C C . ILE A 1 212 ? 7.942 30.282 51.804 1.00 10.81 212 ILE A C 1
ATOM 1535 O O . ILE A 1 212 ? 7.294 31.052 51.087 1.00 10.88 212 ILE A O 1
ATOM 1540 N N . MET A 1 213 ? 7.706 30.133 53.104 1.00 10.83 213 MET A N 1
ATOM 1541 C CA . MET A 1 213 ? 6.649 30.875 53.787 1.00 10.97 213 MET A CA 1
ATOM 1542 C C . MET A 1 213 ? 7.228 31.815 54.831 1.00 11.06 213 MET A C 1
ATOM 1543 O O . MET A 1 213 ? 7.673 31.385 55.896 1.00 10.81 213 MET A O 1
ATOM 1548 N N . GLU A 1 214 ? 7.217 33.107 54.507 1.00 11.32 214 GLU A N 1
ATOM 1549 C CA . GLU A 1 214 ? 7.752 34.142 55.384 1.00 11.53 214 GLU A CA 1
ATOM 1550 C C . GLU A 1 214 ? 6.657 34.866 56.165 1.00 11.53 214 GLU A C 1
ATOM 1551 O O . GLU A 1 214 ? 5.779 35.496 55.582 1.00 11.40 214 GLU A O 1
ATOM 1557 N N . SER A 1 215 ? 6.720 34.776 57.489 1.00 11.74 215 SER A N 1
ATOM 1558 C CA . SER A 1 215 ? 5.741 35.428 58.352 1.00 12.13 215 SER A CA 1
ATOM 1559 C C . SER A 1 215 ? 4.300 35.250 57.882 1.00 12.30 215 SER A C 1
ATOM 1560 O O . SER A 1 215 ? 3.567 36.224 57.685 1.00 12.32 215 SER A O 1
ATOM 1563 N N . GLY A 1 216 ? 3.892 33.998 57.709 1.00 12.46 216 GLY A N 1
ATOM 1564 C CA . GLY A 1 216 ? 2.531 33.722 57.289 1.00 12.75 216 GLY A CA 1
ATOM 1565 C C . GLY A 1 216 ? 2.315 32.232 57.152 1.00 12.81 216 GLY A C 1
ATOM 1566 O O . GLY A 1 216 ? 3.162 31.537 56.600 1.00 12.76 216 GLY A O 1
ATOM 1567 N N . ALA A 1 217 ? 1.194 31.739 57.664 1.00 12.95 217 ALA A N 1
ATOM 1568 C CA . ALA A 1 217 ? 0.882 30.318 57.572 1.00 13.15 217 ALA A CA 1
ATOM 1569 C C . ALA A 1 217 ? -0.621 30.126 57.408 1.00 13.29 217 ALA A C 1
ATOM 1570 O O . ALA A 1 217 ? -1.290 30.977 56.825 1.00 13.26 217 ALA A O 1
ATOM 1572 N N . SER A 1 218 ? -1.157 29.022 57.918 1.00 13.32 218 SER A N 1
ATOM 1573 C CA . SER A 1 218 ? -2.581 28.740 57.781 1.00 13.54 218 SER A CA 1
ATOM 1574 C C . SER A 1 218 ? -3.448 29.863 58.345 1.00 13.87 218 SER A C 1
ATOM 1575 O O . SER A 1 218 ? -3.380 30.184 59.537 1.00 13.90 218 SER A O 1
ATOM 1578 N N . ARG A 1 219 ? -4.273 30.450 57.480 1.00 14.24 219 ARG A N 1
ATOM 1579 C CA . ARG A 1 219 ? -5.147 31.550 57.868 1.00 14.72 219 ARG A CA 1
ATOM 1580 C C . ARG A 1 219 ? -6.420 31.528 57.030 1.00 14.79 219 ARG A C 1
ATOM 1581 O O . ARG A 1 219 ? -6.364 31.701 55.812 1.00 14.39 219 ARG A O 1
ATOM 1589 N N . THR A 1 220 ? -7.560 31.310 57.683 1.00 15.03 220 THR A N 1
ATOM 1590 C CA . THR A 1 220 ? -8.845 31.277 56.988 1.00 15.47 220 THR A CA 1
ATOM 1591 C C . THR A 1 220 ? -9.980 31.808 57.860 1.00 15.76 220 THR A C 1
ATOM 1592 O O . THR A 1 220 ? -9.853 31.897 59.081 1.00 15.68 220 THR A O 1
ATOM 1596 N N . MET A 1 221 ? -11.084 32.167 57.216 1.00 16.21 221 MET A N 1
ATOM 1597 C CA . MET A 1 221 ? -12.276 32.599 57.932 1.00 16.47 221 MET A CA 1
ATOM 1598 C C . MET A 1 221 ? -13.243 31.447 57.666 1.00 16.87 221 MET A C 1
ATOM 1599 O O . MET A 1 221 ? -13.050 30.678 56.722 1.00 16.86 221 MET A O 1
ATOM 1604 N N . THR A 1 222 ? -14.268 31.310 58.495 1.00 17.38 222 THR A N 1
ATOM 1605 C CA . THR A 1 222 ? -15.228 30.231 58.313 1.00 17.92 222 THR A CA 1
ATOM 1606 C C . THR A 1 222 ? -16.121 30.495 57.111 1.00 18.47 222 THR A C 1
ATOM 1607 O O . THR A 1 222 ? -16.239 31.630 56.644 1.00 18.40 222 THR A O 1
ATOM 1611 N N . LYS A 1 223 ? -16.738 29.433 56.608 1.00 19.00 223 LYS A N 1
ATOM 1612 C CA . LYS A 1 223 ? -17.649 29.535 55.478 1.00 19.67 223 LYS A CA 1
ATOM 1613 C C . LYS A 1 223 ? -18.801 30.444 55.909 1.00 19.84 223 LYS A C 1
ATOM 1614 O O . LYS A 1 223 ? -19.319 31.241 55.121 1.00 19.80 223 LYS A O 1
ATOM 1620 N N . GLU A 1 224 ? -19.188 30.322 57.176 1.00 20.16 224 GLU A N 1
ATOM 1621 C CA . GLU A 1 224 ? -20.273 31.121 57.728 1.00 20.49 224 GLU A CA 1
ATOM 1622 C C . GLU A 1 224 ? -19.897 32.600 57.782 1.00 20.31 224 GLU A C 1
ATOM 1623 O O . GLU A 1 224 ? -20.704 33.467 57.439 1.00 20.32 224 GLU A O 1
ATOM 1629 N N . GLN A 1 225 ? -18.671 32.893 58.212 1.00 20.18 225 GLN A N 1
ATOM 1630 C CA . GLN A 1 225 ? -18.211 34.278 58.290 1.00 20.06 225 GLN A CA 1
ATOM 1631 C C . GLN A 1 225 ? -18.122 34.898 56.899 1.00 19.89 225 GLN A C 1
ATOM 1632 O O . GLN A 1 225 ? -18.456 36.067 56.705 1.00 19.83 225 GLN A O 1
ATOM 1638 N N . ALA A 1 226 ? -17.661 34.115 55.933 1.00 19.68 226 ALA A N 1
ATOM 1639 C CA . ALA A 1 226 ? -17.544 34.601 54.566 1.00 19.63 226 ALA A CA 1
ATOM 1640 C C . ALA A 1 226 ? -18.924 35.018 54.056 1.00 19.66 226 ALA A C 1
ATOM 1641 O O . ALA A 1 226 ? -19.072 36.057 53.413 1.00 19.56 226 ALA A O 1
ATOM 1643 N N . ALA A 1 227 ? -19.932 34.204 54.353 1.00 19.72 227 ALA A N 1
ATOM 1644 C CA . ALA A 1 227 ? -21.296 34.497 53.922 1.00 19.87 227 ALA A CA 1
ATOM 1645 C C . ALA A 1 227 ? -21.841 35.736 54.632 1.00 20.00 227 ALA A C 1
ATOM 1646 O O . ALA A 1 227 ? -22.554 36.538 54.026 1.00 19.73 227 ALA A O 1
ATOM 1648 N N . SER A 1 228 ? -21.512 35.881 55.913 1.00 20.32 228 SER A N 1
ATOM 1649 C CA . SER A 1 228 ? -21.965 37.027 56.704 1.00 20.81 228 SER A CA 1
ATOM 1650 C C . SER A 1 228 ? -21.420 38.329 56.123 1.00 20.82 228 SER A C 1
ATOM 1651 O O . SER A 1 228 ? -22.156 39.299 55.937 1.00 20.90 228 SER A O 1
ATOM 1654 N N . THR A 1 229 ? -20.121 38.341 55.842 1.00 20.79 229 THR A N 1
ATOM 1655 C CA . THR A 1 229 ? -19.473 39.515 55.280 1.00 20.84 229 THR A CA 1
ATOM 1656 C C . THR A 1 229 ? -20.032 39.826 53.902 1.00 20.87 229 THR A C 1
ATOM 1657 O O . THR A 1 229 ? -20.258 40.985 53.558 1.00 20.90 229 THR A O 1
ATOM 1661 N N . ALA A 1 230 ? -20.258 38.779 53.117 1.00 20.94 230 ALA A N 1
ATOM 1662 C CA . ALA A 1 230 ? -20.799 38.937 51.777 1.00 21.22 230 ALA A CA 1
ATOM 1663 C C . ALA A 1 230 ? -22.157 39.635 51.841 1.00 21.52 230 ALA A C 1
ATOM 1664 O O . ALA A 1 230 ? -22.430 40.550 51.067 1.00 21.41 230 ALA A O 1
ATOM 1666 N N . ALA A 1 231 ? -23.000 39.201 52.772 1.00 21.86 231 ALA A N 1
ATOM 1667 C CA . ALA A 1 231 ? -24.326 39.792 52.923 1.00 22.30 231 ALA A CA 1
ATOM 1668 C C . ALA A 1 231 ? -24.219 41.262 53.300 1.00 22.76 231 ALA A C 1
ATOM 1669 O O . ALA A 1 231 ? -24.956 42.098 52.777 1.00 22.74 231 ALA A O 1
ATOM 1671 N N . ALA A 1 232 ? -23.297 41.570 54.207 1.00 23.15 232 ALA A N 1
ATOM 1672 C CA . ALA A 1 232 ? -23.090 42.940 54.659 1.00 23.62 232 ALA A CA 1
ATOM 1673 C C . ALA A 1 232 ? -22.652 43.828 53.502 1.00 23.99 232 ALA A C 1
ATOM 1674 O O . ALA A 1 232 ? -23.046 44.991 53.412 1.00 23.87 232 ALA A O 1
ATOM 1676 N N . PHE A 1 233 ? -21.833 43.273 52.614 1.00 24.40 233 PHE A N 1
ATOM 1677 C CA . PHE A 1 233 ? -21.349 44.019 51.463 1.00 25.00 233 PHE A CA 1
ATOM 1678 C C . PHE A 1 233 ? -22.512 44.405 50.558 1.00 25.25 233 PHE A C 1
ATOM 1679 O O . PHE A 1 233 ? -22.657 45.563 50.168 1.00 25.29 233 PHE A O 1
ATOM 1687 N N . LEU A 1 234 ? -23.338 43.423 50.216 1.00 25.58 234 LEU A N 1
ATOM 1688 C CA . LEU A 1 234 ? -24.477 43.679 49.351 1.00 25.96 234 LEU A CA 1
ATOM 1689 C C . LEU A 1 234 ? -25.457 44.668 49.972 1.00 26.24 234 LEU A C 1
ATOM 1690 O O . LEU A 1 234 ? -26.128 45.405 49.252 1.00 26.11 234 LEU A O 1
ATOM 1695 N N . GLN A 1 235 ? -25.534 44.693 51.300 1.00 26.69 235 GLN A N 1
ATOM 1696 C CA . GLN A 1 235 ? -26.433 45.624 51.979 1.00 27.21 235 GLN A CA 1
ATOM 1697 C C . GLN A 1 235 ? -25.943 47.042 51.709 1.00 27.28 235 GLN A C 1
ATOM 1698 O O . GLN A 1 235 ? -26.713 47.915 51.306 1.00 27.25 235 GLN A O 1
ATOM 1704 N N . VAL A 1 236 ? -24.651 47.258 51.935 1.00 27.37 236 VAL A N 1
ATOM 1705 C CA . VAL A 1 236 ? -24.031 48.559 51.709 1.00 27.48 236 VAL A CA 1
ATOM 1706 C C . VAL A 1 236 ? -24.203 48.992 50.254 1.00 27.60 236 VAL A C 1
ATOM 1707 O O . VAL A 1 236 ? -24.399 50.174 49.967 1.00 27.64 236 VAL A O 1
ATOM 1711 N N . LEU A 1 237 ? -24.131 48.033 49.336 1.00 27.59 237 LEU A N 1
ATOM 1712 C CA . LEU A 1 237 ? -24.271 48.328 47.916 1.00 27.72 237 LEU A CA 1
ATOM 1713 C C . LEU A 1 237 ? -25.730 48.486 47.499 1.00 27.85 237 LEU A C 1
ATOM 1714 O O . LEU A 1 237 ? -26.018 48.910 46.380 1.00 27.88 237 LEU A O 1
ATOM 1719 N N . GLY A 1 238 ? -26.645 48.139 48.397 1.00 28.08 238 GLY A N 1
ATOM 1720 C CA . GLY A 1 238 ? -28.060 48.246 48.085 1.00 28.24 238 GLY A CA 1
ATOM 1721 C C . GLY A 1 238 ? -28.468 47.261 47.006 1.00 28.39 238 GLY A C 1
ATOM 1722 O O . GLY A 1 238 ? -29.282 47.570 46.137 1.00 28.50 238 GLY A O 1
ATOM 1723 N N . ILE A 1 239 ? -27.894 46.064 47.063 1.00 28.46 239 ILE A N 1
ATOM 1724 C CA . ILE A 1 239 ? -28.190 45.022 46.089 1.00 28.62 239 ILE A CA 1
ATOM 1725 C C . ILE A 1 239 ? -28.793 43.809 46.788 1.00 28.85 239 ILE A C 1
ATOM 1726 O O . ILE A 1 239 ? -28.172 43.238 47.684 1.00 28.82 239 ILE A O 1
ATOM 1731 N N . ASN A 1 240 ? -30.002 43.419 46.390 1.00 29.16 240 ASN A N 1
ATOM 1732 C CA . ASN A 1 240 ? -30.639 42.253 46.992 1.00 29.48 240 ASN A CA 1
ATOM 1733 C C . ASN A 1 240 ? -30.469 41.039 46.084 1.00 29.63 240 ASN A C 1
ATOM 1734 O O . ASN A 1 240 ? -29.881 41.138 45.008 1.00 29.48 240 ASN A O 1
ATOM 1739 N N . GLU A 1 241 ? -31.001 39.901 46.517 1.00 29.86 241 GLU A N 1
ATOM 1740 C CA . GLU A 1 241 ? -30.887 38.658 45.764 1.00 30.07 241 GLU A CA 1
ATOM 1741 C C . GLU A 1 241 ? -31.546 38.620 44.387 1.00 30.00 241 GLU A C 1
ATOM 1742 O O . GLU A 1 241 ? -31.419 37.629 43.670 1.00 30.14 241 GLU A O 1
ATOM 1748 N N . SER A 1 242 ? -32.248 39.682 44.007 1.00 29.86 242 SER A N 1
ATOM 1749 C CA . SER A 1 242 ? -32.887 39.712 42.697 1.00 29.65 242 SER A CA 1
ATOM 1750 C C . SER A 1 242 ? -32.188 40.736 41.812 1.00 29.43 242 SER A C 1
ATOM 1751 O O . SER A 1 242 ? -32.606 40.985 40.681 1.00 29.49 242 SER A O 1
ATOM 1754 N N . GLN A 1 243 ? -31.109 41.312 42.330 1.00 29.07 243 GLN A N 1
ATOM 1755 C CA . GLN A 1 243 ? -30.361 42.331 41.606 1.00 28.79 243 GLN A CA 1
ATOM 1756 C C . GLN A 1 243 ? -28.877 41.998 41.459 1.00 28.51 243 GLN A C 1
ATOM 1757 O O . GLN A 1 243 ? -28.058 42.894 41.252 1.00 28.48 243 GLN A O 1
ATOM 1763 N N . LEU A 1 244 ? -28.527 40.718 41.551 1.00 28.21 244 LEU A N 1
ATOM 1764 C CA . LEU A 1 244 ? -27.125 40.320 41.438 1.00 27.90 244 LEU A CA 1
ATOM 1765 C C . LEU A 1 244 ? -26.457 40.789 40.151 1.00 27.70 244 LEU A C 1
ATOM 1766 O O . LEU A 1 244 ? -25.243 40.965 40.109 1.00 27.67 244 LEU A O 1
ATOM 1771 N N . ASP A 1 245 ? -27.244 40.990 39.101 1.00 27.54 245 ASP A N 1
ATOM 1772 C CA . ASP A 1 245 ? -26.692 41.437 37.827 1.00 27.39 245 ASP A CA 1
ATOM 1773 C C . ASP A 1 245 ? -25.889 42.722 37.996 1.00 27.09 245 ASP A C 1
ATOM 1774 O O . ASP A 1 245 ? -24.902 42.945 37.297 1.00 26.94 245 ASP A O 1
ATOM 1779 N N . ARG A 1 246 ? -26.311 43.557 38.938 1.00 26.79 246 ARG A N 1
ATOM 1780 C CA . ARG A 1 246 ? -25.643 44.828 39.197 1.00 26.57 246 ARG A CA 1
ATOM 1781 C C . ARG A 1 246 ? -24.230 44.682 39.766 1.00 26.16 246 ARG A C 1
ATOM 1782 O O . ARG A 1 246 ? -23.432 45.620 39.703 1.00 26.05 246 ARG A O 1
ATOM 1790 N N . LEU A 1 247 ? -23.921 43.511 40.317 1.00 25.71 247 LEU A N 1
ATOM 1791 C CA . LEU A 1 247 ? -22.594 43.268 40.876 1.00 25.20 247 LEU A CA 1
ATOM 1792 C C . LEU A 1 247 ? -21.540 43.378 39.785 1.00 25.05 247 LEU A C 1
ATOM 1793 O O . LEU A 1 247 ? -20.358 43.567 40.068 1.00 24.87 247 LEU A O 1
ATOM 1798 N N . HIS A 1 248 ? -21.982 43.268 38.537 1.00 24.87 248 HIS A N 1
ATOM 1799 C CA . HIS A 1 248 ? -21.086 43.326 37.391 1.00 24.85 248 HIS A CA 1
ATOM 1800 C C . HIS A 1 248 ? -21.054 44.687 36.699 1.00 24.97 248 HIS A C 1
ATOM 1801 O O . HIS A 1 248 ? -20.209 44.926 35.834 1.00 24.88 248 HIS A O 1
ATOM 1808 N N . THR A 1 249 ? -21.963 45.578 37.079 1.00 25.07 249 THR A N 1
ATOM 1809 C CA . THR A 1 249 ? -22.009 46.901 36.463 1.00 25.29 249 THR A CA 1
ATOM 1810 C C . THR A 1 249 ? -21.687 48.032 37.432 1.00 25.36 249 THR A C 1
ATOM 1811 O O . THR A 1 249 ? -21.375 49.147 37.007 1.00 25.45 249 THR A O 1
ATOM 1815 N N . VAL A 1 250 ? -21.755 47.749 38.729 1.00 25.35 250 VAL A N 1
ATOM 1816 C CA . VAL A 1 250 ? -21.453 48.758 39.735 1.00 25.39 250 VAL A CA 1
ATOM 1817 C C . VAL A 1 250 ? -19.998 49.201 39.585 1.00 25.41 250 VAL A C 1
ATOM 1818 O O . VAL A 1 250 ? -19.120 48.391 39.280 1.00 25.40 250 VAL A O 1
ATOM 1822 N N . ALA A 1 251 ? -19.752 50.491 39.788 1.00 25.39 251 ALA A N 1
ATOM 1823 C CA . ALA A 1 251 ? -18.411 51.054 39.666 1.00 25.45 251 ALA A CA 1
ATOM 1824 C C . ALA A 1 251 ? -17.419 50.435 40.649 1.00 25.48 251 ALA A C 1
ATOM 1825 O O . ALA A 1 251 ? -17.759 50.165 41.801 1.00 25.44 251 ALA A O 1
ATOM 1827 N N . ALA A 1 252 ? -16.187 50.223 40.188 1.00 25.53 252 ALA A N 1
ATOM 1828 C CA . ALA A 1 252 ? -15.144 49.649 41.031 1.00 25.50 252 ALA A CA 1
ATOM 1829 C C . ALA A 1 252 ? -14.941 50.511 42.273 1.00 25.62 252 ALA A C 1
ATOM 1830 O O . ALA A 1 252 ? -14.654 50.001 43.355 1.00 25.37 252 ALA A O 1
ATOM 1832 N N . GLU A 1 253 ? -15.098 51.822 42.107 1.00 25.79 253 GLU A N 1
ATOM 1833 C CA . GLU A 1 253 ? -14.929 52.754 43.209 1.00 26.09 253 GLU A CA 1
ATOM 1834 C C . GLU A 1 253 ? -15.975 52.529 44.295 1.00 25.93 253 GLU A C 1
ATOM 1835 O O . GLU A 1 253 ? -15.713 52.755 45.473 1.00 25.78 253 GLU A O 1
ATOM 1841 N N . ASP A 1 254 ? -17.162 52.084 43.895 1.00 25.93 254 ASP A N 1
ATOM 1842 C CA . ASP A 1 254 ? -18.221 51.825 44.858 1.00 25.86 254 ASP A CA 1
ATOM 1843 C C . ASP A 1 254 ? -17.869 50.601 45.689 1.00 25.56 254 ASP A C 1
ATOM 1844 O O . ASP A 1 254 ? -18.209 50.523 46.868 1.00 25.49 254 ASP A O 1
ATOM 1849 N N . LEU A 1 255 ? -17.182 49.645 45.068 1.00 25.15 255 LEU A N 1
ATOM 1850 C CA . LEU A 1 255 ? -16.763 48.441 45.772 1.00 24.92 255 LEU A CA 1
ATOM 1851 C C . LEU A 1 255 ? -15.658 48.796 46.769 1.00 24.82 255 LEU A C 1
ATOM 1852 O O . LEU A 1 255 ? -15.640 48.293 47.891 1.00 24.63 255 LEU A O 1
ATOM 1857 N N . LEU A 1 256 ? -14.741 49.670 46.359 1.00 24.89 256 LEU A N 1
ATOM 1858 C CA . LEU A 1 256 ? -13.654 50.094 47.237 1.00 25.00 256 LEU A CA 1
ATOM 1859 C C . LEU A 1 256 ? -14.232 50.861 48.418 1.00 25.08 256 LEU A C 1
ATOM 1860 O O . LEU A 1 256 ? -13.781 50.709 49.549 1.00 24.92 256 LEU A O 1
ATOM 1865 N N . LYS A 1 257 ? -15.235 51.689 48.139 1.00 25.29 257 LYS A N 1
ATOM 1866 C CA . LYS A 1 257 ? -15.895 52.484 49.169 1.00 25.57 257 LYS A CA 1
ATOM 1867 C C . LYS A 1 257 ? -16.587 51.592 50.199 1.00 25.50 257 LYS A C 1
ATOM 1868 O O . LYS A 1 257 ? -16.453 51.800 51.405 1.00 25.34 257 LYS A O 1
ATOM 1874 N N . ALA A 1 258 ? -17.330 50.602 49.715 1.00 25.60 258 ALA A N 1
ATOM 1875 C CA . ALA A 1 258 ? -18.028 49.676 50.595 1.00 25.74 258 ALA A CA 1
ATOM 1876 C C . ALA A 1 258 ? -17.004 48.883 51.399 1.00 25.95 258 ALA A C 1
ATOM 1877 O O . ALA A 1 258 ? -17.184 48.648 52.595 1.00 25.89 258 ALA A O 1
ATOM 1879 N N . ALA A 1 259 ? -15.926 48.478 50.733 1.00 26.18 259 ALA A N 1
ATOM 1880 C CA . ALA A 1 259 ? -14.864 47.716 51.380 1.00 26.61 259 ALA A CA 1
ATOM 1881 C C . ALA A 1 259 ? -14.269 48.455 52.576 1.00 26.94 259 ALA A C 1
ATOM 1882 O O . ALA A 1 259 ? -14.206 47.911 53.677 1.00 26.91 259 ALA A O 1
ATOM 1884 N N . ASP A 1 260 ? -13.830 49.693 52.367 1.00 27.38 260 ASP A N 1
ATOM 1885 C CA . ASP A 1 260 ? -13.245 50.462 53.462 1.00 27.89 260 ASP A CA 1
ATOM 1886 C C . ASP A 1 260 ? -14.237 50.653 54.605 1.00 28.11 260 ASP A C 1
ATOM 1887 O O . ASP A 1 260 ? -13.887 50.501 55.774 1.00 28.15 260 ASP A O 1
ATOM 1892 N N . GLN A 1 261 ? -15.476 50.982 54.259 1.00 28.48 261 GLN A N 1
ATOM 1893 C CA . GLN A 1 261 ? -16.517 51.208 55.255 1.00 28.86 261 GLN A CA 1
ATOM 1894 C C . GLN A 1 261 ? -16.662 50.029 56.216 1.00 29.02 261 GLN A C 1
ATOM 1895 O O . GLN A 1 261 ? -16.623 50.202 57.433 1.00 28.99 261 GLN A O 1
ATOM 1901 N N . LEU A 1 262 ? -16.820 48.829 55.668 1.00 29.23 262 LEU A N 1
ATOM 1902 C CA . LEU A 1 262 ? -16.986 47.635 56.491 1.00 29.45 262 LEU A CA 1
ATOM 1903 C C . LEU A 1 262 ? -15.707 47.207 57.210 1.00 29.83 262 LEU A C 1
ATOM 1904 O O . LEU A 1 262 ? -15.745 46.818 58.377 1.00 29.82 262 LEU A O 1
ATOM 1909 N N . ARG A 1 263 ? -14.578 47.283 56.513 1.00 30.31 263 ARG A N 1
ATOM 1910 C CA . ARG A 1 263 ? -13.294 46.889 57.087 1.00 30.90 263 ARG A CA 1
ATOM 1911 C C . ARG A 1 263 ? -12.896 47.726 58.300 1.00 31.44 263 ARG A C 1
ATOM 1912 O O . ARG A 1 263 ? -12.452 47.189 59.313 1.00 31.49 263 ARG A O 1
ATOM 1920 N N . ILE A 1 264 ? -13.059 49.041 58.194 1.00 32.16 264 ILE A N 1
ATOM 1921 C CA . ILE A 1 264 ? -12.694 49.944 59.280 1.00 32.88 264 ILE A CA 1
ATOM 1922 C C . ILE A 1 264 ? -13.754 50.015 60.379 1.00 33.36 264 ILE A C 1
ATOM 1923 O O . ILE A 1 264 ? -13.552 50.675 61.399 1.00 33.49 264 ILE A O 1
ATOM 1928 N N . ALA A 1 265 ? -14.877 49.331 60.177 1.00 33.89 265 ALA A N 1
ATOM 1929 C CA . ALA A 1 265 ? -15.952 49.328 61.166 1.00 34.46 265 ALA A CA 1
ATOM 1930 C C . ALA A 1 265 ? -15.406 49.084 62.573 1.00 34.86 265 ALA A C 1
ATOM 1931 O O . ALA A 1 265 ? -14.483 48.290 62.762 1.00 34.95 265 ALA A O 1
ATOM 1933 N N . GLU A 1 266 ? -15.985 49.773 63.553 1.00 35.33 266 GLU A N 1
ATOM 1934 C CA . GLU A 1 266 ? -15.567 49.660 64.949 1.00 35.72 266 GLU A CA 1
ATOM 1935 C C . GLU A 1 266 ? -15.378 48.221 65.427 1.00 35.88 266 GLU A C 1
ATOM 1936 O O . GLU A 1 266 ? -14.420 47.920 66.141 1.00 35.96 266 GLU A O 1
ATOM 1942 N N . LYS A 1 267 ? -16.292 47.338 65.037 1.00 36.02 267 LYS A N 1
ATOM 1943 C CA . LYS A 1 267 ? -16.225 45.938 65.446 1.00 36.13 267 LYS A CA 1
ATOM 1944 C C . LYS A 1 267 ? -15.150 45.125 64.735 1.00 36.06 267 LYS A C 1
ATOM 1945 O O . LYS A 1 267 ? -15.112 43.900 64.860 1.00 36.14 267 LYS A O 1
ATOM 1951 N N . GLU A 1 268 ? -14.274 45.800 63.996 1.00 35.93 268 GLU A N 1
ATOM 1952 C CA . GLU A 1 268 ? -13.208 45.113 63.276 1.00 35.71 268 GLU A CA 1
ATOM 1953 C C . GLU A 1 268 ? -11.837 45.436 63.863 1.00 35.36 268 GLU A C 1
ATOM 1954 O O . GLU A 1 268 ? -11.550 46.587 64.198 1.00 35.44 268 GLU A O 1
ATOM 1960 N N . ASN A 1 269 ? -10.990 44.418 63.986 1.00 34.84 269 ASN A N 1
ATOM 1961 C CA . ASN A 1 269 ? -9.650 44.610 64.532 1.00 34.20 269 ASN A CA 1
ATOM 1962 C C . ASN A 1 269 ? -8.582 43.925 63.684 1.00 33.66 269 ASN A C 1
ATOM 1963 O O . ASN A 1 269 ? -8.891 43.102 62.821 1.00 33.70 269 ASN A O 1
ATOM 1968 N N . ILE A 1 270 ? -7.323 44.267 63.944 1.00 32.94 270 ILE A N 1
ATOM 1969 C CA . ILE A 1 270 ? -6.197 43.711 63.203 1.00 32.22 270 ILE A CA 1
ATOM 1970 C C . ILE A 1 270 ? -6.002 42.216 63.430 1.00 31.45 270 ILE A C 1
ATOM 1971 O O . ILE A 1 270 ? -5.450 41.526 62.571 1.00 31.52 270 ILE A O 1
ATOM 1976 N N . PHE A 1 271 ? -6.438 41.711 64.582 1.00 30.52 271 PHE A N 1
ATOM 1977 C CA . PHE A 1 271 ? -6.275 40.289 64.874 1.00 29.44 271 PHE A CA 1
ATOM 1978 C C . PHE A 1 271 ? -7.171 39.415 64.011 1.00 28.69 271 PHE A C 1
ATOM 1979 O O . PHE A 1 271 ? -6.862 38.251 63.770 1.00 28.53 271 PHE A O 1
ATOM 1987 N N . GLN A 1 272 ? -8.280 39.980 63.547 1.00 27.77 272 GLN A N 1
ATOM 1988 C CA . GLN A 1 272 ? -9.212 39.244 62.706 1.00 26.91 272 GLN A CA 1
ATOM 1989 C C . GLN A 1 272 ? -9.271 39.913 61.337 1.00 26.04 272 GLN A C 1
ATOM 1990 O O . GLN A 1 272 ? -9.959 40.918 61.156 1.00 26.03 272 GLN A O 1
ATOM 1996 N N . LEU A 1 273 ? -8.542 39.351 60.378 1.00 24.87 273 LEU A N 1
ATOM 1997 C CA . LEU A 1 273 ? -8.506 39.904 59.032 1.00 23.78 273 LEU A CA 1
ATOM 1998 C C . LEU A 1 273 ? -9.875 39.946 58.364 1.00 22.92 273 LEU A C 1
ATOM 1999 O O . LEU A 1 273 ? -10.553 38.925 58.232 1.00 22.64 273 LEU A O 1
ATOM 2004 N N . PHE A 1 274 ? -10.274 41.141 57.946 1.00 21.86 274 PHE A N 1
ATOM 2005 C CA . PHE A 1 274 ? -11.552 41.331 57.277 1.00 20.78 274 PHE A CA 1
ATOM 2006 C C . PHE A 1 274 ? -11.528 40.599 55.937 1.00 19.89 274 PHE A C 1
ATOM 2007 O O . PHE A 1 274 ? -12.526 40.013 55.519 1.00 19.67 274 PHE A O 1
ATOM 2015 N N . PHE A 1 275 ? -10.382 40.656 55.265 1.00 18.88 275 PHE A N 1
ATOM 2016 C CA . PHE A 1 275 ? -10.196 39.973 53.987 1.00 17.92 275 PHE A CA 1
ATOM 2017 C C . PHE A 1 275 ? -9.186 38.857 54.191 1.00 17.29 275 PHE A C 1
ATOM 2018 O O . PHE A 1 275 ? -8.099 39.090 54.715 1.00 17.36 275 PHE A O 1
ATOM 2026 N N . GLN A 1 276 ? -9.549 37.650 53.778 1.00 16.45 276 GLN A N 1
ATOM 2027 C CA . GLN A 1 276 ? -8.657 36.507 53.900 1.00 15.68 276 GLN A CA 1
ATOM 2028 C C . GLN A 1 276 ? -9.320 35.304 53.251 1.00 15.14 276 GLN A C 1
ATOM 2029 O O . GLN A 1 276 ? -10.490 35.359 52.869 1.00 14.79 276 GLN A O 1
ATOM 2035 N N . PRO A 1 277 ? -8.574 34.205 53.087 1.00 14.61 277 PRO A N 1
ATOM 2036 C CA . PRO A 1 277 ? -9.164 33.015 52.468 1.00 14.45 277 PRO A CA 1
ATOM 2037 C C . PRO A 1 277 ? -10.327 32.510 53.312 1.00 14.33 277 PRO A C 1
ATOM 2038 O O . PRO A 1 277 ? -10.365 32.734 54.522 1.00 14.28 277 PRO A O 1
ATOM 2042 N N . ALA A 1 278 ? -11.272 31.831 52.673 1.00 14.15 278 ALA A N 1
ATOM 2043 C CA . ALA A 1 278 ? -12.421 31.300 53.382 1.00 14.24 278 ALA A CA 1
ATOM 2044 C C . ALA A 1 278 ? -12.598 29.822 53.086 1.00 14.35 278 ALA A C 1
ATOM 2045 O O . ALA A 1 278 ? -12.270 29.354 51.999 1.00 14.32 278 ALA A O 1
ATOM 2047 N N . LEU A 1 279 ? -13.107 29.079 54.061 1.00 14.55 279 LEU A N 1
ATOM 2048 C CA . LEU A 1 279 ? -13.357 27.664 53.837 1.00 14.85 279 LEU A CA 1
ATOM 2049 C C . LEU A 1 279 ? -14.473 27.597 52.803 1.00 14.95 279 LEU A C 1
ATOM 2050 O O . LEU A 1 279 ? -15.440 28.361 52.866 1.00 15.18 279 LEU A O 1
ATOM 2055 N N . ASP A 1 280 ? -14.324 26.691 51.845 1.00 15.09 280 ASP A N 1
ATOM 2056 C CA . ASP A 1 280 ? -15.285 26.529 50.759 1.00 15.04 280 ASP A CA 1
ATOM 2057 C C . ASP A 1 280 ? -15.086 25.156 50.131 1.00 15.08 280 ASP A C 1
ATOM 2058 O O . ASP A 1 280 ? -13.996 24.837 49.672 1.00 14.83 280 ASP A O 1
ATOM 2063 N N . PRO A 1 281 ? -16.140 24.326 50.099 1.00 15.06 281 PRO A N 1
ATOM 2064 C CA . PRO A 1 281 ? -16.019 22.989 49.511 1.00 15.18 281 PRO A CA 1
ATOM 2065 C C . PRO A 1 281 ? -15.350 22.957 48.139 1.00 15.12 281 PRO A C 1
ATOM 2066 O O . PRO A 1 281 ? -14.542 22.077 47.861 1.00 15.38 281 PRO A O 1
ATOM 2070 N N . LYS A 1 282 ? -15.669 23.923 47.283 1.00 15.02 282 LYS A N 1
ATOM 2071 C CA . LYS A 1 282 ? -15.096 23.943 45.937 1.00 15.00 282 LYS A CA 1
ATOM 2072 C C . LYS A 1 282 ? -13.632 24.364 45.818 1.00 15.07 282 LYS A C 1
ATOM 2073 O O . LYS A 1 282 ? -12.865 23.742 45.082 1.00 15.59 282 LYS A O 1
ATOM 2079 N N . THR A 1 283 ? -13.244 25.414 46.534 1.00 14.62 283 THR A N 1
ATOM 2080 C CA . THR A 1 283 ? -11.887 25.937 46.424 1.00 14.57 283 THR A CA 1
ATOM 2081 C C . THR A 1 283 ? -10.910 25.672 47.562 1.00 14.41 283 THR A C 1
ATOM 2082 O O . THR A 1 283 ? -9.716 25.512 47.322 1.00 14.63 283 THR A O 1
ATOM 2086 N N . LEU A 1 284 ? -11.406 25.643 48.791 1.00 14.54 284 LEU A N 1
ATOM 2087 C CA . LEU A 1 284 ? -10.551 25.426 49.956 1.00 14.66 284 LEU A CA 1
ATOM 2088 C C . LEU A 1 284 ? -11.396 24.673 50.977 1.00 14.86 284 LEU A C 1
ATOM 2089 O O . LEU A 1 284 ? -11.875 25.248 51.950 1.00 14.82 284 LEU A O 1
ATOM 2094 N N . PRO A 1 285 ? -11.570 23.360 50.762 1.00 15.27 285 PRO A N 1
ATOM 2095 C CA . PRO A 1 285 ? -12.357 22.447 51.597 1.00 15.65 285 PRO A CA 1
ATOM 2096 C C . PRO A 1 285 ? -12.086 22.421 53.091 1.00 16.00 285 PRO A C 1
ATOM 2097 O O . PRO A 1 285 ? -13.004 22.213 53.877 1.00 16.16 285 PRO A O 1
ATOM 2101 N N . GLU A 1 286 ? -10.836 22.616 53.491 1.00 16.42 286 GLU A N 1
ATOM 2102 C CA . GLU A 1 286 ? -10.526 22.599 54.912 1.00 16.76 286 GLU A CA 1
ATOM 2103 C C . GLU A 1 286 ? -9.319 23.463 55.236 1.00 16.51 286 GLU A C 1
ATOM 2104 O O . GLU A 1 286 ? -8.646 23.973 54.342 1.00 16.40 286 GLU A O 1
ATOM 2110 N N . GLU A 1 287 ? -9.065 23.632 56.527 1.00 16.25 287 GLU A N 1
ATOM 2111 C CA . GLU A 1 287 ? -7.942 24.438 56.997 1.00 16.04 287 GLU A CA 1
ATOM 2112 C C . GLU A 1 287 ? -6.634 23.911 56.410 1.00 15.63 287 GLU A C 1
ATOM 2113 O O . GLU A 1 287 ? -6.326 22.726 56.517 1.00 15.32 287 GLU A O 1
ATOM 2119 N N . PRO A 1 288 ? -5.847 24.787 55.768 1.00 15.39 288 PRO A N 1
ATOM 2120 C CA . PRO A 1 288 ? -4.572 24.368 55.178 1.00 15.53 288 PRO A CA 1
ATOM 2121 C C . PRO A 1 288 ? -3.704 23.530 56.124 1.00 15.77 288 PRO A C 1
ATOM 2122 O O . PRO A 1 288 ? -3.142 22.504 55.733 1.00 15.60 288 PRO A O 1
ATOM 2126 N N . GLU A 1 289 ? -3.600 23.966 57.374 1.00 16.16 289 GLU A N 1
ATOM 2127 C CA . GLU A 1 289 ? -2.788 23.259 58.356 1.00 16.86 289 GLU A CA 1
ATOM 2128 C C . GLU A 1 289 ? -3.231 21.812 58.531 1.00 16.95 289 GLU A C 1
ATOM 2129 O O . GLU A 1 289 ? -2.402 20.905 58.652 1.00 16.77 289 GLU A O 1
ATOM 2135 N N . LYS A 1 290 ? -4.542 21.602 58.552 1.00 17.26 290 LYS A N 1
ATOM 2136 C CA . LYS A 1 290 ? -5.083 20.263 58.712 1.00 17.77 290 LYS A CA 1
ATOM 2137 C C . LYS A 1 290 ? -4.764 19.410 57.492 1.00 17.68 290 LYS A C 1
ATOM 2138 O O . LYS A 1 290 ? -4.394 18.244 57.618 1.00 17.82 290 LYS A O 1
ATOM 2144 N N . SER A 1 291 ? -4.904 19.992 56.306 1.00 17.60 291 SER A N 1
ATOM 2145 C CA . SER A 1 291 ? -4.622 19.262 55.074 1.00 17.60 291 SER A CA 1
ATOM 2146 C C . SER A 1 291 ? -3.163 18.839 55.035 1.00 17.48 291 SER A C 1
ATOM 2147 O O . SER A 1 291 ? -2.841 17.712 54.660 1.00 17.48 291 SER A O 1
ATOM 2150 N N . ILE A 1 292 ? -2.282 19.756 55.420 1.00 17.41 292 ILE A N 1
ATOM 2151 C CA . ILE A 1 292 ? -0.847 19.489 55.441 1.00 17.60 292 ILE A CA 1
ATOM 2152 C C . ILE A 1 292 ? -0.532 18.368 56.422 1.00 17.73 292 ILE A C 1
ATOM 2153 O O . ILE A 1 292 ? 0.294 17.500 56.138 1.00 17.38 292 ILE A O 1
ATOM 2158 N N . ALA A 1 293 ? -1.203 18.387 57.569 1.00 18.00 293 ALA A N 1
ATOM 2159 C CA . ALA A 1 293 ? -0.986 17.376 58.596 1.00 18.38 293 ALA A CA 1
ATOM 2160 C C . ALA A 1 293 ? -1.346 15.984 58.097 1.00 18.75 293 ALA A C 1
ATOM 2161 O O . ALA A 1 293 ? -0.903 14.988 58.666 1.00 18.74 293 ALA A O 1
ATOM 2163 N N . GLU A 1 294 ? -2.148 15.912 57.038 1.00 19.08 294 GLU A N 1
ATOM 2164 C CA . GLU A 1 294 ? -2.539 14.626 56.477 1.00 19.63 294 GLU A CA 1
ATOM 2165 C C . GLU A 1 294 ? -1.782 14.286 55.190 1.00 19.35 294 GLU A C 1
ATOM 2166 O O . GLU A 1 294 ? -2.156 13.365 54.464 1.00 19.57 294 GLU A O 1
ATOM 2172 N N . GLY A 1 295 ? -0.716 15.035 54.913 1.00 18.87 295 GLY A N 1
ATOM 2173 C CA . GLY A 1 295 ? 0.102 14.773 53.737 1.00 18.51 295 GLY A CA 1
ATOM 2174 C C . GLY A 1 295 ? -0.246 15.425 52.408 1.00 18.12 295 GLY A C 1
ATOM 2175 O O . GLY A 1 295 ? 0.227 14.973 51.362 1.00 18.24 295 GLY A O 1
ATOM 2176 N N . ALA A 1 296 ? -1.040 16.491 52.431 1.00 17.72 296 ALA A N 1
ATOM 2177 C CA . ALA A 1 296 ? -1.439 17.174 51.200 1.00 17.41 296 ALA A CA 1
ATOM 2178 C C . ALA A 1 296 ? -0.264 17.706 50.381 1.00 17.05 296 ALA A C 1
ATOM 2179 O O . ALA A 1 296 ? -0.361 17.816 49.159 1.00 16.92 296 ALA A O 1
ATOM 2181 N N . ALA A 1 297 ? 0.838 18.042 51.048 1.00 16.91 297 ALA A N 1
ATOM 2182 C CA . ALA A 1 297 ? 2.013 18.567 50.356 1.00 16.68 297 ALA A CA 1
ATOM 2183 C C . ALA A 1 297 ? 3.214 17.645 50.508 1.00 16.73 297 ALA A C 1
ATOM 2184 O O . ALA A 1 297 ? 4.348 18.095 50.659 1.00 16.59 297 ALA A O 1
ATOM 2186 N N . SER A 1 298 ? 2.956 16.345 50.449 1.00 16.80 298 SER A N 1
ATOM 2187 C CA . SER A 1 298 ? 4.013 15.351 50.579 1.00 16.93 298 SER A CA 1
ATOM 2188 C C . SER A 1 298 ? 5.156 15.575 49.595 1.00 16.57 298 SER A C 1
ATOM 2189 O O . SER A 1 298 ? 4.926 15.814 48.409 1.00 16.87 298 SER A O 1
ATOM 2192 N N . GLY A 1 299 ? 6.385 15.494 50.101 1.00 16.26 299 GLY A N 1
ATOM 2193 C CA . GLY A 1 299 ? 7.558 15.651 49.256 1.00 15.63 299 GLY A CA 1
ATOM 2194 C C . GLY A 1 299 ? 7.952 17.051 48.816 1.00 15.22 299 GLY A C 1
ATOM 2195 O O . GLY A 1 299 ? 8.911 17.208 48.055 1.00 15.71 299 GLY A O 1
ATOM 2196 N N . ILE A 1 300 ? 7.218 18.063 49.269 1.00 14.40 300 ILE A N 1
ATOM 2197 C CA . ILE A 1 300 ? 7.518 19.449 48.912 1.00 13.76 300 ILE A CA 1
ATOM 2198 C C . ILE A 1 300 ? 8.350 20.101 50.024 1.00 13.19 300 ILE A C 1
ATOM 2199 O O . ILE A 1 300 ? 7.831 20.393 51.100 1.00 12.99 300 ILE A O 1
ATOM 2204 N N . PRO A 1 301 ? 9.651 20.332 49.783 1.00 12.91 301 PRO A N 1
ATOM 2205 C CA . PRO A 1 301 ? 10.492 20.957 50.815 1.00 12.65 301 PRO A CA 1
ATOM 2206 C C . PRO A 1 301 ? 9.926 22.318 51.210 1.00 12.40 301 PRO A C 1
ATOM 2207 O O . PRO A 1 301 ? 9.420 23.055 50.360 1.00 12.14 301 PRO A O 1
ATOM 2211 N N . LEU A 1 302 ? 10.032 22.648 52.494 1.00 12.02 302 LEU A N 1
ATOM 2212 C CA . LEU A 1 302 ? 9.500 23.905 53.008 1.00 11.75 302 LEU A CA 1
ATOM 2213 C C . LEU A 1 302 ? 10.478 24.696 53.867 1.00 11.62 302 LEU A C 1
ATOM 2214 O O . LEU A 1 302 ? 11.025 24.175 54.834 1.00 11.60 302 LEU A O 1
ATOM 2219 N N . LEU A 1 303 ? 10.705 25.951 53.490 1.00 11.50 303 LEU A N 1
ATOM 2220 C CA . LEU A 1 303 ? 11.555 26.864 54.259 1.00 11.39 303 LEU A CA 1
ATOM 2221 C C . LEU A 1 303 ? 10.510 27.805 54.863 1.00 11.16 303 LEU A C 1
ATOM 2222 O O . LEU A 1 303 ? 9.740 28.427 54.131 1.00 11.26 303 LEU A O 1
ATOM 2227 N N . ILE A 1 304 ? 10.472 27.909 56.187 1.00 11.26 304 ILE A N 1
ATOM 2228 C CA . ILE A 1 304 ? 9.451 28.729 56.837 1.00 11.32 304 ILE A CA 1
ATOM 2229 C C . ILE A 1 304 ? 9.984 29.437 58.082 1.00 11.40 304 ILE A C 1
ATOM 2230 O O . ILE A 1 304 ? 10.843 28.909 58.785 1.00 11.52 304 ILE A O 1
ATOM 2235 N N . GLY A 1 305 ? 9.483 30.640 58.345 1.00 11.52 305 GLY A N 1
ATOM 2236 C CA . GLY A 1 305 ? 9.947 31.371 59.511 1.00 11.65 305 GLY A CA 1
ATOM 2237 C C . GLY A 1 305 ? 9.168 32.631 59.824 1.00 11.87 305 GLY A C 1
ATOM 2238 O O . GLY A 1 305 ? 8.150 32.929 59.195 1.00 11.71 305 GLY A O 1
ATOM 2239 N N . THR A 1 306 ? 9.673 33.372 60.808 1.00 12.23 306 THR A N 1
ATOM 2240 C CA . THR A 1 306 ? 9.060 34.618 61.266 1.00 12.72 306 THR A CA 1
ATOM 2241 C C . THR A 1 306 ? 10.158 35.568 61.732 1.00 12.87 306 THR A C 1
ATOM 2242 O O . THR A 1 306 ? 11.331 35.195 61.775 1.00 13.14 306 THR A O 1
ATOM 2246 N N . THR A 1 307 ? 9.773 36.795 62.081 1.00 13.36 307 THR A N 1
ATOM 2247 C CA . THR A 1 307 ? 10.740 37.744 62.627 1.00 13.47 307 THR A CA 1
ATOM 2248 C C . THR A 1 307 ? 10.493 37.700 64.128 1.00 13.72 307 THR A C 1
ATOM 2249 O O . THR A 1 307 ? 9.406 37.331 64.579 1.00 13.59 307 THR A O 1
ATOM 2253 N N . ARG A 1 308 ? 11.496 38.073 64.908 1.00 13.86 308 ARG A N 1
ATOM 2254 C CA . ARG A 1 308 ? 11.363 38.026 66.353 1.00 14.21 308 ARG A CA 1
ATOM 2255 C C . ARG A 1 308 ? 10.377 39.033 66.929 1.00 14.37 308 ARG A C 1
ATOM 2256 O O . ARG A 1 308 ? 9.693 38.738 67.914 1.00 14.47 308 ARG A O 1
ATOM 2264 N N . ASP A 1 309 ? 10.290 40.206 66.313 1.00 14.62 309 ASP A N 1
ATOM 2265 C CA . ASP A 1 309 ? 9.426 41.265 66.830 1.00 14.81 309 ASP A CA 1
ATOM 2266 C C . ASP A 1 309 ? 8.304 41.695 65.887 1.00 14.85 309 ASP A C 1
ATOM 2267 O O . ASP A 1 309 ? 7.985 42.883 65.774 1.00 14.81 309 ASP A O 1
ATOM 2272 N N . GLU A 1 310 ? 7.692 40.711 65.237 1.00 14.93 310 GLU A N 1
ATOM 2273 C CA . GLU A 1 310 ? 6.602 40.937 64.291 1.00 15.14 310 GLU A CA 1
ATOM 2274 C C . GLU A 1 310 ? 5.632 42.037 64.698 1.00 15.68 310 GLU A C 1
ATOM 2275 O O . GLU A 1 310 ? 5.449 43.020 63.977 1.00 15.45 310 GLU A O 1
ATOM 2281 N N . GLY A 1 311 ? 5.012 41.850 65.859 1.00 16.31 311 GLY A N 1
ATOM 2282 C CA . GLY A 1 311 ? 4.010 42.775 66.354 1.00 17.52 311 GLY A CA 1
ATOM 2283 C C . GLY A 1 311 ? 4.329 44.247 66.504 1.00 18.32 311 GLY A C 1
ATOM 2284 O O . GLY A 1 311 ? 3.411 45.067 66.503 1.00 18.29 311 GLY A O 1
ATOM 2285 N N . TYR A 1 312 ? 5.602 44.600 66.632 1.00 19.22 312 TYR A N 1
ATOM 2286 C CA . TYR A 1 312 ? 5.957 46.005 66.803 1.00 20.29 312 TYR A CA 1
ATOM 2287 C C . TYR A 1 312 ? 5.674 46.865 65.574 1.00 21.04 312 TYR A C 1
ATOM 2288 O O . TYR A 1 312 ? 5.722 48.092 65.645 1.00 21.02 312 TYR A O 1
ATOM 2297 N N . LEU A 1 313 ? 5.372 46.230 64.446 1.00 21.97 313 LEU A N 1
ATOM 2298 C CA . LEU A 1 313 ? 5.074 46.982 63.233 1.00 23.09 313 LEU A CA 1
ATOM 2299 C C . LEU A 1 313 ? 3.624 47.458 63.234 1.00 24.00 313 LEU A C 1
ATOM 2300 O O . LEU A 1 313 ? 3.293 48.459 62.601 1.00 24.03 313 LEU A O 1
ATOM 2305 N N . PHE A 1 314 ? 2.765 46.744 63.953 1.00 25.12 314 PHE A N 1
ATOM 2306 C CA . PHE A 1 314 ? 1.347 47.088 63.987 1.00 26.41 314 PHE A CA 1
ATOM 2307 C C . PHE A 1 314 ? 0.904 47.967 65.148 1.00 27.45 314 PHE A C 1
ATOM 2308 O O . PHE A 1 314 ? -0.165 48.573 65.092 1.00 27.52 314 PHE A O 1
ATOM 2316 N N . PHE A 1 315 ? 1.711 48.036 66.200 1.00 28.73 315 PHE A N 1
ATOM 2317 C CA . PHE A 1 315 ? 1.370 48.868 67.348 1.00 30.19 315 PHE A CA 1
ATOM 2318 C C . PHE A 1 315 ? 2.506 49.832 67.677 1.00 31.14 315 PHE A C 1
ATOM 2319 O O . PHE A 1 315 ? 3.660 49.424 67.808 1.00 31.29 315 PHE A O 1
ATOM 2327 N N . THR A 1 316 ? 2.172 51.111 67.807 1.00 32.37 316 THR A N 1
ATOM 2328 C CA . THR A 1 316 ? 3.157 52.138 68.127 1.00 33.51 316 THR A CA 1
ATOM 2329 C C . THR A 1 316 ? 3.162 52.410 69.630 1.00 34.30 316 THR A C 1
ATOM 2330 O O . THR A 1 316 ? 2.203 52.085 70.330 1.00 34.32 316 THR A O 1
ATOM 2334 N N . PRO A 1 317 ? 4.246 53.011 70.145 1.00 35.05 317 PRO A N 1
ATOM 2335 C CA . PRO A 1 317 ? 4.374 53.324 71.571 1.00 35.78 317 PRO A CA 1
ATOM 2336 C C . PRO A 1 317 ? 3.193 54.080 72.177 1.00 36.38 317 PRO A C 1
ATOM 2337 O O . PRO A 1 317 ? 2.993 54.051 73.392 1.00 36.50 317 PRO A O 1
ATOM 2341 N N . ASP A 1 318 ? 2.410 54.750 71.336 1.00 37.14 318 ASP A N 1
ATOM 2342 C CA . ASP A 1 318 ? 1.262 55.512 71.822 1.00 37.91 318 ASP A CA 1
ATOM 2343 C C . ASP A 1 318 ? -0.046 55.125 71.135 1.00 38.37 318 ASP A C 1
ATOM 2344 O O . ASP A 1 318 ? -0.976 55.929 71.067 1.00 38.46 318 ASP A O 1
ATOM 2349 N N . SER A 1 319 ? -0.121 53.897 70.631 1.00 38.89 319 SER A N 1
ATOM 2350 C CA . SER A 1 319 ? -1.326 53.434 69.948 1.00 39.44 319 SER A CA 1
ATOM 2351 C C . SER A 1 319 ? -2.390 52.947 70.931 1.00 39.81 319 SER A C 1
ATOM 2352 O O . SER A 1 319 ? -2.152 52.886 72.139 1.00 39.81 319 SER A O 1
ATOM 2355 N N . ASP A 1 320 ? -3.565 52.610 70.403 1.00 40.29 320 ASP A N 1
ATOM 2356 C CA . ASP A 1 320 ? -4.674 52.123 71.220 1.00 40.74 320 ASP A CA 1
ATOM 2357 C C . ASP A 1 320 ? -4.190 51.007 72.138 1.00 40.97 320 ASP A C 1
ATOM 2358 O O . ASP A 1 320 ? -3.338 50.207 71.755 1.00 41.07 320 ASP A O 1
ATOM 2363 N N . VAL A 1 321 ? -4.733 50.952 73.349 1.00 41.16 321 VAL A N 1
ATOM 2364 C CA . VAL A 1 321 ? -4.326 49.926 74.299 1.00 41.42 321 VAL A CA 1
ATOM 2365 C C . VAL A 1 321 ? -5.439 48.956 74.672 1.00 41.53 321 VAL A C 1
ATOM 2366 O O . VAL A 1 321 ? -6.307 49.262 75.490 1.00 41.57 321 VAL A O 1
ATOM 2370 N N . HIS A 1 322 ? -5.400 47.783 74.053 1.00 41.68 322 HIS A N 1
ATOM 2371 C CA . HIS A 1 322 ? -6.364 46.723 74.306 1.00 41.71 322 HIS A CA 1
ATOM 2372 C C . HIS A 1 322 ? -7.829 47.106 74.441 1.00 41.57 322 HIS A C 1
ATOM 2373 O O . HIS A 1 322 ? -8.326 48.036 73.804 1.00 41.71 322 HIS A O 1
ATOM 2380 N N . SER A 1 323 ? -8.487 46.337 75.301 1.00 41.37 323 SER A N 1
ATOM 2381 C CA . SER A 1 323 ? -9.902 46.419 75.637 1.00 41.06 323 SER A CA 1
ATOM 2382 C C . SER A 1 323 ? -10.212 44.944 75.824 1.00 40.86 323 SER A C 1
ATOM 2383 O O . SER A 1 323 ? -10.604 44.263 74.876 1.00 40.87 323 SER A O 1
ATOM 2386 N N . GLN A 1 324 ? -10.000 44.453 77.041 1.00 40.55 324 GLN A N 1
ATOM 2387 C CA . GLN A 1 324 ? -10.211 43.046 77.358 1.00 40.25 324 GLN A CA 1
ATOM 2388 C C . GLN A 1 324 ? -11.375 42.420 76.606 1.00 39.95 324 GLN A C 1
ATOM 2389 O O . GLN A 1 324 ? -11.321 41.253 76.224 1.00 39.88 324 GLN A O 1
ATOM 2395 N N . GLU A 1 325 ? -12.426 43.201 76.397 1.00 39.59 325 GLU A N 1
ATOM 2396 C CA . GLU A 1 325 ? -13.596 42.728 75.673 1.00 39.19 325 GLU A CA 1
ATOM 2397 C C . GLU A 1 325 ? -13.116 42.170 74.331 1.00 38.76 325 GLU A C 1
ATOM 2398 O O . GLU A 1 325 ? -13.080 40.956 74.123 1.00 38.68 325 GLU A O 1
ATOM 2404 N N . THR A 1 326 ? -12.729 43.068 73.432 1.00 38.20 326 THR A N 1
ATOM 2405 C CA . THR A 1 326 ? -12.244 42.675 72.114 1.00 37.61 326 THR A CA 1
ATOM 2406 C C . THR A 1 326 ? -10.955 41.864 72.237 1.00 37.11 326 THR A C 1
ATOM 2407 O O . THR A 1 326 ? -10.573 41.138 71.316 1.00 37.06 326 THR A O 1
ATOM 2411 N N . LEU A 1 327 ? -10.294 41.993 73.383 1.00 36.42 327 LEU A N 1
ATOM 2412 C CA . LEU A 1 327 ? -9.050 41.280 73.650 1.00 35.73 327 LEU A CA 1
ATOM 2413 C C . LEU A 1 327 ? -9.265 39.783 73.849 1.00 35.10 327 LEU A C 1
ATOM 2414 O O . LEU A 1 327 ? -8.625 38.960 73.186 1.00 35.00 327 LEU A O 1
ATOM 2419 N N . ASP A 1 328 ? -10.149 39.428 74.777 1.00 34.24 328 ASP A N 1
ATOM 2420 C CA . ASP A 1 328 ? -10.438 38.025 75.038 1.00 33.37 328 ASP A CA 1
ATOM 2421 C C . ASP A 1 328 ? -11.040 37.406 73.790 1.00 32.65 328 ASP A C 1
ATOM 2422 O O . ASP A 1 328 ? -10.848 36.222 73.519 1.00 32.53 328 ASP A O 1
ATOM 2427 N N . ALA A 1 329 ? -11.771 38.219 73.035 1.00 31.86 329 ALA A N 1
ATOM 2428 C CA . ALA A 1 329 ? -12.404 37.766 71.805 1.00 31.10 329 ALA A CA 1
ATOM 2429 C C . ALA A 1 329 ? -11.331 37.362 70.801 1.00 30.55 329 ALA A C 1
ATOM 2430 O O . ALA A 1 329 ? -11.499 36.407 70.046 1.00 30.40 329 ALA A O 1
ATOM 2432 N N . ALA A 1 330 ? -10.225 38.098 70.803 1.00 29.92 330 ALA A N 1
ATOM 2433 C CA . ALA A 1 330 ? -9.122 37.814 69.896 1.00 29.29 330 ALA A CA 1
ATOM 2434 C C . ALA A 1 330 ? -8.481 36.476 70.252 1.00 28.87 330 ALA A C 1
ATOM 2435 O O . ALA A 1 330 ? -8.215 35.655 69.375 1.00 28.67 330 ALA A O 1
ATOM 2437 N N . LEU A 1 331 ? -8.238 36.263 71.543 1.00 28.42 331 LEU A N 1
ATOM 2438 C CA . LEU A 1 331 ? -7.628 35.023 72.013 1.00 28.10 331 LEU A CA 1
ATOM 2439 C C . LEU A 1 331 ? -8.445 33.791 71.645 1.00 27.93 331 LEU A C 1
ATOM 2440 O O . LEU A 1 331 ? -7.892 32.785 71.199 1.00 27.83 331 LEU A O 1
ATOM 2445 N N . GLU A 1 332 ? -9.758 33.864 71.839 1.00 27.73 332 GLU A N 1
ATOM 2446 C CA . GLU A 1 332 ? -10.623 32.735 71.517 1.00 27.56 332 GLU A CA 1
ATOM 2447 C C . GLU A 1 332 ? -10.676 32.504 70.010 1.00 27.35 332 GLU A C 1
ATOM 2448 O O . GLU A 1 332 ? -10.743 31.365 69.551 1.00 27.29 332 GLU A O 1
ATOM 2454 N N . TYR A 1 333 ? -10.641 33.591 69.249 1.00 27.10 333 TYR A N 1
ATOM 2455 C CA . TYR A 1 333 ? -10.676 33.516 67.792 1.00 26.94 333 TYR A CA 1
ATOM 2456 C C . TYR A 1 333 ? -9.406 32.870 67.237 1.00 26.87 333 TYR A C 1
ATOM 2457 O O . TYR A 1 333 ? -9.454 32.105 66.272 1.00 26.85 333 TYR A O 1
ATOM 2466 N N . LEU A 1 334 ? -8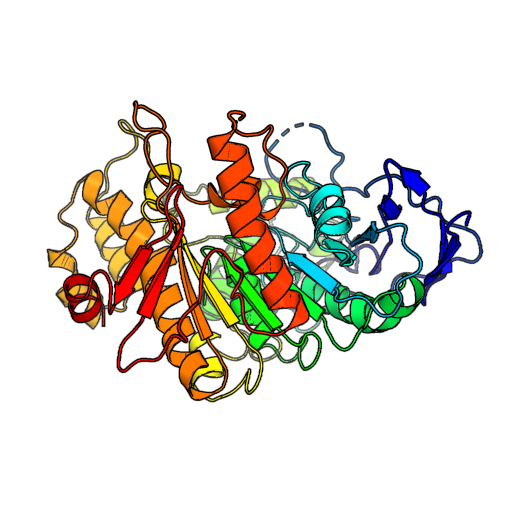.273 33.182 67.857 1.00 26.75 334 LEU A N 1
ATOM 2467 C CA . LEU A 1 334 ? -6.978 32.669 67.418 1.00 26.79 334 LEU A CA 1
ATOM 2468 C C . LEU A 1 334 ? -6.512 31.362 68.057 1.00 26.94 334 LEU A C 1
ATOM 2469 O O . LEU A 1 334 ? -5.585 30.726 67.550 1.00 26.91 334 LEU A O 1
ATOM 2474 N N . LEU A 1 335 ? -7.137 30.956 69.157 1.00 27.04 335 LEU A N 1
ATOM 2475 C CA . LEU A 1 335 ? -6.710 29.736 69.837 1.00 27.26 335 LEU A CA 1
ATOM 2476 C C . LEU A 1 335 ? -7.818 28.756 70.185 1.00 27.54 335 LEU A C 1
ATOM 2477 O O . LEU A 1 335 ? -7.548 27.592 70.484 1.00 27.59 335 LEU A O 1
ATOM 2482 N N . GLY A 1 336 ? -9.060 29.220 70.147 1.00 27.81 336 GLY A N 1
ATOM 2483 C CA . GLY A 1 336 ? -10.169 28.364 70.527 1.00 28.24 336 GLY A CA 1
ATOM 2484 C C . GLY A 1 336 ? -10.434 28.672 71.989 1.00 28.61 336 GLY A C 1
ATOM 2485 O O . GLY A 1 336 ? -9.508 29.020 72.721 1.00 28.51 336 GLY A O 1
ATOM 2486 N N . LYS A 1 337 ? -11.682 28.546 72.428 1.00 28.94 337 LYS A N 1
ATOM 2487 C CA . LYS A 1 337 ? -12.026 28.862 73.812 1.00 29.34 337 LYS A CA 1
ATOM 2488 C C . LYS A 1 337 ? -11.184 28.171 74.885 1.00 29.47 337 LYS A C 1
ATOM 2489 O O . LYS A 1 337 ? -10.654 28.829 75.782 1.00 29.47 337 LYS A O 1
ATOM 2495 N N . PRO A 1 338 ? -11.041 26.837 74.808 1.00 29.60 338 PRO A N 1
ATOM 2496 C CA . PRO A 1 338 ? -10.251 26.101 75.802 1.00 29.60 338 PRO A CA 1
ATOM 2497 C C . PRO A 1 338 ? -8.803 26.569 75.952 1.00 29.56 338 PRO A C 1
ATOM 2498 O O . PRO A 1 338 ? -8.321 26.776 77.066 1.00 29.54 338 PRO A O 1
ATOM 2502 N N . LEU A 1 339 ? -8.113 26.734 74.827 1.00 29.50 339 LEU A N 1
ATOM 2503 C CA . LEU A 1 339 ? -6.720 27.165 74.847 1.00 29.40 339 LEU A CA 1
ATOM 2504 C C . LEU A 1 339 ? -6.610 28.636 75.237 1.00 29.29 339 LEU A C 1
ATOM 2505 O O . LEU A 1 339 ? -5.667 29.042 75.917 1.00 29.31 339 LEU A O 1
ATOM 2510 N N . ALA A 1 340 ? -7.576 29.436 74.802 1.00 29.17 340 ALA A N 1
ATOM 2511 C CA . ALA A 1 340 ? -7.577 30.859 75.110 1.00 29.17 340 ALA A CA 1
ATOM 2512 C C . ALA A 1 340 ? -7.535 31.084 76.618 1.00 29.23 340 ALA A C 1
ATOM 2513 O O . ALA A 1 340 ? -6.833 31.971 77.104 1.00 29.08 340 ALA A O 1
ATOM 2515 N N . GLU A 1 341 ? -8.286 30.273 77.355 1.00 29.35 341 GLU A N 1
ATOM 2516 C CA . GLU A 1 341 ? -8.336 30.396 78.806 1.00 29.55 341 GLU A CA 1
ATOM 2517 C C . GLU A 1 341 ? -7.005 30.005 79.433 1.00 29.56 341 GLU A C 1
ATOM 2518 O O . GLU A 1 341 ? -6.526 30.653 80.360 1.00 29.49 341 GLU A O 1
ATOM 2524 N N . LYS A 1 342 ? -6.406 28.941 78.914 1.00 29.55 342 LYS A N 1
ATOM 2525 C CA . LYS A 1 342 ? -5.136 28.462 79.435 1.00 29.55 342 LYS A CA 1
ATOM 2526 C C . LYS A 1 342 ? -3.980 29.399 79.102 1.00 29.41 342 LYS A C 1
ATOM 2527 O O . LYS A 1 342 ? -2.992 29.455 79.831 1.00 29.39 342 LYS A O 1
ATOM 2533 N N . ALA A 1 343 ? -4.113 30.148 78.012 1.00 29.22 343 ALA A N 1
ATOM 2534 C CA . ALA A 1 343 ? -3.058 31.063 77.587 1.00 29.07 343 ALA A CA 1
ATOM 2535 C C . ALA A 1 343 ? -3.268 32.515 78.005 1.00 28.95 343 ALA A C 1
ATOM 2536 O O . ALA A 1 343 ? -2.344 33.323 77.919 1.00 28.85 343 ALA A O 1
ATOM 2538 N N . ALA A 1 344 ? -4.476 32.848 78.450 1.00 28.93 344 ALA A N 1
ATOM 2539 C CA . ALA A 1 344 ? -4.790 34.216 78.860 1.00 28.96 344 ALA A CA 1
ATOM 2540 C C . ALA A 1 344 ? -3.724 34.789 79.790 1.00 28.99 344 ALA A C 1
ATOM 2541 O O . ALA A 1 344 ? -3.393 35.974 79.724 1.00 28.88 344 ALA A O 1
ATOM 2543 N N . ASP A 1 345 ? -3.198 33.925 80.649 1.00 29.09 345 ASP A N 1
ATOM 2544 C CA . ASP A 1 345 ? -2.171 34.274 81.624 1.00 29.24 345 ASP A CA 1
ATOM 2545 C C . ASP A 1 345 ? -0.952 34.946 80.990 1.00 29.03 345 ASP A C 1
ATOM 2546 O O . ASP A 1 345 ? -0.299 35.784 81.612 1.00 29.02 345 ASP A O 1
ATOM 2551 N N . LEU A 1 346 ? -0.652 34.576 79.750 1.00 28.80 346 LEU A N 1
ATOM 2552 C CA . LEU A 1 346 ? 0.500 35.119 79.041 1.00 28.59 346 LEU A CA 1
ATOM 2553 C C . LEU A 1 346 ? 0.333 36.546 78.542 1.00 28.31 346 LEU A C 1
ATOM 2554 O O . LEU A 1 346 ? 1.323 37.246 78.327 1.00 28.29 346 LEU A O 1
ATOM 2559 N N . TYR A 1 347 ? -0.908 36.986 78.365 1.00 27.96 347 TYR A N 1
ATOM 2560 C CA . TYR A 1 347 ? -1.135 38.323 77.837 1.00 27.75 347 TYR A CA 1
ATOM 2561 C C . TYR A 1 347 ? -1.962 39.271 78.697 1.00 27.97 347 TYR A C 1
ATOM 2562 O O . TYR A 1 347 ? -3.067 39.669 78.317 1.00 27.86 347 TYR A O 1
ATOM 2571 N N . PRO A 1 348 ? -1.433 39.653 79.868 1.00 28.21 348 PRO A N 1
ATOM 2572 C CA . PRO A 1 348 ? -2.187 40.570 80.724 1.00 28.51 348 PRO A CA 1
ATOM 2573 C C . PRO A 1 348 ? -2.356 41.904 80.001 1.00 28.80 348 PRO A C 1
ATOM 2574 O O . PRO A 1 348 ? -1.387 42.472 79.496 1.00 28.76 348 PRO A O 1
ATOM 2578 N N . ARG A 1 349 ? -3.594 42.384 79.938 1.00 29.11 349 ARG A N 1
ATOM 2579 C CA . ARG A 1 349 ? -3.909 43.643 79.271 1.00 29.41 349 ARG A CA 1
ATOM 2580 C C . ARG A 1 349 ? -2.790 44.674 79.386 1.00 29.36 349 ARG A C 1
ATOM 2581 O O . ARG A 1 349 ? -2.413 45.076 80.486 1.00 29.43 349 ARG A O 1
ATOM 2589 N N . SER A 1 350 ? -2.269 45.094 78.235 1.00 29.30 350 SER A N 1
ATOM 2590 C CA . SER A 1 350 ? -1.194 46.082 78.160 1.00 29.17 350 SER A CA 1
ATOM 2591 C C . SER A 1 350 ? -0.728 46.197 76.714 1.00 29.08 350 SER A C 1
ATOM 2592 O O . SER A 1 350 ? -0.984 45.309 75.900 1.00 29.08 350 SER A O 1
ATOM 2595 N N . LEU A 1 351 ? -0.038 47.286 76.395 1.00 28.89 351 LEU A N 1
ATOM 2596 C CA . LEU A 1 351 ? 0.467 47.484 75.042 1.00 28.72 351 LEU A CA 1
ATOM 2597 C C . LEU A 1 351 ? 1.402 46.327 74.695 1.00 28.53 351 LEU A C 1
ATOM 2598 O O . LEU A 1 351 ? 1.328 45.748 73.610 1.00 28.45 351 LEU A O 1
ATOM 2603 N N . GLU A 1 352 ? 2.278 45.996 75.637 1.00 28.34 352 GLU A N 1
ATOM 2604 C CA . GLU A 1 352 ? 3.235 44.911 75.468 1.00 28.12 352 GLU A CA 1
ATOM 2605 C C . GLU A 1 352 ? 2.528 43.602 75.111 1.00 27.66 352 GLU A C 1
ATOM 2606 O O . GLU A 1 352 ? 2.951 42.882 74.204 1.00 27.61 352 GLU A O 1
ATOM 2612 N N . SER A 1 353 ? 1.448 43.300 75.822 1.00 26.98 353 SER A N 1
ATOM 2613 C CA . SER A 1 353 ? 0.706 42.069 75.579 1.00 26.31 353 SER A CA 1
ATOM 2614 C C . SER A 1 353 ? 0.035 41.994 74.214 1.00 25.86 353 SER A C 1
ATOM 2615 O O . SER A 1 353 ? 0.044 40.940 73.580 1.00 25.78 353 SER A O 1
ATOM 2618 N N . GLN A 1 354 ? -0.555 43.092 73.757 1.00 25.34 354 GLN A N 1
ATOM 2619 C CA . GLN A 1 354 ? -1.208 43.079 72.454 1.00 24.88 354 GLN A CA 1
ATOM 2620 C C . GLN A 1 354 ? -0.184 42.928 71.334 1.00 24.31 354 GLN A C 1
ATOM 2621 O O . GLN A 1 354 ? -0.482 42.361 70.282 1.00 24.08 354 GLN A O 1
ATOM 2627 N N . ILE A 1 355 ? 1.022 43.437 71.561 1.00 23.65 355 ILE A N 1
ATOM 2628 C CA . ILE A 1 355 ? 2.081 43.319 70.567 1.00 23.05 355 ILE A CA 1
ATOM 2629 C C . ILE A 1 355 ? 2.523 41.858 70.538 1.00 22.77 355 ILE A C 1
ATOM 2630 O O . ILE A 1 355 ? 2.697 41.273 69.471 1.00 22.57 355 ILE A O 1
ATOM 2635 N N . HIS A 1 356 ? 2.682 41.269 71.719 1.00 22.46 356 HIS A N 1
ATOM 2636 C CA . HIS A 1 356 ? 3.093 39.874 71.822 1.00 22.38 356 HIS A CA 1
ATOM 2637 C C . HIS A 1 356 ? 2.021 38.942 71.272 1.00 22.16 356 HIS A C 1
ATOM 2638 O O . HIS A 1 356 ? 2.341 37.894 70.710 1.00 22.06 356 HIS A O 1
ATOM 2645 N N . MET A 1 357 ? 0.754 39.319 71.438 1.00 21.89 357 MET A N 1
ATOM 2646 C CA . MET A 1 357 ? -0.346 38.506 70.925 1.00 21.75 357 MET A CA 1
ATOM 2647 C C . MET A 1 357 ? -0.232 38.422 69.410 1.00 21.24 357 MET A C 1
ATOM 2648 O O . MET A 1 357 ? -0.408 37.359 68.820 1.00 21.18 357 MET A O 1
ATOM 2653 N N . MET A 1 358 ? 0.061 39.560 68.789 1.00 20.78 358 MET A N 1
ATOM 2654 C CA . MET A 1 358 ? 0.203 39.638 67.343 1.00 20.24 358 MET A CA 1
ATOM 2655 C C . MET A 1 358 ? 1.359 38.748 66.884 1.00 19.55 358 MET A C 1
ATOM 2656 O O . MET A 1 358 ? 1.189 37.894 66.016 1.00 19.38 358 MET A O 1
ATOM 2661 N N . THR A 1 359 ? 2.528 38.935 67.487 1.00 18.49 359 THR A N 1
ATOM 2662 C CA . THR A 1 359 ? 3.697 38.137 67.130 1.00 17.65 359 THR A CA 1
ATOM 2663 C C . THR A 1 359 ? 3.464 36.641 67.336 1.00 17.30 359 THR A C 1
ATOM 2664 O O . THR A 1 359 ? 3.670 35.838 66.424 1.00 17.07 359 THR A O 1
ATOM 2668 N N . ASP A 1 360 ? 3.017 36.277 68.534 1.00 16.83 360 ASP A N 1
ATOM 2669 C CA . ASP A 1 360 ? 2.800 34.879 68.885 1.00 16.53 360 ASP A CA 1
ATOM 2670 C C . ASP A 1 360 ? 1.660 34.149 68.189 1.00 16.38 360 ASP A C 1
ATOM 2671 O O . ASP A 1 360 ? 1.832 33.018 67.752 1.00 16.28 360 ASP A O 1
ATOM 2676 N N . LEU A 1 361 ? 0.500 34.790 68.099 1.00 16.29 361 LEU A N 1
ATOM 2677 C CA . LEU A 1 361 ? -0.682 34.137 67.549 1.00 16.24 361 LEU A CA 1
ATOM 2678 C C . LEU A 1 361 ? -1.008 34.311 66.075 1.00 16.24 361 LEU A C 1
ATOM 2679 O O . LEU A 1 361 ? -1.732 33.497 65.502 1.00 16.29 361 LEU A O 1
ATOM 2684 N N . LEU A 1 362 ? -0.497 35.367 65.457 1.00 16.20 362 LEU A N 1
ATOM 2685 C CA . LEU A 1 362 ? -0.744 35.576 64.039 1.00 16.23 362 LEU A CA 1
ATOM 2686 C C . LEU A 1 362 ? 0.433 35.077 63.220 1.00 15.88 362 LEU A C 1
ATOM 2687 O O . LEU A 1 362 ? 0.291 34.777 62.032 1.00 16.01 362 LEU A O 1
ATOM 2692 N N . PHE A 1 363 ? 1.596 34.967 63.852 1.00 15.47 363 PHE A N 1
ATOM 2693 C CA . PHE A 1 363 ? 2.780 34.540 63.119 1.00 14.95 363 PHE A CA 1
ATOM 2694 C C . PHE A 1 363 ? 3.548 33.340 63.652 1.00 14.81 363 PHE A C 1
ATOM 2695 O O . PHE A 1 363 ? 3.682 32.336 62.962 1.00 14.52 363 PHE A O 1
ATOM 2703 N N . TRP A 1 364 ? 4.050 33.437 64.877 1.00 14.67 364 TRP A N 1
ATOM 2704 C CA . TRP A 1 364 ? 4.844 32.348 65.430 1.00 14.59 364 TRP A CA 1
ATOM 2705 C C . TRP A 1 364 ? 4.123 31.007 65.602 1.00 14.52 364 TRP A C 1
ATOM 2706 O O . TRP A 1 364 ? 4.572 29.994 65.066 1.00 14.36 364 TRP A O 1
ATOM 2717 N N . ARG A 1 365 ? 3.022 30.982 66.346 1.00 14.43 365 ARG A N 1
ATOM 2718 C CA . ARG A 1 365 ? 2.321 29.717 66.552 1.00 14.34 365 ARG A CA 1
ATOM 2719 C C . ARG A 1 365 ? 1.907 29.082 65.224 1.00 14.05 365 ARG A C 1
ATOM 2720 O O . ARG A 1 365 ? 2.094 27.881 65.019 1.00 14.11 365 ARG A O 1
ATOM 2728 N N . PRO A 1 366 ? 1.333 29.873 64.305 1.00 13.69 366 PRO A N 1
ATOM 2729 C CA . PRO A 1 366 ? 0.936 29.285 63.022 1.00 13.35 366 PRO A CA 1
ATOM 2730 C C . PRO A 1 366 ? 2.138 28.700 62.272 1.00 13.08 366 PRO A C 1
ATOM 2731 O O . PRO A 1 366 ? 2.052 27.624 61.682 1.00 13.05 366 PRO A O 1
ATOM 2735 N N . ALA A 1 367 ? 3.263 29.407 62.308 1.00 12.81 367 ALA A N 1
ATOM 2736 C CA . ALA A 1 367 ? 4.462 28.945 61.616 1.00 12.52 367 ALA A CA 1
ATOM 2737 C C . ALA A 1 367 ? 4.984 27.640 62.208 1.00 12.48 367 ALA A C 1
ATOM 2738 O O . ALA A 1 367 ? 5.335 26.718 61.475 1.00 12.22 367 ALA A O 1
ATOM 2740 N N . VAL A 1 368 ? 5.031 27.558 63.534 1.00 12.50 368 VAL A N 1
ATOM 2741 C CA . VAL A 1 368 ? 5.504 26.343 64.185 1.00 12.64 368 VAL A CA 1
ATOM 2742 C C . VAL A 1 368 ? 4.529 25.195 63.931 1.00 12.65 368 VAL A C 1
ATOM 2743 O O . VAL A 1 368 ? 4.944 24.063 63.700 1.00 12.63 368 VAL A O 1
ATOM 2747 N N . ALA A 1 369 ? 3.232 25.486 63.961 1.00 12.71 369 ALA A N 1
ATOM 2748 C CA . ALA A 1 369 ? 2.234 24.451 63.720 1.00 12.70 369 ALA A CA 1
ATOM 2749 C C . ALA A 1 369 ? 2.362 23.902 62.298 1.00 12.81 369 ALA A C 1
ATOM 2750 O O . ALA A 1 369 ? 2.286 22.690 62.081 1.00 13.01 369 ALA A O 1
ATOM 2752 N N . TYR A 1 370 ? 2.563 24.794 61.333 1.00 12.57 370 TYR A N 1
ATOM 2753 C CA . TYR A 1 370 ? 2.671 24.392 59.935 1.00 12.36 370 TYR A CA 1
ATOM 2754 C C . TYR A 1 370 ? 3.965 23.625 59.677 1.00 12.33 370 TYR A C 1
ATOM 2755 O O . TYR A 1 370 ? 3.959 22.591 59.009 1.00 12.37 370 TYR A O 1
ATOM 2764 N N . ALA A 1 371 ? 5.073 24.142 60.201 1.00 12.19 371 ALA A N 1
ATOM 2765 C CA . ALA A 1 371 ? 6.369 23.489 60.031 1.00 12.48 371 ALA A CA 1
ATOM 2766 C C . ALA A 1 371 ? 6.324 22.109 60.676 1.00 12.56 371 ALA A C 1
ATOM 2767 O O . ALA A 1 371 ? 6.840 21.131 60.124 1.00 12.80 371 ALA A O 1
ATOM 2769 N N . SER A 1 372 ? 5.706 22.029 61.849 1.00 12.71 372 SER A N 1
ATOM 2770 C CA . SER A 1 372 ? 5.603 20.754 62.551 1.00 12.72 372 SER A CA 1
ATOM 2771 C C . SER A 1 372 ? 4.808 19.738 61.730 1.00 12.78 372 SER A C 1
ATOM 2772 O O . SER A 1 372 ? 5.225 18.590 61.575 1.00 12.62 372 SER A O 1
ATOM 2775 N N . ALA A 1 373 ? 3.671 20.166 61.193 1.00 12.86 373 ALA A N 1
ATOM 2776 C CA . ALA A 1 373 ? 2.823 19.287 60.395 1.00 12.97 373 ALA A CA 1
ATOM 2777 C C . ALA A 1 373 ? 3.551 18.793 59.148 1.00 13.18 373 ALA A C 1
ATOM 2778 O O . ALA A 1 373 ? 3.554 17.598 58.850 1.00 13.20 373 ALA A O 1
ATOM 2780 N N . GLN A 1 374 ? 4.186 19.711 58.426 1.00 13.01 374 GLN A N 1
ATOM 2781 C CA . GLN A 1 374 ? 4.884 19.346 57.202 1.00 13.12 374 GLN A CA 1
ATOM 2782 C C . GLN A 1 374 ? 6.126 18.484 57.436 1.00 13.20 374 GLN A C 1
ATOM 2783 O O . GLN A 1 374 ? 6.539 17.737 56.548 1.00 13.32 374 GLN A O 1
ATOM 2789 N N . SER A 1 375 ? 6.707 18.573 58.631 1.00 13.51 375 SER A N 1
ATOM 2790 C CA . SER A 1 375 ? 7.922 17.822 58.942 1.00 13.78 375 SER A CA 1
ATOM 2791 C C . SER A 1 375 ? 7.731 16.316 58.868 1.00 14.05 375 SER A C 1
ATOM 2792 O O . SER A 1 375 ? 8.704 15.562 58.829 1.00 13.89 375 SER A O 1
ATOM 2795 N N . HIS A 1 376 ? 6.482 15.872 58.845 1.00 14.32 376 HIS A N 1
ATOM 2796 C CA . HIS A 1 376 ? 6.207 14.445 58.765 1.00 14.80 376 HIS A CA 1
ATOM 2797 C C . HIS A 1 376 ? 6.045 13.980 57.323 1.00 14.99 376 HIS A C 1
ATOM 2798 O O . HIS A 1 376 ? 5.878 12.787 57.072 1.00 15.17 376 HIS A O 1
ATOM 2805 N N . TYR A 1 377 ? 6.111 14.912 56.375 1.00 14.91 377 TYR A N 1
ATOM 2806 C CA . TYR A 1 377 ? 5.936 14.559 54.968 1.00 14.90 377 TYR A CA 1
ATOM 2807 C C . TYR A 1 377 ? 6.974 15.110 54.004 1.00 14.47 377 TYR A C 1
ATOM 2808 O O . TYR A 1 377 ? 6.967 14.753 52.825 1.00 14.36 377 TYR A O 1
ATOM 2817 N N . ALA A 1 378 ? 7.856 15.980 54.490 1.00 13.96 378 ALA A N 1
ATOM 2818 C CA . ALA A 1 378 ? 8.876 16.567 53.627 1.00 13.60 378 ALA A CA 1
ATOM 2819 C C . ALA A 1 378 ? 9.948 17.272 54.445 1.00 13.27 378 ALA A C 1
ATOM 2820 O O . ALA A 1 378 ? 9.788 17.471 55.643 1.00 13.12 378 ALA A O 1
ATOM 2822 N N . PRO A 1 379 ? 11.065 17.650 53.802 1.00 13.14 379 PRO A N 1
ATOM 2823 C CA . PRO A 1 379 ? 12.135 18.342 54.522 1.00 13.01 379 PRO A CA 1
ATOM 2824 C C . PRO A 1 379 ? 11.586 19.705 54.927 1.00 12.80 379 PRO A C 1
ATOM 2825 O O . PRO A 1 379 ? 10.870 20.332 54.149 1.00 12.80 379 PRO A O 1
ATOM 2829 N N . VAL A 1 380 ? 11.905 20.149 56.135 1.00 12.56 380 VAL A N 1
ATOM 2830 C CA . VAL A 1 380 ? 11.444 21.441 56.620 1.00 12.45 380 VAL A CA 1
ATOM 2831 C C . VAL A 1 380 ? 12.624 22.159 57.252 1.00 12.34 380 VAL A C 1
ATOM 2832 O O . VAL A 1 380 ? 13.437 21.550 57.946 1.00 12.25 380 VAL A O 1
ATOM 2836 N N . TRP A 1 381 ? 12.722 23.453 56.994 1.00 12.24 381 TRP A N 1
ATOM 2837 C CA . TRP A 1 381 ? 13.810 24.260 57.530 1.00 12.27 381 TRP A CA 1
ATOM 2838 C C . TRP A 1 381 ? 13.163 25.497 58.132 1.00 12.30 381 TRP A C 1
ATOM 2839 O O . TRP A 1 381 ? 12.401 26.188 57.458 1.00 12.19 381 TRP A O 1
ATOM 2850 N N . MET A 1 382 ? 13.464 25.779 59.396 1.00 12.41 382 MET A N 1
ATOM 2851 C CA . MET A 1 382 ? 12.855 26.917 60.071 1.00 12.55 382 MET A CA 1
ATOM 2852 C C . MET A 1 382 ? 13.873 27.976 60.502 1.00 12.46 382 MET A C 1
ATOM 2853 O O . MET A 1 382 ? 14.999 27.653 60.878 1.00 12.35 382 MET A O 1
ATOM 2858 N N . TYR A 1 383 ? 13.470 29.243 60.428 1.00 12.19 383 TYR A N 1
ATOM 2859 C CA . TYR A 1 383 ? 14.336 30.348 60.833 1.00 12.49 383 TYR A CA 1
ATOM 2860 C C . TYR A 1 383 ? 13.550 31.357 61.651 1.00 12.58 383 TYR A C 1
ATOM 2861 O O . TYR A 1 383 ? 12.322 31.335 61.669 1.00 12.71 383 TYR A O 1
ATOM 2870 N N . ARG A 1 384 ? 14.282 32.233 62.333 1.00 12.76 384 ARG A N 1
ATOM 2871 C CA . ARG A 1 384 ? 13.686 33.348 63.060 1.00 12.87 384 ARG A CA 1
ATOM 2872 C C . ARG A 1 384 ? 14.650 34.479 62.729 1.00 12.96 384 ARG A C 1
ATOM 2873 O O . ARG A 1 384 ? 15.866 34.332 62.893 1.00 13.02 384 ARG A O 1
ATOM 2881 N N . PHE A 1 385 ? 14.109 35.588 62.233 1.00 13.22 385 PHE A N 1
ATOM 2882 C CA . PHE A 1 385 ? 14.894 36.766 61.849 1.00 13.35 385 PHE A CA 1
ATOM 2883 C C . PHE A 1 385 ? 14.961 37.733 63.037 1.00 13.56 385 PHE A C 1
ATOM 2884 O O . PHE A 1 385 ? 13.941 38.279 63.446 1.00 13.28 385 PHE A O 1
ATOM 2892 N N . ASP A 1 386 ? 16.165 37.955 63.565 1.00 13.73 386 ASP A N 1
ATOM 2893 C CA . ASP A 1 386 ? 16.362 38.819 64.737 1.00 14.38 386 ASP A CA 1
ATOM 2894 C C . ASP A 1 386 ? 16.985 40.192 64.508 1.00 14.77 386 ASP A C 1
ATOM 2895 O O . ASP A 1 386 ? 16.894 41.069 65.372 1.00 14.84 386 ASP A O 1
ATOM 2900 N N . TRP A 1 387 ? 17.624 40.380 63.362 1.00 15.04 387 TRP A N 1
ATOM 2901 C CA . TRP A 1 387 ? 18.308 41.637 63.064 1.00 15.48 387 TRP A CA 1
ATOM 2902 C C . TRP A 1 387 ? 17.519 42.940 63.161 1.00 15.75 387 TRP A C 1
ATOM 2903 O O . TRP A 1 387 ? 16.329 42.997 62.869 1.00 15.76 387 TRP A O 1
ATOM 2914 N N . HIS A 1 388 ? 18.229 43.985 63.582 1.00 16.11 388 HIS A N 1
ATOM 2915 C CA . HIS A 1 388 ? 17.705 45.340 63.653 1.00 16.49 388 HIS A CA 1
ATOM 2916 C C . HIS A 1 388 ? 18.765 46.276 64.211 1.00 16.88 388 HIS A C 1
ATOM 2917 O O . HIS A 1 388 ? 19.676 45.847 64.928 1.00 16.80 388 HIS A O 1
ATOM 2924 N N . PRO A 1 389 ? 18.684 47.566 63.856 1.00 17.33 389 PRO A N 1
ATOM 2925 C CA . PRO A 1 389 ? 19.670 48.519 64.372 1.00 17.84 389 PRO A CA 1
ATOM 2926 C C . PRO A 1 389 ? 19.539 48.547 65.893 1.00 18.25 389 PRO A C 1
ATOM 2927 O O . PRO A 1 389 ? 18.448 48.354 66.426 1.00 18.18 389 PRO A O 1
ATOM 2931 N N . GLU A 1 390 ? 20.640 48.796 66.590 1.00 18.95 390 GLU A N 1
ATOM 2932 C CA . GLU A 1 390 ? 20.611 48.805 68.050 1.00 19.62 390 GLU A CA 1
ATOM 2933 C C . GLU A 1 390 ? 19.896 49.998 68.678 1.00 20.16 390 GLU A C 1
ATOM 2934 O O . GLU A 1 390 ? 19.167 49.844 69.655 1.00 20.05 390 GLU A O 1
ATOM 2940 N N . LYS A 1 391 ? 20.107 51.183 68.116 1.00 20.95 391 LYS A N 1
ATOM 2941 C CA . LYS A 1 391 ? 19.500 52.404 68.637 1.00 21.64 391 LYS A CA 1
ATOM 2942 C C . LYS A 1 391 ? 18.035 52.562 68.261 1.00 21.92 391 LYS A C 1
ATOM 2943 O O . LYS A 1 391 ? 17.635 52.235 67.146 1.00 21.91 391 LYS A O 1
ATOM 2949 N N . PRO A 1 392 ? 17.210 53.058 69.195 1.00 22.18 392 PRO A N 1
ATOM 2950 C CA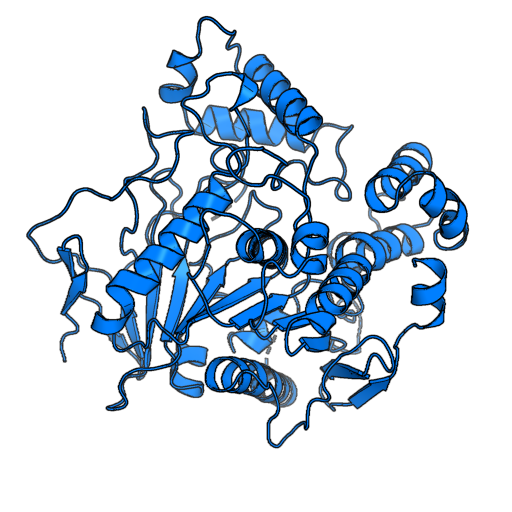 . PRO A 1 392 ? 15.784 53.260 68.917 1.00 22.42 392 PRO A CA 1
ATOM 2951 C C . PRO A 1 392 ? 15.675 54.372 67.869 1.00 22.51 392 PRO A C 1
ATOM 2952 O O . PRO A 1 392 ? 16.650 55.084 67.619 1.00 22.69 392 PRO A O 1
ATOM 2956 N N . PRO A 1 393 ? 14.491 54.555 67.262 1.00 22.55 393 PRO A N 1
ATOM 2957 C CA . PRO A 1 393 ? 13.243 53.821 67.482 1.00 22.47 393 PRO A CA 1
ATOM 2958 C C . PRO A 1 393 ? 13.037 52.626 66.549 1.00 22.31 393 PRO A C 1
ATOM 2959 O O . PRO A 1 393 ? 11.973 52.013 66.562 1.00 22.52 393 PRO A O 1
ATOM 2963 N N . TYR A 1 394 ? 14.039 52.299 65.739 1.00 22.04 394 TYR A N 1
ATOM 2964 C CA . TYR A 1 394 ? 13.907 51.179 64.807 1.00 21.63 394 TYR A CA 1
ATOM 2965 C C . TYR A 1 394 ? 14.596 49.914 65.301 1.00 20.90 394 TYR A C 1
ATOM 2966 O O . TYR A 1 394 ? 14.937 49.034 64.506 1.00 20.67 394 TYR A O 1
ATOM 2975 N N . ASN A 1 395 ? 14.777 49.810 66.612 1.00 19.91 395 ASN A N 1
ATOM 2976 C CA . ASN A 1 395 ? 15.455 48.655 67.186 1.00 19.07 395 ASN A CA 1
ATOM 2977 C C . ASN A 1 395 ? 14.560 47.453 67.480 1.00 18.50 395 ASN A C 1
ATOM 2978 O O . ASN A 1 395 ? 14.522 46.942 68.602 1.00 18.11 395 ASN A O 1
ATOM 2983 N N . LYS A 1 396 ? 13.854 46.999 66.449 1.00 17.91 396 LYS A N 1
ATOM 2984 C CA . LYS A 1 396 ? 12.971 45.838 66.542 1.00 17.64 396 LYS A CA 1
ATOM 2985 C C . LYS A 1 396 ? 13.043 45.086 65.217 1.00 17.17 396 LYS A C 1
ATOM 2986 O O . LYS A 1 396 ? 13.203 45.702 64.166 1.00 17.07 396 LYS A O 1
ATOM 2992 N N . ALA A 1 397 ? 12.943 43.760 65.269 1.00 16.73 397 ALA A N 1
ATOM 2993 C CA . ALA A 1 397 ? 12.953 42.955 64.051 1.00 16.37 397 ALA A CA 1
ATOM 2994 C C . ALA A 1 397 ? 11.490 42.940 63.621 1.00 16.11 397 ALA A C 1
ATOM 2995 O O . ALA A 1 397 ? 10.788 41.936 63.773 1.00 15.95 397 ALA A O 1
ATOM 2997 N N . PHE A 1 398 ? 11.040 44.086 63.117 1.00 16.01 398 PHE A N 1
ATOM 2998 C CA . PHE A 1 398 ? 9.661 44.271 62.680 1.00 15.93 398 PHE A CA 1
ATOM 2999 C C . PHE A 1 398 ? 9.204 43.305 61.601 1.00 15.53 398 PHE A C 1
ATOM 3000 O O . PHE A 1 398 ? 10.004 42.746 60.856 1.00 15.34 398 PHE A O 1
ATOM 3008 N N . HIS A 1 399 ? 7.889 43.144 61.525 1.00 15.32 399 HIS A N 1
ATOM 3009 C CA . HIS A 1 399 ? 7.257 42.327 60.500 1.00 15.02 399 HIS A CA 1
ATOM 3010 C C . HIS A 1 399 ? 7.759 42.897 59.171 1.00 14.79 399 HIS A C 1
ATOM 3011 O O . HIS A 1 399 ? 7.908 44.114 59.042 1.00 14.86 399 HIS A O 1
ATOM 3018 N N . ALA A 1 400 ? 8.039 42.016 58.212 1.00 14.50 400 ALA A N 1
ATOM 3019 C CA . ALA A 1 400 ? 8.492 42.383 56.867 1.00 14.14 400 ALA A CA 1
ATOM 3020 C C . ALA A 1 400 ? 9.922 42.907 56.746 1.00 14.03 400 ALA A C 1
ATOM 3021 O O . ALA A 1 400 ? 10.401 43.148 55.641 1.00 13.82 400 ALA A O 1
ATOM 3023 N N . LEU A 1 401 ? 10.619 43.042 57.866 1.00 14.11 401 LEU A N 1
ATOM 3024 C CA . LEU A 1 401 ? 11.977 43.572 57.830 1.00 14.10 401 LEU A CA 1
ATOM 3025 C C . LEU A 1 401 ? 12.986 42.718 57.058 1.00 14.09 401 LEU A C 1
ATOM 3026 O O . LEU A 1 401 ? 14.028 43.220 56.642 1.00 14.16 401 LEU A O 1
ATOM 3031 N N . GLU A 1 402 ? 12.688 41.439 56.852 1.00 13.96 402 GLU A N 1
ATOM 3032 C CA . GLU A 1 402 ? 13.618 40.582 56.122 1.00 13.96 402 GLU A CA 1
ATOM 3033 C C . GLU A 1 402 ? 13.511 40.742 54.604 1.00 13.81 402 GLU A C 1
ATOM 3034 O O . GLU A 1 402 ? 14.423 40.368 53.876 1.00 13.63 402 GLU A O 1
ATOM 3040 N N . LEU A 1 403 ? 12.400 41.297 54.128 1.00 13.86 403 LEU A N 1
ATOM 3041 C CA . LEU A 1 403 ? 12.196 41.450 52.690 1.00 13.95 403 LEU A CA 1
ATOM 3042 C C . LEU A 1 403 ? 13.325 42.139 51.922 1.00 14.06 403 LEU A C 1
ATOM 3043 O O . LEU A 1 403 ? 13.766 41.642 50.889 1.00 13.73 403 LEU A O 1
ATOM 3048 N N . PRO A 1 404 ? 13.804 43.296 52.406 1.00 14.14 404 PRO A N 1
ATOM 3049 C CA . PRO A 1 404 ? 14.887 43.947 51.663 1.00 14.28 404 PRO A CA 1
ATOM 3050 C C . PRO A 1 404 ? 16.102 43.036 51.514 1.00 14.24 404 PRO A C 1
ATOM 3051 O O . PRO A 1 404 ? 16.782 43.057 50.487 1.00 14.43 404 PRO A O 1
ATOM 3055 N N . PHE A 1 405 ? 16.363 42.235 52.544 1.00 14.29 405 PHE A N 1
ATOM 3056 C CA . PHE A 1 405 ? 17.501 41.321 52.534 1.00 14.19 405 PHE A CA 1
ATOM 3057 C C . PHE A 1 405 ? 17.313 40.154 51.569 1.00 14.13 405 PHE A C 1
ATOM 3058 O O . PHE A 1 405 ? 18.256 39.731 50.898 1.00 14.04 405 PHE A O 1
ATOM 3066 N N . VAL A 1 406 ? 16.096 39.630 51.505 1.00 13.88 406 VAL A N 1
ATOM 3067 C CA . VAL A 1 406 ? 15.793 38.528 50.602 1.00 13.84 406 VAL A CA 1
ATOM 3068 C C . VAL A 1 406 ? 15.974 38.955 49.144 1.00 13.83 406 VAL A C 1
ATOM 3069 O O . VAL A 1 406 ? 16.617 38.257 48.362 1.00 13.68 406 VAL A O 1
ATOM 3073 N N . PHE A 1 407 ? 15.415 40.107 48.787 1.00 13.93 407 PHE A N 1
ATOM 3074 C CA . PHE A 1 407 ? 15.507 40.588 47.414 1.00 13.95 407 PHE A CA 1
ATOM 3075 C C . PHE A 1 407 ? 16.780 41.340 47.068 1.00 14.36 407 PHE A C 1
ATOM 3076 O O . PHE A 1 407 ? 17.094 41.515 45.889 1.00 14.35 407 PHE A O 1
ATOM 3084 N N . GLY A 1 408 ? 17.514 41.791 48.079 1.00 14.80 408 GLY A N 1
ATOM 3085 C CA . GLY A 1 408 ? 18.730 42.529 47.799 1.00 15.53 408 GLY A CA 1
ATOM 3086 C C . GLY A 1 408 ? 18.428 43.978 47.472 1.00 16.15 408 GLY A C 1
ATOM 3087 O O . GLY A 1 408 ? 19.325 44.731 47.089 1.00 16.25 408 GLY A O 1
ATOM 3088 N N . ASN A 1 409 ? 17.162 44.368 47.598 1.00 16.68 409 ASN A N 1
ATOM 3089 C CA . ASN A 1 409 ? 16.753 45.749 47.346 1.00 17.50 409 ASN A CA 1
ATOM 3090 C C . ASN A 1 409 ? 16.772 46.435 48.705 1.00 18.46 409 ASN A C 1
ATOM 3091 O O . ASN A 1 409 ? 15.784 46.450 49.432 1.00 18.50 409 ASN A O 1
ATOM 3096 N N . LEU A 1 410 ? 17.922 47.014 49.023 1.00 19.70 410 LEU A N 1
ATOM 3097 C CA . LEU A 1 410 ? 18.154 47.638 50.319 1.00 21.15 410 LEU A CA 1
ATOM 3098 C C . LEU A 1 410 ? 17.839 49.119 50.499 1.00 22.25 410 LEU A C 1
ATOM 3099 O O . LEU A 1 410 ? 17.995 49.642 51.602 1.00 22.33 410 LEU A O 1
ATOM 3104 N N . ASP A 1 411 ? 17.392 49.793 49.446 1.00 23.64 411 ASP A N 1
ATOM 3105 C CA . ASP A 1 411 ? 17.096 51.220 49.556 1.00 25.05 411 ASP A CA 1
ATOM 3106 C C . ASP A 1 411 ? 16.078 51.536 50.649 1.00 25.73 411 ASP A C 1
ATOM 3107 O O . ASP A 1 411 ? 16.127 52.604 51.260 1.00 25.91 411 ASP A O 1
ATOM 3112 N N . GLY A 1 412 ? 15.167 50.605 50.907 1.00 26.41 412 GLY A N 1
ATOM 3113 C CA . GLY A 1 412 ? 14.170 50.825 51.938 1.00 27.39 412 GLY A CA 1
ATOM 3114 C C . GLY A 1 412 ? 14.798 51.081 53.298 1.00 27.95 412 GLY A C 1
ATOM 3115 O O . GLY A 1 412 ? 14.216 51.767 54.144 1.00 28.19 412 GLY A O 1
ATOM 3116 N N . LEU A 1 413 ? 15.989 50.528 53.510 1.00 28.39 413 LEU A N 1
ATOM 3117 C CA . LEU A 1 413 ? 16.702 50.692 54.773 1.00 28.76 413 LEU A CA 1
ATOM 3118 C C . LEU A 1 413 ? 17.493 52.003 54.765 1.00 29.03 413 LEU A C 1
ATOM 3119 O O . LEU A 1 413 ? 18.549 52.066 55.437 1.00 29.26 413 LEU A O 1
ATOM 3124 N N . ILE A 1 421 ? 22.677 52.153 53.904 1.00 35.89 421 ILE A N 1
ATOM 3125 C CA . ILE A 1 421 ? 23.197 50.805 53.533 1.00 35.84 421 ILE A CA 1
ATOM 3126 C C . ILE A 1 421 ? 24.670 50.651 53.912 1.00 35.73 421 ILE A C 1
ATOM 3127 O O . ILE A 1 421 ? 25.559 51.182 53.244 1.00 35.79 421 ILE A O 1
ATOM 3132 N N . THR A 1 422 ? 24.912 49.918 54.993 1.00 35.56 422 THR A N 1
ATOM 3133 C CA . THR A 1 422 ? 26.259 49.667 55.487 1.00 35.28 422 THR A CA 1
ATOM 3134 C C . THR A 1 422 ? 26.755 48.364 54.869 1.00 34.97 422 THR A C 1
ATOM 3135 O O . THR A 1 422 ? 26.018 47.698 54.138 1.00 34.97 422 THR A O 1
ATOM 3139 N N . ASP A 1 423 ? 28.001 48.006 55.154 1.00 34.54 423 ASP A N 1
ATOM 3140 C CA . ASP A 1 423 ? 28.571 46.773 54.633 1.00 34.08 423 ASP A CA 1
ATOM 3141 C C . ASP A 1 423 ? 27.952 45.576 55.350 1.00 33.59 423 ASP A C 1
ATOM 3142 O O . ASP A 1 423 ? 27.841 44.490 54.780 1.00 33.53 423 ASP A O 1
ATOM 3147 N N . GLU A 1 424 ? 27.550 45.782 56.601 1.00 33.01 424 GLU A N 1
ATOM 3148 C CA . GLU A 1 424 ? 26.930 44.721 57.389 1.00 32.35 424 GLU A CA 1
ATOM 3149 C C . GLU A 1 424 ? 25.526 44.437 56.871 1.00 31.57 424 GLU A C 1
ATOM 3150 O O . GLU A 1 424 ? 25.044 43.308 56.946 1.00 31.45 424 GLU A O 1
ATOM 3156 N N . VAL A 1 425 ? 24.870 45.466 56.349 1.00 30.56 425 VAL A N 1
ATOM 3157 C CA . VAL A 1 425 ? 23.536 45.299 55.791 1.00 29.54 425 VAL A CA 1
ATOM 3158 C C . VAL A 1 425 ? 23.660 44.488 54.498 1.00 28.77 425 VAL A C 1
ATOM 3159 O O . VAL A 1 425 ? 22.911 43.534 54.273 1.00 28.49 425 VAL A O 1
ATOM 3163 N N . LYS A 1 426 ? 24.615 44.864 53.653 1.00 27.85 426 LYS A N 1
ATOM 3164 C CA . LYS A 1 426 ? 24.833 44.152 52.400 1.00 26.94 426 LYS A CA 1
ATOM 3165 C C . LYS A 1 426 ? 25.281 42.724 52.699 1.00 26.19 426 LYS A C 1
ATOM 3166 O O . LYS A 1 426 ? 24.939 41.787 51.977 1.00 25.93 426 LYS A O 1
ATOM 3172 N N . GLN A 1 427 ? 26.039 42.562 53.778 1.00 25.31 427 GLN A N 1
ATOM 3173 C CA . GLN A 1 427 ? 26.530 41.250 54.166 1.00 24.53 427 GLN A CA 1
ATOM 3174 C C . GLN A 1 427 ? 25.381 40.338 54.589 1.00 23.55 427 GLN A C 1
ATOM 3175 O O . GLN A 1 427 ? 25.326 39.171 54.194 1.00 23.26 427 GLN A O 1
ATOM 3181 N N . LEU A 1 428 ? 24.463 40.872 55.386 1.00 22.41 428 LEU A N 1
ATOM 3182 C CA . LEU A 1 428 ? 23.326 40.086 55.850 1.00 21.33 428 LEU A CA 1
ATOM 3183 C C . LEU A 1 428 ? 22.434 39.687 54.678 1.00 20.59 428 LEU A C 1
ATOM 3184 O O . LEU A 1 428 ? 21.903 38.572 54.636 1.00 20.27 428 LEU A O 1
ATOM 3189 N N . SER A 1 429 ? 22.275 40.601 53.725 1.00 19.70 429 SER A N 1
ATOM 3190 C CA . SER A 1 429 ? 21.453 40.336 52.555 1.00 18.98 429 SER A CA 1
ATOM 3191 C C . SER A 1 429 ? 22.083 39.212 51.742 1.00 18.68 429 SER A C 1
ATOM 3192 O O . SER A 1 429 ? 21.389 38.331 51.236 1.00 18.27 429 SER A O 1
ATOM 3195 N N . HIS A 1 430 ? 23.406 39.231 51.624 1.00 18.42 430 HIS A N 1
ATOM 3196 C CA . HIS A 1 430 ? 24.070 38.178 50.874 1.00 18.35 430 HIS A CA 1
ATOM 3197 C C . HIS A 1 430 ? 23.852 36.831 51.555 1.00 18.09 430 HIS A C 1
ATOM 3198 O O . HIS A 1 430 ? 23.567 35.833 50.893 1.00 17.95 430 HIS A O 1
ATOM 3205 N N . THR A 1 431 ? 23.970 36.807 52.879 1.00 17.84 431 THR A N 1
ATOM 3206 C CA . THR A 1 431 ? 23.777 35.572 53.624 1.00 17.67 431 THR A CA 1
ATOM 3207 C C . THR A 1 431 ? 22.361 35.036 53.449 1.00 17.11 431 THR A C 1
ATOM 3208 O O . THR A 1 431 ? 22.164 33.866 53.121 1.00 17.10 431 THR A O 1
ATOM 3212 N N . ILE A 1 432 ? 21.370 35.895 53.654 1.00 16.37 432 ILE A N 1
ATOM 3213 C CA . ILE A 1 432 ? 19.983 35.467 53.529 1.00 15.62 432 ILE A CA 1
ATOM 3214 C C . ILE A 1 432 ? 19.607 35.091 52.095 1.00 15.33 432 ILE A C 1
ATOM 3215 O O . ILE A 1 432 ? 19.053 34.020 51.856 1.00 15.13 432 ILE A O 1
ATOM 3220 N N . GLN A 1 433 ? 19.922 35.956 51.137 1.00 15.15 433 GLN A N 1
ATOM 3221 C CA . GLN A 1 433 ? 19.592 35.663 49.747 1.00 14.93 433 GLN A CA 1
ATOM 3222 C C . GLN A 1 433 ? 20.281 34.385 49.263 1.00 14.78 433 GLN A C 1
ATOM 3223 O O . GLN A 1 433 ? 19.698 33.619 48.496 1.00 14.90 433 GLN A O 1
ATOM 3229 N N . SER A 1 434 ? 21.511 34.143 49.715 1.00 14.67 434 SER A N 1
ATOM 3230 C CA . SER A 1 434 ? 22.233 32.945 49.296 1.00 14.41 434 SER A CA 1
ATOM 3231 C C . SER A 1 434 ? 21.484 31.687 49.715 1.00 14.04 434 SER A C 1
ATOM 3232 O O . SER A 1 434 ? 21.425 30.716 48.964 1.00 14.04 434 SER A O 1
ATOM 3235 N N . ALA A 1 435 ? 20.914 31.713 50.918 1.00 13.52 435 ALA A N 1
ATOM 3236 C CA . ALA A 1 435 ? 20.170 30.568 51.439 1.00 13.33 435 ALA A CA 1
ATOM 3237 C C . ALA A 1 435 ? 18.874 30.353 50.663 1.00 13.09 435 ALA A C 1
ATOM 3238 O O . ALA A 1 435 ? 18.491 29.221 50.368 1.00 13.06 435 ALA A O 1
ATOM 3240 N N . TRP A 1 436 ? 18.189 31.443 50.336 1.00 12.77 436 TRP A N 1
ATOM 3241 C CA . TRP A 1 436 ? 16.952 31.335 49.577 1.00 12.73 436 TRP A CA 1
ATOM 3242 C C . TRP A 1 436 ? 17.266 30.731 48.206 1.00 12.68 436 TRP A C 1
ATOM 3243 O O . TRP A 1 436 ? 16.513 29.910 47.688 1.00 12.54 436 TRP A O 1
ATOM 3254 N N . ILE A 1 437 ? 18.388 31.146 47.626 1.00 12.90 437 ILE A N 1
ATOM 3255 C CA . ILE A 1 437 ? 18.792 30.647 46.317 1.00 13.12 437 ILE A CA 1
ATOM 3256 C C . ILE A 1 437 ? 19.169 29.173 46.352 1.00 12.98 437 ILE A C 1
ATOM 3257 O O . ILE A 1 437 ? 18.718 28.403 45.510 1.00 12.98 437 ILE A O 1
ATOM 3262 N N . THR A 1 438 ? 19.982 28.773 47.325 1.00 13.17 438 THR A N 1
ATOM 3263 C CA . THR A 1 438 ? 20.379 27.370 47.403 1.00 13.34 438 THR A CA 1
ATOM 3264 C C . THR A 1 438 ? 19.159 26.488 47.667 1.00 13.22 438 THR A C 1
ATOM 3265 O O . THR A 1 438 ? 19.087 25.358 47.193 1.00 13.29 438 THR A O 1
ATOM 3269 N N . PHE A 1 439 ? 18.184 27.012 48.406 1.00 12.84 439 PHE A N 1
ATOM 3270 C CA . PHE A 1 439 ? 16.967 26.252 48.671 1.00 12.75 439 PHE A CA 1
ATOM 3271 C C . PHE A 1 439 ? 16.196 26.043 47.364 1.00 13.12 439 PHE A C 1
ATOM 3272 O O . PHE A 1 439 ? 15.713 24.946 47.077 1.00 13.09 439 PHE A O 1
ATOM 3280 N N . ALA A 1 440 ? 16.072 27.105 46.574 1.00 13.45 440 ALA A N 1
ATOM 3281 C CA . ALA A 1 440 ? 15.366 27.023 45.299 1.00 14.15 440 ALA A CA 1
ATOM 3282 C C . ALA A 1 440 ? 16.033 26.000 44.377 1.00 14.47 440 ALA A C 1
ATOM 3283 O O . ALA A 1 440 ? 15.360 25.278 43.635 1.00 14.83 440 ALA A O 1
ATOM 3285 N N . LYS A 1 441 ? 17.357 25.923 44.448 1.00 14.77 441 LYS A N 1
ATOM 3286 C CA . LYS A 1 441 ? 18.114 25.003 43.607 1.00 15.09 441 LYS A CA 1
ATOM 3287 C C . LYS A 1 441 ? 18.167 23.555 44.086 1.00 15.08 441 LYS A C 1
ATOM 3288 O O . LYS A 1 441 ? 18.140 22.633 43.265 1.00 15.41 441 LYS A O 1
ATOM 3294 N N . THR A 1 442 ? 18.213 23.352 45.401 1.00 15.01 442 THR A N 1
ATOM 3295 C CA . THR A 1 442 ? 18.369 22.004 45.950 1.00 14.77 442 THR A CA 1
ATOM 3296 C C . THR A 1 442 ? 17.360 21.506 46.984 1.00 14.70 442 THR A C 1
ATOM 3297 O O . THR A 1 442 ? 17.321 20.310 47.283 1.00 14.83 442 THR A O 1
ATOM 3301 N N . GLY A 1 443 ? 16.566 22.401 47.557 1.00 14.52 443 GLY A N 1
ATOM 3302 C CA . GLY A 1 443 ? 15.619 21.965 48.566 1.00 14.12 443 GLY A CA 1
ATOM 3303 C C . GLY A 1 443 ? 16.249 21.990 49.951 1.00 14.05 443 GLY A C 1
ATOM 3304 O O . GLY A 1 443 ? 15.613 21.627 50.936 1.00 14.01 443 GLY A O 1
ATOM 3305 N N . ASN A 1 444 ? 17.510 22.413 50.014 1.00 14.00 444 ASN A N 1
ATOM 3306 C CA . ASN A 1 444 ? 18.255 22.526 51.271 1.00 14.22 444 ASN A CA 1
ATOM 3307 C C . ASN A 1 444 ? 18.827 23.944 51.238 1.00 14.48 444 ASN A C 1
ATOM 3308 O O . ASN A 1 444 ? 19.548 24.296 50.310 1.00 14.36 444 ASN A O 1
ATOM 3313 N N . PRO A 1 445 ? 18.515 24.775 52.247 1.00 14.68 445 PRO A N 1
ATOM 3314 C CA . PRO A 1 445 ? 19.018 26.151 52.269 1.00 15.18 445 PRO A CA 1
ATOM 3315 C C . PRO A 1 445 ? 20.439 26.363 52.775 1.00 15.76 445 PRO A C 1
ATOM 3316 O O . PRO A 1 445 ? 20.858 27.500 52.970 1.00 15.73 445 PRO A O 1
ATOM 3320 N N . SER A 1 446 ? 21.183 25.284 52.980 1.00 16.41 446 SER A N 1
ATOM 3321 C CA . SER A 1 446 ? 22.551 25.412 53.468 1.00 17.45 446 SER A CA 1
ATOM 3322 C C . SER A 1 446 ? 23.476 26.145 52.501 1.00 18.18 446 SER A C 1
ATOM 3323 O O . SER A 1 446 ? 23.335 26.041 51.283 1.00 18.40 446 SER A O 1
ATOM 3326 N N . THR A 1 447 ? 24.406 26.903 53.069 1.00 19.15 447 THR A N 1
ATOM 3327 C CA . THR A 1 447 ? 25.401 27.651 52.309 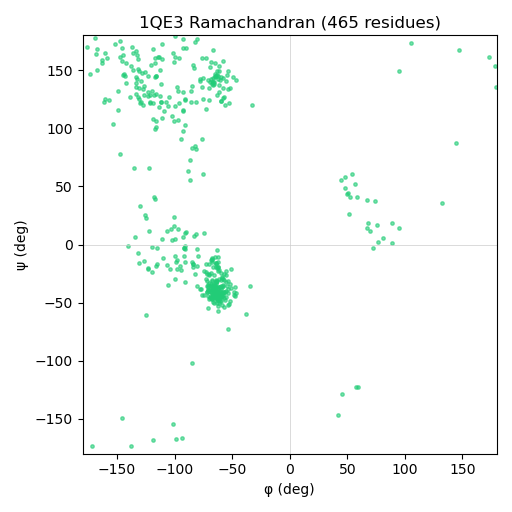1.00 20.25 447 THR A CA 1
ATOM 3328 C C . THR A 1 447 ? 26.712 27.475 53.057 1.00 20.94 447 THR A C 1
ATOM 3329 O O . THR A 1 447 ? 26.785 26.715 54.025 1.00 21.02 447 THR A O 1
ATOM 3333 N N . GLU A 1 448 ? 27.747 28.180 52.615 1.00 21.79 448 GLU A N 1
ATOM 3334 C CA . GLU A 1 448 ? 29.045 28.104 53.271 1.00 22.64 448 GLU A CA 1
ATOM 3335 C C . GLU A 1 448 ? 28.981 28.811 54.622 1.00 22.61 448 GLU A C 1
ATOM 3336 O O . GLU A 1 448 ? 29.745 28.502 55.532 1.00 22.89 448 GLU A O 1
ATOM 3342 N N . ALA A 1 449 ? 28.051 29.753 54.741 1.00 22.61 449 ALA A N 1
ATOM 3343 C CA . ALA A 1 449 ? 27.869 30.528 55.962 1.00 22.36 449 ALA A CA 1
ATOM 3344 C C . ALA A 1 449 ? 27.002 29.812 56.991 1.00 22.19 449 ALA A C 1
ATOM 3345 O O . ALA A 1 449 ? 26.996 30.176 58.170 1.00 22.24 449 ALA A O 1
ATOM 3347 N N . VAL A 1 450 ? 26.263 28.797 56.556 1.00 21.74 450 VAL A N 1
ATOM 3348 C CA . VAL A 1 450 ? 25.414 28.081 57.491 1.00 21.40 450 VAL A CA 1
ATOM 3349 C C . VAL A 1 450 ? 24.971 26.692 57.057 1.00 20.82 450 VAL A C 1
ATOM 3350 O O . VAL A 1 450 ? 24.400 26.510 55.977 1.00 20.67 450 VAL A O 1
ATOM 3354 N N . ASN A 1 451 ? 25.249 25.712 57.910 1.00 20.25 451 ASN A N 1
ATOM 3355 C CA . ASN A 1 451 ? 24.820 24.347 57.658 1.00 19.66 451 ASN A CA 1
ATOM 3356 C C . ASN A 1 451 ? 23.481 24.276 58.382 1.00 18.91 451 ASN A C 1
ATOM 3357 O O . ASN A 1 451 ? 23.419 24.078 59.596 1.00 18.84 451 ASN A O 1
ATOM 3362 N N . TRP A 1 452 ? 22.416 24.452 57.614 1.00 17.88 452 TRP A N 1
ATOM 3363 C CA . TRP A 1 452 ? 21.055 24.470 58.132 1.00 17.06 452 TRP A CA 1
ATOM 3364 C C . TRP A 1 452 ? 20.528 23.100 58.565 1.00 16.61 452 TRP A C 1
ATOM 3365 O O . TRP A 1 452 ? 20.392 22.188 57.749 1.00 16.58 452 TRP A O 1
ATOM 3376 N N . PRO A 1 453 ? 20.219 22.937 59.860 1.00 16.24 453 PRO A N 1
ATOM 3377 C CA . PRO A 1 453 ? 19.706 21.651 60.345 1.00 15.99 453 PRO A CA 1
ATOM 3378 C C . PRO A 1 453 ? 18.230 21.473 59.995 1.00 15.74 453 PRO A C 1
ATOM 3379 O O . PRO A 1 453 ? 17.456 22.425 60.050 1.00 15.66 453 PRO A O 1
ATOM 3383 N N . ALA A 1 454 ? 17.834 20.254 59.647 1.00 15.52 454 ALA A N 1
ATOM 3384 C CA . ALA A 1 454 ? 16.439 19.998 59.305 1.00 15.53 454 ALA A CA 1
ATOM 3385 C C . ALA A 1 454 ? 15.564 20.149 60.544 1.00 15.50 454 ALA A C 1
ATOM 3386 O O . ALA A 1 454 ? 15.948 19.744 61.640 1.00 15.67 454 ALA A O 1
ATOM 3388 N N . TYR A 1 455 ? 14.390 20.746 60.366 1.00 15.42 455 TYR A N 1
ATOM 3389 C CA . TYR A 1 455 ? 13.460 20.955 61.470 1.00 15.25 455 TYR A CA 1
ATOM 3390 C C . TYR A 1 455 ? 12.481 19.794 61.623 1.00 15.61 455 TYR A C 1
ATOM 3391 O O . TYR A 1 455 ? 11.802 19.418 60.670 1.00 15.61 455 TYR A O 1
ATOM 3400 N N . HIS A 1 456 ? 12.430 19.208 62.813 1.00 15.93 456 HIS A N 1
ATOM 3401 C CA . HIS A 1 456 ? 11.467 18.150 63.081 1.00 16.60 456 HIS A CA 1
ATOM 3402 C C . HIS A 1 456 ? 11.044 18.305 64.535 1.00 16.88 456 HIS A C 1
ATOM 3403 O O . HIS A 1 456 ? 11.707 18.999 65.304 1.00 16.89 456 HIS A O 1
ATOM 3410 N N . GLU A 1 457 ? 9.934 17.677 64.902 1.00 17.31 457 GLU A N 1
ATOM 3411 C CA . GLU A 1 457 ? 9.388 17.823 66.242 1.00 17.85 457 GLU A CA 1
ATOM 3412 C C . GLU A 1 457 ? 10.186 17.334 67.440 1.00 18.27 457 GLU A C 1
ATOM 3413 O O . GLU A 1 457 ? 9.898 17.736 68.565 1.00 18.46 457 GLU A O 1
ATOM 3419 N N . GLU A 1 458 ? 11.189 16.491 67.221 1.00 18.67 458 GLU A N 1
ATOM 3420 C CA . GLU A 1 458 ? 11.975 15.998 68.346 1.00 19.13 458 GLU A CA 1
ATOM 3421 C C . GLU A 1 458 ? 12.980 17.023 68.877 1.00 18.87 458 GLU A C 1
ATOM 3422 O O . GLU A 1 458 ? 13.177 17.130 70.092 1.00 19.06 458 GLU A O 1
ATOM 3428 N N . THR A 1 459 ? 13.599 17.787 67.976 1.00 18.39 459 THR A N 1
ATOM 3429 C CA . THR A 1 459 ? 14.604 18.773 68.371 1.00 17.89 459 THR A CA 1
ATOM 3430 C C . THR A 1 459 ? 14.294 20.232 68.021 1.00 17.57 459 THR A C 1
ATOM 3431 O O . THR A 1 459 ? 14.826 21.146 68.649 1.00 17.41 459 THR A O 1
ATOM 3435 N N . ARG A 1 460 ? 13.455 20.449 67.013 1.00 17.11 460 ARG A N 1
ATOM 3436 C CA . ARG A 1 460 ? 13.069 21.802 66.614 1.00 16.76 460 ARG A CA 1
ATOM 3437 C C . ARG A 1 460 ? 14.245 22.760 66.452 1.00 16.56 460 ARG A C 1
ATOM 3438 O O . ARG A 1 460 ? 14.233 23.880 66.966 1.00 16.52 460 ARG A O 1
ATOM 3446 N N . GLU A 1 461 ? 15.256 22.305 65.719 1.00 16.39 461 GLU A N 1
ATOM 3447 C CA . GLU A 1 461 ? 16.450 23.097 65.456 1.00 16.29 461 GLU A CA 1
ATOM 3448 C C . GLU A 1 461 ? 16.095 24.248 64.517 1.00 15.87 461 GLU A C 1
ATOM 3449 O O . GLU A 1 461 ? 15.581 24.036 63.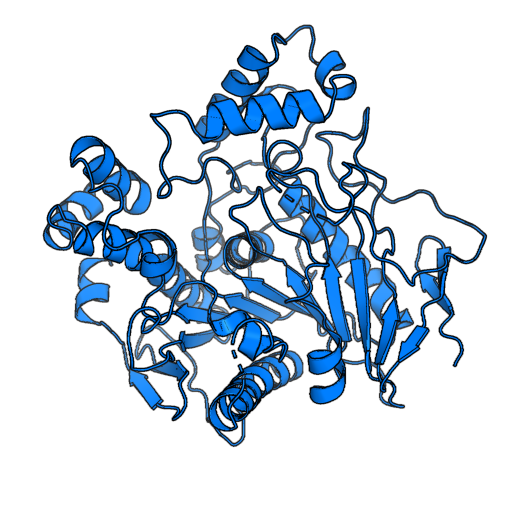415 1.00 15.57 461 GLU A O 1
ATOM 3455 N N . THR A 1 462 ? 16.402 25.464 64.959 1.00 15.39 462 THR A N 1
ATOM 3456 C CA . THR A 1 462 ? 16.050 26.675 64.225 1.00 15.02 462 THR A CA 1
ATOM 3457 C C . THR A 1 462 ? 17.219 27.621 63.972 1.00 14.81 462 THR A C 1
ATOM 3458 O O . THR A 1 462 ? 18.003 27.912 64.878 1.00 15.15 462 THR A O 1
ATOM 3462 N N . VAL A 1 463 ? 17.325 28.110 62.738 1.00 14.47 463 VAL A N 1
ATOM 3463 C CA . VAL A 1 463 ? 18.390 29.039 62.377 1.00 14.15 463 VAL A CA 1
ATOM 3464 C C . VAL A 1 463 ? 17.971 30.465 62.713 1.00 14.22 463 VAL A C 1
ATOM 3465 O O . VAL A 1 463 ? 16.859 30.884 62.389 1.00 13.97 463 VAL A O 1
ATOM 3469 N N . ILE A 1 464 ? 18.861 31.198 63.379 1.00 14.28 464 ILE A N 1
ATOM 3470 C CA . ILE A 1 464 ? 18.585 32.580 63.750 1.00 14.39 464 ILE A CA 1
ATOM 3471 C C . ILE A 1 464 ? 19.328 33.506 62.786 1.00 14.63 464 ILE A C 1
ATOM 3472 O O . ILE A 1 464 ? 20.556 33.589 62.805 1.00 14.71 464 ILE A O 1
ATOM 3477 N N . LEU A 1 465 ? 18.573 34.192 61.936 1.00 14.75 465 LEU A N 1
ATOM 3478 C CA . LEU A 1 465 ? 19.160 35.101 60.959 1.00 15.12 465 LEU A CA 1
ATOM 3479 C C . LEU A 1 465 ? 19.486 36.456 61.572 1.00 15.50 465 LEU A C 1
ATOM 3480 O O . LEU A 1 465 ? 18.610 37.135 62.109 1.00 15.59 465 LEU A O 1
ATOM 3485 N N . ASP A 1 466 ? 20.756 36.840 61.480 1.00 15.86 466 ASP A N 1
ATOM 3486 C CA . ASP A 1 466 ? 21.241 38.102 62.026 1.00 16.57 466 ASP A CA 1
ATOM 3487 C C . ASP A 1 466 ? 22.655 38.274 61.474 1.00 17.02 466 ASP A C 1
ATOM 3488 O O . ASP A 1 466 ? 23.148 37.393 60.768 1.00 16.75 466 ASP A O 1
ATOM 3493 N N . SER A 1 467 ? 23.305 39.391 61.791 1.00 17.65 467 SER A N 1
ATOM 3494 C CA . SER A 1 467 ? 24.660 39.647 61.302 1.00 18.43 467 SER A CA 1
ATOM 3495 C C . SER A 1 467 ? 25.546 38.429 61.530 1.00 18.70 467 SER A C 1
ATOM 3496 O O . SER A 1 467 ? 26.327 38.043 60.659 1.00 18.84 467 SER A O 1
ATOM 3499 N N . GLU A 1 468 ? 25.432 37.832 62.709 1.00 18.99 468 GLU A N 1
ATOM 3500 C CA . GLU A 1 468 ? 26.176 36.618 63.012 1.00 19.36 468 GLU A CA 1
ATOM 3501 C C . GLU A 1 468 ? 25.123 35.524 63.115 1.00 19.24 468 GLU A C 1
ATOM 3502 O O . GLU A 1 468 ? 24.193 35.630 63.911 1.00 19.17 468 GLU A O 1
ATOM 3508 N N . ILE A 1 469 ? 25.259 34.481 62.305 1.00 19.16 469 ILE A N 1
ATOM 3509 C CA . ILE A 1 469 ? 24.299 33.382 62.321 1.00 19.12 469 ILE A CA 1
ATOM 3510 C C . ILE A 1 469 ? 24.495 32.454 63.512 1.00 18.96 469 ILE A C 1
ATOM 3511 O O . ILE A 1 469 ? 25.624 32.077 63.844 1.00 19.02 469 ILE A O 1
ATOM 3516 N N . THR A 1 470 ? 23.385 32.092 64.149 1.00 18.82 470 THR A N 1
ATOM 3517 C CA . THR A 1 470 ? 23.400 31.183 65.284 1.00 18.64 470 THR A CA 1
ATOM 3518 C C . THR A 1 470 ? 22.252 30.197 65.124 1.00 18.51 470 THR A C 1
ATOM 3519 O O . THR A 1 470 ? 21.401 30.356 64.247 1.00 18.25 470 THR A O 1
ATOM 3523 N N . ILE A 1 471 ? 22.242 29.174 65.967 1.00 18.45 471 ILE A N 1
ATOM 3524 C CA . ILE A 1 471 ? 21.201 28.161 65.924 1.00 18.57 471 ILE A CA 1
ATOM 3525 C C . ILE A 1 471 ? 20.648 27.932 67.321 1.00 18.54 471 ILE A C 1
ATOM 3526 O O . ILE A 1 471 ? 21.405 27.839 68.288 1.00 18.41 471 ILE A O 1
ATOM 3531 N N . GLU A 1 472 ? 19.325 27.871 67.426 1.00 18.45 472 GLU A N 1
ATOM 3532 C CA . GLU A 1 472 ? 18.676 27.622 68.706 1.00 18.52 472 GLU A CA 1
ATOM 3533 C C . GLU A 1 472 ? 17.858 26.345 68.591 1.00 18.79 472 GLU A C 1
ATOM 3534 O O . GLU A 1 472 ? 17.125 26.154 67.618 1.00 18.61 472 GLU A O 1
ATOM 3540 N N . ASN A 1 473 ? 17.997 25.454 69.568 1.00 19.02 473 ASN A N 1
ATOM 3541 C CA . ASN A 1 473 ? 17.241 24.210 69.539 1.00 19.45 473 ASN A CA 1
ATOM 3542 C C . ASN A 1 473 ? 15.996 24.377 70.397 1.00 19.49 473 ASN A C 1
ATOM 3543 O O . ASN A 1 473 ? 16.091 24.688 71.586 1.00 19.45 473 ASN A O 1
ATOM 3548 N N . ASP A 1 474 ? 14.833 24.179 69.780 1.00 19.44 474 ASP A N 1
ATOM 3549 C CA . ASP A 1 474 ? 13.547 24.321 70.458 1.00 19.36 474 ASP A CA 1
ATOM 3550 C C . ASP A 1 474 ? 13.466 25.705 71.102 1.00 19.46 474 ASP A C 1
ATOM 3551 O O . ASP A 1 474 ? 13.325 25.838 72.321 1.00 19.30 474 ASP A O 1
ATOM 3556 N N . PRO A 1 475 ? 13.557 26.760 70.282 1.00 19.36 475 PRO A N 1
ATOM 3557 C CA . PRO A 1 475 ? 13.492 28.133 70.790 1.00 19.52 475 PRO A CA 1
ATOM 3558 C C . PRO A 1 475 ? 12.152 28.438 71.456 1.00 19.69 475 PRO A C 1
ATOM 3559 O O . PRO A 1 475 ? 11.114 27.933 71.033 1.00 19.34 475 PRO A O 1
ATOM 3563 N N . GLU A 1 476 ? 12.189 29.261 72.503 1.00 20.07 476 GLU A N 1
ATOM 3564 C CA . GLU A 1 476 ? 10.986 29.644 73.237 1.00 20.55 476 GLU A CA 1
ATOM 3565 C C . GLU A 1 476 ? 10.157 28.421 73.624 1.00 20.92 476 GLU A C 1
ATOM 3566 O O . GLU A 1 476 ? 8.928 28.430 73.513 1.00 20.68 476 GLU A O 1
ATOM 3572 N N . SER A 1 477 ? 10.841 27.379 74.091 1.00 21.49 477 SER A N 1
ATOM 3573 C CA . SER A 1 477 ? 10.196 26.130 74.485 1.00 22.22 477 SER A CA 1
ATOM 3574 C C . SER A 1 477 ? 9.076 26.328 75.499 1.00 22.63 477 SER A C 1
ATOM 3575 O O . SER A 1 477 ? 8.051 25.646 75.436 1.00 22.57 477 SER A O 1
ATOM 3578 N N . GLU A 1 478 ? 9.273 27.251 76.435 1.00 23.19 478 GLU A N 1
ATOM 3579 C CA . GLU A 1 478 ? 8.258 27.516 77.446 1.00 23.83 478 GLU A CA 1
ATOM 3580 C C . GLU A 1 478 ? 7.000 28.050 76.775 1.00 23.80 478 GLU A C 1
ATOM 3581 O O . GLU A 1 478 ? 5.886 27.639 77.106 1.00 24.02 478 GLU A O 1
ATOM 3587 N N . LYS A 1 479 ? 7.179 28.963 75.827 1.00 23.76 479 LYS A N 1
ATOM 3588 C CA . LYS A 1 479 ? 6.038 29.530 75.121 1.00 23.75 479 LYS A CA 1
ATOM 3589 C C . LYS A 1 479 ? 5.380 28.455 74.264 1.00 23.85 479 LYS A C 1
ATOM 3590 O O . LYS A 1 479 ? 4.160 28.431 74.120 1.00 23.76 479 LYS A O 1
ATOM 3596 N N . ARG A 1 480 ? 6.190 27.564 73.696 1.00 23.94 480 ARG A N 1
ATOM 3597 C CA . ARG A 1 480 ? 5.660 26.492 72.864 1.00 24.20 480 ARG A CA 1
ATOM 3598 C C . ARG A 1 480 ? 4.764 25.568 73.679 1.00 24.57 480 ARG A C 1
ATOM 3599 O O . ARG A 1 480 ? 3.671 25.209 73.248 1.00 24.46 480 ARG A O 1
ATOM 3607 N N . GLN A 1 481 ? 5.237 25.190 74.860 1.00 24.95 481 GLN A N 1
ATOM 3608 C CA . GLN A 1 481 ? 4.482 24.300 75.729 1.00 25.54 481 GLN A CA 1
ATOM 3609 C C . GLN A 1 481 ? 3.173 24.922 76.196 1.00 25.62 481 GLN A C 1
ATOM 3610 O O . GLN A 1 481 ? 2.186 24.216 76.397 1.00 25.68 481 GLN A O 1
ATOM 3616 N N . LYS A 1 482 ? 3.163 26.241 76.357 1.00 25.79 482 LYS A N 1
ATOM 3617 C CA . LYS A 1 482 ? 1.963 26.942 76.795 1.00 25.96 482 LYS A CA 1
ATOM 3618 C C . LYS A 1 482 ? 0.953 27.115 75.665 1.00 25.82 482 LYS A C 1
ATOM 3619 O O . LYS A 1 482 ? -0.253 26.994 75.878 1.00 25.78 482 LYS A O 1
ATOM 3625 N N . LEU A 1 483 ? 1.444 27.390 74.461 1.00 25.55 483 LEU A N 1
ATOM 3626 C CA . LEU A 1 483 ? 0.564 27.585 73.314 1.00 25.45 483 LEU A CA 1
ATOM 3627 C C . LEU A 1 483 ? 0.161 26.284 72.624 1.00 25.45 483 LEU A C 1
ATOM 3628 O O . LEU A 1 483 ? -0.775 26.265 71.826 1.00 25.45 483 LEU A O 1
ATOM 3633 N N . PHE A 1 484 ? 0.869 25.201 72.932 1.00 25.61 484 PHE A N 1
ATOM 3634 C CA . PHE A 1 484 ? 0.563 23.895 72.356 1.00 25.68 484 PHE A CA 1
ATOM 3635 C C . PHE A 1 484 ? 0.254 22.909 73.483 1.00 25.91 484 PHE A C 1
ATOM 3636 O O . PHE A 1 484 ? -0.414 23.327 74.454 1.00 26.11 484 PHE A O 1
#

Radius of gyration: 21.57 Å; Cα contacts (8 Å, |Δi|>4): 1040; chains: 1; bounding box: 62×42×65 Å

CATH classification: 3.40.50.1820

Foldseek 3Di:
DQAWFAAPQGIETFHDDPQKTKFAFAALFDQCAFVNFLAATHGHHHDYDYHHRYDHDAADDAPDPGHHDSRFWGKMKIAGNDPAFAFQEEEEDEADLQGDDFQPDPLNPQHVLRHVLRHMYMTTHFHGFLRQFQADCVLPVRGHHRRRLSSVLSVLVSCLRGVNRVRHNQQLYEYEYEHLRLCSVLQLLQWPSNPPSHQAYEREQHHWDADEPVLSNVLNVQLCVQVVHDSVRVSCVRVDDPVSSNVSRVPVQVPPLHDPLRRPGHGYCDVRTRPDTSLVSLLVPSNFNHQYEYEYAPQALCVPDDPPGDWDDVVVVLVSLCVQQNNVLSVLCVVVQDGGSVRVSVCCCVRRGVVRRCSNQASNVVGYWYFYEYEYDWDCDDDTNGRYRPNCSCLLSVVCPVPDDVLSSQLSCLNVQQVSVCSVPVGSDDPLDRTDTAYVVWRWYWYRYSRIDIDTCPPVVVVVSSD

B-factor: mean 20.09, std 6.91, range [10.35, 59.76]

Secondary structure (DSSP, 8-state):
---EEEETTEEEE-EEETTEEEEEEEE-S----GGGTTS---PPPP-SSEEE-BS--PBPP------B-S---EEEEEEE-SS--SEEEEEEE--STTTS--TTSGGG--HHHHHHHT-EEEEE----HHHHS---TTT-TTS-S-HHHHHHHHHHHHHHHHGGGGTEEEEEEEEEEETHHHHHHHHHTT-GGGTTS-SEEEEES-----B-HHHHHHHHHHHHHHHT--TT-GGGGGTS-HHHHHHHHHHHHTSTT--TTS-SS--B-BTTTB-S-HHHHHHTTTTTT--EEEEEETTGGGGT--TTS----HHHHHHHHHHHH-HHHHHHHGGG--SSHHHHHHHIIIIIIIHHHHHHHHHHTTTS-EEEEEE----SSTTS-S--TTTTHHHHHT--TT---HHHHHHHHHHHHHHHHHHHHS----SS--PPPP-TTT-EEEEESSS-EEEESTTHHHHHHH-

InterPro domains:
  IPR000997 Cholinesterase [PR00878] (104-133)
  IPR000997 Cholinesterase [PR00878] (399-411)
  IPR002018 Carboxylesterase, type B [PF00135] (4-478)
  IPR019819 Carboxylesterase type B, conserved site [PS00941] (80-90)
  IPR019826 Carboxylesterase type B, active site [PS00122] (176-191)
  IPR029058 Alpha/Beta hydrolase fold [G3DSA:3.40.50.1820] (1-489)
  IPR029058 Alpha/Beta hydrolase fold [SSF53474] (4-478)
  IPR050309 Type-B Carboxylesterase/Lipase [PTHR11559] (4-474)

Solvent-accessible surface area: 19223 Å² total; per-residue (Å²): 163,127,30,64,14,82,4,81,30,11,90,0,75,5,50,59,79,150,40,2,25,16,4,35,8,0,24,6,3,38,46,5,77,22,113,79,11,1,52,39,30,65,77,10,130,95,47,156,97,58,56,91,1,60,68,78,15,18,14,1,9,20,47,147,209,69,168,69,27,18,42,0,2,32,0,3,0,1,3,9,76,57,130,48,137,90,14,20,0,0,0,0,0,1,7,23,32,0,43,61,12,3,2,17,61,117,51,13,38,0,16,115,0,0,53,110,2,58,0,0,0,0,1,0,5,1,4,1,1,4,3,0,3,2,6,1,23,68,54,54,123,63,9,25,5,0,1,0,0,17,0,0,5,24,0,0,92,3,0,92,87,5,0,72,51,12,12,2,27,32,110,20,1,0,0,0,0,5,15,1,0,0,10,0,0,0,1,3,8,14,1,72,49,4,117,61,11,10,55,25,0,0,0,0,0,1,2,12,37,10,9,71,96,121,66,5,34,66,16,0,38,28,0,4,133,57,28,47,10,81,141,101,54,25,120,98,0,34,114,29,55,30,111,67,0,24,130,0,4,40,98,30,47,118,39,174,182,64,56,81,21,61,29,26,4,1,0,0,46,9,93,128,12,2,76,66,56,0,53,96,12,0,43,113,16,33,1,74,51,31,18,1,0,0,0,3,2,130,21,0,0,64,91,68,21,81,117,141,32,129,73,33,34,100,142,64,8,66,58,4,4,84,73,24,22,30,127,86,30,9,119,163,0,42,125,51,7,88,122,38,42,111,4,4,8,66,0,2,13,14,5,9,7,15,48,20,0,7,9,0,0,11,13,1,24,120,83,16,63,2,19,7,3,11,0,22,28,58,61,158,169,93,108,152,33,53,0,34,11,29,29,1,4,12,0,0,0,10,23,13,133,76,72,110,81,92,99,16,108,100,3,8,98,18,0,11,21,2,0,10,36,0,0,92,96,6,57,0,31,33,188,64,10,127,6,25,47,7,70,72,164,55,25,44,4,0,7,2,46,66,144,43,72,80,62,106,39,20,74,44,114,31,48,124,88,0,101

Organism: Bacillus subtilis (strain 168) (NCBI:txid224308)

=== Feature glossary ===
Legend for the data blocks above and below:

— What the protein is —

The amino-acid sequence is the protein's primary structure: the linear order of residues from the N-terminus to the C-terminus, written in one-letter code. Everything else here — the 3D coordinates, the secondary structure, the domain annotations — is ultimately a consequence of this string.

Database cross-references. InterPro integrates a dozen domain/family signature databases into unified entries with residue-range hits. GO terms attach function/process/location labels with evidence codes. CATH codes position the fold in a four-level structural taxonomy. Organism is the NCBI-taxonomy species name.

— Where its atoms are —

The mmCIF block holds the 3D Cartesian coordinates of each backbone atom (N, Cα, C, O) in ångströms. mmCIF is the PDB's canonical archive format — a tagged-loop text representation of the atomic model.

The six renders are orthographic views along the three Cartesian axes in both directions. Representation (cartoon, sticks, or surface) and color scheme (sequence-rainbow or by-chain) vary across proteins so the training set covers all the common visualization conventions.

— Local backbone conformation —

Secondary structure is the local, repeating backbone conformation. DSSP classifies it into eight states by reading the hydrogen-bond network: three helix types (H, G, I), two β types (E, B), two non-regular types (T, S), and unstructured coil (-).

SS3 is a coarse helix/strand/coil call (letters a/b/c) made by the P-SEA algorithm from inter-Cα distances and dihedrals. It is less detailed than DSSP but needs only Cα positions.

Backbone dihedral angles. Every residue except chain termini has a φ (preceding-C → N → Cα → C) and a ψ (N → Cα → C → next-N). They are reported in degrees following the IUPAC sign convention. Secondary structure is essentially a statement about which (φ, ψ) basin each residue occupies.

— Global shape and packing —

The geometric summary reports three shape descriptors. Rg (radius of gyration) measures how spread out the Cα atoms are about their centre of mass; compact globular proteins have small Rg, elongated or unfolded ones large. Cα contacts (<8 Å, |i−j|>4) count long-range residue pairs in spatial proximity — high for tightly packed folds, near zero for rods or random coil. The bounding-box extents give the protein's footprint along x, y, z in Å.

Solvent accessibility: the surface area of each residue that a 1.4 Å water probe can touch, in Å². When only backbone atoms are present the absolute values are lower than full-atom SASA (side chains contribute most of the area) and are flagged as backbone-only.

Plot images: a contact map (which residues are close in 3D, as an N×N binary image), a Ramachandran scatter (backbone torsion angles, revealing secondary-structure composition at a glance), and — for AlphaFold structures — a PAE heatmap (pairwise prediction confidence).

— Structural neighborhood —

Foldseek's 3Di representation compresses backbone geometry into a per-residue letter drawn from a learned twenty-state alphabet. It captures the tertiary interaction pattern around each residue — which residues are packed against it in space, regardless of where they are in sequence.

Structural nearest neighbors (via Foldseek easy-search vs the PDB). Reported per hit: target PDB id, E-value, and alignment TM-score. A TM-score above ~0.5 is the conventional threshold for 'same fold'.

— Confidence and disorder —

pLDDT (predicted Local Distance Difference Test) is AlphaFold's per-residue confidence score, ranging from 0 to 100. Values above 90 indicate high confidence (typically well-packed cores); 70–90 is confident; 50–70 low confidence; below 50 usually means the region is disordered or the prediction is unreliable there. AlphaFold stores pLDDT in the mmCIF B-factor column.

For experimental (PDB) structures, the B-factor (temperature factor) quantifies the positional spread of each atom in the crystal — a combination of thermal vibration and static disorder — in units of Å². High B-factors mark flexible loops or poorly resolved regions; low B-factors mark the rigid, well-ordered core.

Predicted Aligned Error (PAE) is an AlphaFold confidence matrix: entry (i, j) is the expected error in the position of residue j, in ångströms, when the prediction is superimposed on the true structure at residue i. Low PAE within a block of residues means that block is internally rigid and well-predicted; high PAE between two blocks means their relative placement is uncertain even if each block individually is confident.